Protein AF-A0A5J6SY68-F1 (afdb_monomer_lite)

Secondary structure (DSSP, 8-state):
-----------B-SSTTEEEEE--SPPPTT-EEEETTEEEEEE-TTPPP-TTEEE--SSHHHHHHHHHHHHHHHSSEEEEE---TTS-S-EEEEEE---S-------EE----TT-TTEEEEEE-SPPPTTEEEEETTEEEEEE-SS--SS---SEEPPSSHHHHHHHHHHHHHS--TTS-HHHHHHHHHEEEEE-SS-TTEEEEEESS--SPPPPGGGEEEEE--SSS-SS--PPPEEEEE---B-TT-EEEETTEEEE--S--B-HHHHHHHHHHHHHH--TTS-HHHHHHHHHEEEEEETTEEEEEESS--S-PPP--EEEE------EEEEEE-SSSTT-EEEEEE---STTTTTSEEETT-EEEEEETTEEEEEEB-SS---TT--TTEEEBP-SSHHHHHHHHHHHHHHHHHHHHHHHHHHHHHHHHHHHHHHHHHHHHHHHHHHHHHHS--HHHHHHHHHHHHHHHHHHHHHHHHHHHHHHHHHHHT-

Sequence (495 aa):
MANVVGIDVTNQSAVAGVYNFDITENFSAGDSIEIGGTKYTAIAAGGTAGTNEFVAGATISDSIDALKVLIDAEGTYTATKANSPFISNNRIVLTENTASGATTGPSLSGTNVGDIKGVNEFRITANLADGDVLKVGANLLLAGGKNASAGLTGDFEVGTTASDTATNIAAAITGADTTSSQHLQDLQAKYTVTVDKVDTAKLIFTEKNASGTNLKTADIGIGKNTDNRAAGAPSPQSYEITAQALDVGSKVKIGNAEITLAGQNGTAKQVAEELKNQITNADSNSSAELQALKAKYNVSVTGDKLTLEQKTAESGEKPLTADFSTSASTGFTANLQIGANTSQKMSLGINDMRSSALDIVGGVNGTITVNENGTDYTAKFTSTSNVTDGTAGEAALDISTHENATAAIKVINNAIEKVSAERSKLGASQNRLEHTINNLSTSSENLTAAESRIRDVDMAKEMMTQTKNSILAQAAQAMLAQANQQPQGVLQLLR

pLDDT: mean 73.75, std 16.14, range [28.48, 96.88]

Structure (mmCIF, N/CA/C/O backbone):
data_AF-A0A5J6SY68-F1
#
_entry.id   AF-A0A5J6SY68-F1
#
loop_
_atom_site.group_PDB
_atom_site.id
_atom_site.type_symbol
_atom_site.label_atom_id
_atom_site.label_alt_id
_atom_site.label_comp_id
_atom_site.label_asym_id
_atom_site.label_entity_id
_atom_site.label_seq_id
_atom_site.pdbx_PDB_ins_code
_atom_site.Cartn_x
_atom_site.Cartn_y
_atom_site.Cartn_z
_atom_site.occupancy
_atom_site.B_iso_or_equiv
_atom_site.auth_seq_id
_atom_site.auth_comp_id
_atom_site.auth_asym_id
_atom_site.auth_atom_id
_atom_site.pdbx_PDB_model_num
ATOM 1 N N . MET A 1 1 ? 44.722 -81.645 -45.731 1.00 32.03 1 MET A N 1
ATOM 2 C CA . MET A 1 1 ? 44.811 -81.243 -44.313 1.00 32.03 1 MET A CA 1
ATOM 3 C C . MET A 1 1 ? 45.144 -79.765 -44.332 1.00 32.03 1 MET A C 1
ATOM 5 O O . MET A 1 1 ? 46.214 -79.435 -44.817 1.00 32.03 1 MET A O 1
ATOM 9 N N . ALA A 1 2 ? 44.188 -78.899 -43.986 1.00 34.50 2 ALA A N 1
ATOM 10 C CA . ALA A 1 2 ? 44.425 -77.456 -43.931 1.00 34.50 2 ALA A CA 1
ATOM 11 C C . ALA A 1 2 ? 45.368 -77.180 -42.756 1.00 34.50 2 ALA A C 1
ATOM 13 O O . ALA A 1 2 ? 45.116 -77.668 -41.651 1.00 34.50 2 ALA A O 1
ATOM 14 N N . ASN A 1 3 ? 46.478 -76.498 -43.022 1.00 37.75 3 ASN A N 1
ATOM 15 C CA . ASN A 1 3 ? 47.481 -76.200 -42.015 1.00 37.75 3 ASN A CA 1
ATOM 16 C C . ASN A 1 3 ? 47.007 -74.949 -41.268 1.00 37.75 3 ASN A C 1
ATOM 18 O O . ASN A 1 3 ? 46.787 -73.906 -41.875 1.00 37.75 3 ASN A O 1
ATOM 22 N N . VAL A 1 4 ? 46.770 -75.059 -39.963 1.00 42.31 4 VAL A N 1
ATOM 23 C CA . VAL A 1 4 ? 46.480 -73.881 -39.141 1.00 42.31 4 VAL A CA 1
ATOM 24 C C . VAL A 1 4 ? 47.823 -73.208 -38.886 1.00 42.31 4 VAL A C 1
ATOM 26 O O . VAL A 1 4 ? 48.634 -73.734 -38.126 1.00 42.31 4 VAL A O 1
ATOM 29 N N . VAL A 1 5 ? 48.082 -72.091 -39.568 1.00 46.44 5 VAL A N 1
ATOM 30 C CA . VAL A 1 5 ? 49.250 -71.243 -39.296 1.00 46.44 5 VAL A CA 1
ATOM 31 C C . VAL A 1 5 ? 49.190 -70.827 -37.825 1.00 46.44 5 VAL A C 1
ATOM 33 O O . VAL A 1 5 ? 48.150 -70.375 -37.346 1.00 46.44 5 VAL A O 1
ATOM 36 N N . GLY A 1 6 ? 50.278 -71.071 -37.091 1.00 41.47 6 GLY A N 1
ATOM 37 C CA . GLY A 1 6 ? 50.345 -70.907 -35.642 1.00 41.47 6 GLY A CA 1
ATOM 38 C C . GLY A 1 6 ? 50.067 -69.468 -35.219 1.00 41.47 6 GLY A C 1
ATOM 39 O O . GLY A 1 6 ? 50.913 -68.594 -35.379 1.00 41.47 6 GLY A O 1
ATOM 40 N N . ILE A 1 7 ? 48.883 -69.238 -34.655 1.00 45.34 7 ILE A N 1
ATOM 41 C CA . ILE A 1 7 ? 48.525 -67.982 -34.000 1.00 45.34 7 ILE A CA 1
ATOM 42 C C . ILE A 1 7 ? 49.112 -68.047 -32.589 1.00 45.34 7 ILE A C 1
ATOM 44 O O . ILE A 1 7 ? 48.624 -68.803 -31.747 1.00 45.34 7 ILE A O 1
ATOM 48 N N . ASP A 1 8 ? 50.167 -67.280 -32.323 1.00 39.06 8 ASP A N 1
ATOM 49 C CA . ASP A 1 8 ? 50.655 -67.105 -30.956 1.00 39.06 8 ASP A CA 1
ATOM 50 C C . ASP A 1 8 ? 49.702 -66.144 -30.229 1.00 39.06 8 ASP A C 1
ATOM 52 O O . ASP A 1 8 ? 49.773 -64.922 -30.364 1.00 39.06 8 ASP A O 1
ATOM 56 N N . VAL A 1 9 ? 48.726 -66.704 -29.507 1.00 40.00 9 VAL A N 1
ATOM 57 C CA . VAL A 1 9 ? 47.752 -65.946 -28.705 1.00 40.00 9 VAL A CA 1
ATOM 58 C C . VAL A 1 9 ? 48.398 -65.552 -27.375 1.00 40.00 9 VAL A C 1
ATOM 60 O O . VAL A 1 9 ? 47.949 -65.933 -26.295 1.00 40.00 9 VAL A O 1
ATOM 63 N N . THR A 1 10 ? 49.484 -64.790 -27.429 1.00 39.09 10 THR A N 1
ATOM 64 C CA . THR A 1 10 ? 50.147 -64.244 -26.241 1.00 39.09 10 THR A CA 1
ATOM 65 C C . THR A 1 10 ? 50.017 -62.728 -26.210 1.00 39.09 10 THR A C 1
ATOM 67 O O . THR A 1 10 ? 51.000 -62.004 -26.275 1.00 39.09 10 THR A O 1
ATOM 70 N N . ASN A 1 11 ? 48.776 -62.235 -26.111 1.00 38.59 11 ASN A N 1
ATOM 71 C CA . ASN A 1 11 ? 48.406 -61.026 -25.355 1.00 38.59 11 ASN A CA 1
ATOM 72 C C . ASN A 1 11 ? 46.917 -60.702 -25.560 1.00 38.59 11 ASN A C 1
ATOM 74 O O . ASN A 1 11 ? 46.552 -59.916 -26.436 1.00 38.59 11 ASN A O 1
ATOM 78 N N . GLN A 1 12 ? 46.046 -61.244 -24.701 1.00 41.66 12 GLN A N 1
ATOM 79 C CA . GLN A 1 12 ? 44.790 -60.544 -24.425 1.00 41.66 12 GLN A CA 1
ATOM 80 C C . GLN A 1 12 ? 45.158 -59.191 -23.807 1.00 41.66 12 GLN A C 1
ATOM 82 O O . GLN A 1 12 ? 45.769 -59.134 -22.740 1.00 41.66 12 GLN A O 1
ATOM 87 N N . SER A 1 13 ? 44.842 -58.103 -24.510 1.00 40.78 13 SER A N 1
ATOM 88 C CA . SER A 1 13 ? 44.977 -56.755 -23.965 1.00 40.78 13 SER A CA 1
ATOM 89 C C . SER A 1 13 ? 44.079 -56.633 -22.730 1.00 40.78 13 SER A C 1
ATOM 91 O O . SER A 1 13 ? 42.958 -57.134 -22.733 1.00 40.78 13 SER A O 1
ATOM 93 N N . ALA A 1 14 ? 44.535 -55.953 -21.675 1.00 35.66 14 ALA A N 1
ATOM 94 C CA . ALA A 1 14 ? 43.804 -55.793 -20.409 1.00 35.66 14 ALA A CA 1
ATOM 95 C C . ALA A 1 14 ? 42.525 -54.919 -20.508 1.00 35.66 14 ALA A C 1
ATOM 97 O O . ALA A 1 14 ? 41.988 -54.485 -19.489 1.00 35.66 14 ALA A O 1
ATOM 98 N N . VAL A 1 15 ? 42.041 -54.640 -21.722 1.00 39.56 15 VAL A N 1
ATOM 99 C CA . VAL A 1 15 ? 40.866 -53.814 -22.018 1.00 39.56 15 VAL A CA 1
ATOM 100 C C . VAL A 1 15 ? 39.809 -54.710 -22.660 1.00 39.56 15 VAL A C 1
ATOM 102 O O . VAL A 1 15 ? 40.041 -55.273 -23.728 1.00 39.56 15 VAL A O 1
ATOM 105 N N . ALA A 1 16 ? 38.656 -54.859 -22.001 1.00 41.72 16 ALA A N 1
ATOM 106 C CA . ALA A 1 16 ? 37.535 -55.640 -22.520 1.00 41.72 16 ALA A CA 1
ATOM 107 C C . ALA A 1 16 ? 37.146 -55.158 -23.934 1.00 41.72 16 ALA A C 1
ATOM 109 O O . ALA A 1 16 ? 36.922 -53.965 -24.130 1.00 41.72 16 ALA A O 1
ATOM 110 N N . GLY A 1 17 ? 37.087 -56.079 -24.903 1.00 55.41 17 GLY A N 1
ATOM 111 C CA . GLY A 1 17 ? 36.658 -55.802 -26.281 1.00 55.41 17 GLY A CA 1
ATOM 112 C C . GLY A 1 17 ? 37.759 -55.431 -27.290 1.00 55.41 17 GLY A C 1
ATOM 113 O O . GLY A 1 17 ? 37.415 -55.072 -28.414 1.00 55.41 17 GLY A O 1
ATOM 114 N N . VAL A 1 18 ? 39.055 -55.514 -26.940 1.00 57.84 18 VAL A N 1
ATOM 115 C CA . VAL A 1 18 ? 40.176 -55.328 -27.893 1.00 57.84 18 VAL A CA 1
ATOM 116 C C . VAL A 1 18 ? 41.081 -56.564 -27.942 1.00 57.84 18 VAL A C 1
ATOM 118 O O . VAL A 1 18 ? 41.648 -56.975 -26.928 1.00 57.84 18 VAL A O 1
ATOM 121 N N . TYR A 1 19 ? 41.272 -57.121 -29.138 1.00 58.53 19 TYR A N 1
ATOM 122 C CA . TYR A 1 19 ? 42.027 -58.349 -29.391 1.00 58.53 19 TYR A CA 1
ATOM 123 C C . TYR A 1 19 ? 43.195 -58.085 -30.345 1.00 58.53 19 TYR A C 1
ATOM 125 O O . TYR A 1 19 ? 43.009 -57.509 -31.413 1.00 58.53 19 TYR A O 1
ATOM 133 N N . ASN A 1 20 ? 44.401 -58.523 -29.982 1.00 62.91 20 ASN A N 1
ATOM 134 C CA . ASN A 1 20 ? 45.600 -58.349 -30.803 1.00 62.91 20 ASN A CA 1
ATOM 135 C C . ASN A 1 20 ? 46.030 -59.691 -31.398 1.00 62.91 20 ASN A C 1
ATOM 137 O O . ASN A 1 20 ? 46.113 -60.681 -30.673 1.00 62.91 20 ASN A O 1
ATOM 141 N N . PHE A 1 21 ? 46.353 -59.702 -32.690 1.00 66.25 21 PHE A N 1
ATOM 142 C CA . PHE A 1 21 ? 46.809 -60.887 -33.413 1.00 66.25 21 PHE A CA 1
ATOM 143 C C . PHE A 1 21 ? 48.098 -60.578 -34.168 1.00 66.25 21 PHE A C 1
ATOM 145 O O . PHE A 1 21 ? 48.143 -59.643 -34.971 1.00 66.25 21 PHE A O 1
ATOM 152 N N . ASP A 1 22 ? 49.127 -61.386 -33.930 1.00 65.69 22 ASP A N 1
ATOM 153 C CA . ASP A 1 22 ? 50.380 -61.354 -34.680 1.00 65.69 22 ASP A CA 1
ATOM 154 C C . ASP A 1 22 ? 50.369 -62.433 -35.759 1.00 65.69 22 ASP A C 1
ATOM 156 O O . ASP A 1 22 ? 50.181 -63.614 -35.466 1.00 65.69 22 ASP A O 1
ATOM 160 N N . ILE A 1 23 ? 50.574 -62.026 -37.012 1.00 68.81 23 ILE A N 1
ATOM 161 C CA . ILE A 1 23 ? 50.658 -62.943 -38.150 1.00 68.81 23 ILE A CA 1
ATOM 162 C C . ILE A 1 23 ? 52.132 -63.099 -38.514 1.00 68.81 23 ILE A C 1
ATOM 164 O O . ILE A 1 23 ? 52.773 -62.200 -39.065 1.00 68.81 23 ILE A O 1
ATOM 168 N N . THR A 1 24 ? 52.676 -64.257 -38.158 1.00 62.44 24 THR A N 1
ATOM 169 C CA . THR A 1 24 ? 54.109 -64.561 -38.239 1.00 62.44 24 THR A CA 1
ATOM 170 C C . THR A 1 24 ? 54.518 -65.193 -39.570 1.00 62.44 24 THR A C 1
ATOM 172 O O . THR A 1 24 ? 55.688 -65.112 -39.942 1.00 62.44 24 THR A O 1
ATOM 175 N N . GLU A 1 25 ? 53.571 -65.750 -40.329 1.00 68.75 25 GLU A N 1
ATOM 176 C CA . GLU A 1 25 ? 53.807 -66.409 -41.620 1.00 68.75 25 GLU A CA 1
ATOM 177 C C . GLU A 1 25 ? 52.788 -65.952 -42.677 1.00 68.75 25 GLU A C 1
ATOM 179 O O . GLU A 1 25 ? 51.715 -65.448 -42.345 1.00 68.75 25 GLU A O 1
ATOM 184 N N . ASN A 1 26 ? 53.129 -66.086 -43.965 1.00 71.06 26 ASN A N 1
ATOM 185 C CA . ASN A 1 26 ? 52.219 -65.695 -45.047 1.00 71.06 26 ASN A CA 1
ATOM 186 C C . ASN A 1 26 ? 51.164 -66.776 -45.304 1.00 71.06 26 ASN A C 1
ATOM 188 O O . ASN A 1 26 ? 51.470 -67.966 -45.259 1.00 71.06 26 ASN A O 1
ATOM 192 N N . PHE A 1 27 ? 49.942 -66.351 -45.625 1.00 73.25 27 PHE A N 1
ATOM 193 C CA . PHE A 1 27 ? 48.845 -67.261 -45.935 1.00 73.25 27 PHE A CA 1
ATOM 194 C C . PHE A 1 27 ? 49.072 -67.928 -47.293 1.00 73.25 27 PHE A C 1
ATOM 196 O O . PHE A 1 27 ? 49.321 -67.258 -48.298 1.00 73.25 27 PHE A O 1
ATOM 203 N N . SER A 1 28 ? 48.964 -69.251 -47.332 1.00 74.44 28 SER A N 1
ATOM 204 C CA . SER A 1 28 ? 48.890 -70.030 -48.566 1.00 74.44 28 SER A CA 1
ATOM 205 C C . SER A 1 28 ? 47.432 -70.275 -48.956 1.00 74.44 28 SER A C 1
ATOM 207 O O . SER A 1 28 ? 46.521 -70.211 -48.130 1.00 74.44 28 SER A O 1
ATOM 209 N N . ALA A 1 29 ? 47.187 -70.565 -50.237 1.00 74.19 29 ALA A N 1
ATOM 210 C CA . ALA A 1 29 ? 45.840 -70.875 -50.707 1.00 74.19 29 ALA A CA 1
ATOM 211 C C . ALA A 1 29 ? 45.274 -72.104 -49.965 1.00 74.19 29 ALA A C 1
ATOM 213 O O . ALA A 1 29 ? 45.853 -73.190 -50.026 1.00 74.19 29 ALA A O 1
ATOM 214 N N . GLY A 1 30 ? 44.135 -71.926 -49.292 1.00 69.12 30 GLY A N 1
ATOM 215 C CA . GLY A 1 30 ? 43.479 -72.935 -48.457 1.00 69.12 30 GLY A CA 1
ATOM 216 C C . GLY A 1 30 ? 43.706 -72.782 -46.949 1.00 69.12 30 GLY A C 1
ATOM 217 O O . GLY A 1 30 ? 43.054 -73.496 -46.181 1.00 69.12 30 GLY A O 1
ATOM 218 N N . ASP A 1 31 ? 44.572 -71.862 -46.515 1.00 77.62 31 ASP A N 1
ATOM 219 C CA . ASP A 1 31 ? 44.734 -71.530 -45.097 1.00 77.62 31 ASP A CA 1
ATOM 220 C C . ASP A 1 31 ? 43.533 -70.722 -44.597 1.00 77.62 31 ASP A C 1
ATOM 222 O O . ASP A 1 31 ? 42.880 -70.012 -45.362 1.00 77.62 31 ASP A O 1
ATOM 226 N N . SER A 1 32 ? 43.208 -70.826 -43.310 1.00 70.94 32 SER A N 1
ATOM 227 C CA . SER A 1 32 ? 42.029 -70.154 -42.759 1.00 70.94 32 SER A CA 1
ATOM 228 C C . SER A 1 32 ? 42.248 -69.620 -41.355 1.00 70.94 32 SER A C 1
ATOM 230 O O . SER A 1 32 ? 42.905 -70.278 -40.550 1.00 70.94 32 SER A O 1
ATOM 232 N N . ILE A 1 33 ? 41.614 -68.489 -41.055 1.00 73.44 33 ILE A N 1
ATOM 233 C CA . ILE A 1 33 ? 41.598 -67.844 -39.741 1.00 73.44 33 ILE A CA 1
ATOM 234 C C . ILE A 1 33 ? 40.154 -67.704 -39.254 1.00 73.44 33 ILE A C 1
ATOM 236 O O . ILE A 1 33 ? 39.261 -67.386 -40.035 1.00 73.44 33 ILE A O 1
ATOM 240 N N . GLU A 1 34 ? 39.907 -67.968 -37.974 1.00 65.69 34 GLU A N 1
ATOM 241 C CA . GLU A 1 34 ? 38.581 -67.829 -37.369 1.00 65.69 34 GLU A CA 1
ATOM 242 C C . GLU A 1 34 ? 38.580 -66.667 -36.380 1.00 65.69 34 GLU A C 1
ATOM 244 O O . GLU A 1 34 ? 39.416 -66.605 -35.478 1.00 65.69 34 GLU A O 1
ATOM 249 N N . ILE A 1 35 ? 37.657 -65.727 -36.574 1.00 65.69 35 ILE A N 1
ATOM 250 C CA . ILE A 1 35 ? 37.541 -64.503 -35.780 1.00 65.69 35 ILE A CA 1
ATOM 251 C C . ILE A 1 35 ? 36.063 -64.317 -35.444 1.00 65.69 35 ILE A C 1
ATOM 253 O O . ILE A 1 35 ? 35.223 -64.279 -36.341 1.00 65.69 35 ILE A O 1
ATOM 257 N N . GLY A 1 36 ? 35.736 -64.232 -34.151 1.00 56.44 36 GLY A N 1
ATOM 258 C CA . GLY A 1 36 ? 34.353 -64.039 -33.697 1.00 56.44 36 GLY A CA 1
ATOM 259 C C . GLY A 1 36 ? 33.384 -65.164 -34.093 1.00 56.44 36 GLY A C 1
ATOM 260 O O . GLY A 1 36 ? 32.186 -64.925 -34.179 1.00 56.44 36 GLY A O 1
ATOM 261 N N . GLY A 1 37 ? 33.889 -66.375 -34.368 1.00 59.91 37 GLY A N 1
ATOM 262 C CA . GLY A 1 37 ? 33.095 -67.522 -34.838 1.00 59.91 37 GLY A CA 1
ATOM 263 C C . GLY A 1 37 ? 32.877 -67.580 -36.357 1.00 59.91 37 GLY A C 1
ATOM 264 O O . GLY A 1 37 ? 32.278 -68.536 -36.850 1.00 59.91 37 GLY A O 1
ATOM 265 N N . THR A 1 38 ? 33.382 -66.597 -37.112 1.00 63.97 38 THR A N 1
ATOM 266 C CA . THR A 1 38 ? 33.362 -66.598 -38.581 1.00 63.97 38 THR A CA 1
ATOM 267 C C . THR A 1 38 ? 34.724 -67.024 -39.121 1.00 63.97 38 THR A C 1
ATOM 269 O O . THR A 1 38 ? 35.764 -66.494 -38.725 1.00 63.97 38 THR A O 1
ATOM 272 N N . LYS A 1 39 ? 34.724 -67.997 -40.039 1.00 74.88 39 LYS A N 1
ATOM 273 C CA . LYS A 1 39 ? 35.931 -68.550 -40.660 1.00 74.88 39 LYS A CA 1
ATOM 274 C C . LYS A 1 39 ? 36.228 -67.856 -41.989 1.00 74.88 39 LYS A C 1
ATOM 276 O O . LYS A 1 39 ? 35.438 -67.966 -42.923 1.00 74.88 39 LYS A O 1
ATOM 281 N N . TYR A 1 40 ? 37.397 -67.237 -42.088 1.00 78.75 40 TYR A N 1
ATOM 282 C CA . TYR A 1 40 ? 37.911 -66.590 -43.291 1.00 78.75 40 TYR A CA 1
ATOM 283 C C . TYR A 1 40 ? 38.966 -67.467 -43.958 1.00 78.75 40 TYR A C 1
ATOM 285 O O . TYR A 1 40 ? 39.887 -67.933 -43.287 1.00 78.75 40 TYR A O 1
ATOM 293 N N . THR A 1 41 ? 38.848 -67.701 -45.266 1.00 78.50 41 THR A N 1
ATOM 294 C CA . THR A 1 41 ? 39.757 -68.598 -46.007 1.00 78.50 41 THR A CA 1
ATOM 295 C C . THR A 1 41 ? 40.566 -67.831 -47.050 1.00 78.50 41 THR A C 1
ATOM 297 O O . THR A 1 41 ? 40.028 -67.013 -47.795 1.00 78.50 41 THR A O 1
ATOM 300 N N . ALA A 1 42 ? 41.866 -68.101 -47.110 1.00 80.38 42 ALA A N 1
ATOM 301 C CA . ALA A 1 42 ? 42.787 -67.502 -48.060 1.00 80.38 42 ALA A CA 1
ATOM 302 C C . ALA A 1 42 ? 42.699 -68.197 -49.429 1.00 80.38 42 ALA A C 1
ATOM 304 O O . ALA A 1 42 ? 42.803 -69.424 -49.523 1.00 80.38 42 ALA A O 1
ATOM 305 N N . ILE A 1 43 ? 42.566 -67.421 -50.506 1.00 80.00 43 ILE A N 1
ATOM 306 C CA . ILE A 1 43 ? 42.587 -67.909 -51.896 1.00 80.00 43 ILE A CA 1
ATOM 307 C C . ILE A 1 43 ? 43.847 -67.443 -52.637 1.00 80.00 43 ILE A C 1
ATOM 309 O O . ILE A 1 43 ? 44.501 -66.481 -52.237 1.00 80.00 43 ILE A O 1
ATOM 313 N N . ALA A 1 44 ? 44.204 -68.133 -53.724 1.00 76.12 44 ALA A N 1
ATOM 314 C CA . ALA A 1 44 ? 45.412 -67.838 -54.495 1.00 76.12 44 ALA A CA 1
ATOM 315 C C . ALA A 1 44 ? 45.408 -66.418 -55.097 1.00 76.12 44 ALA A C 1
ATOM 317 O O . ALA A 1 44 ? 44.367 -65.909 -55.524 1.00 76.12 44 ALA A O 1
ATOM 318 N N . ALA A 1 45 ? 46.596 -65.807 -55.180 1.00 66.38 45 ALA A N 1
ATOM 319 C CA . ALA A 1 45 ? 46.796 -64.477 -55.749 1.00 66.38 45 ALA A CA 1
ATOM 320 C C . ALA A 1 45 ? 46.229 -64.382 -57.182 1.00 66.38 45 ALA A C 1
ATOM 322 O O . ALA A 1 45 ? 46.671 -65.100 -58.080 1.00 66.38 45 ALA A O 1
ATOM 323 N N . GLY A 1 46 ? 45.246 -63.495 -57.387 1.00 62.66 46 GLY A N 1
ATOM 324 C CA . GLY A 1 46 ? 44.577 -63.263 -58.677 1.00 62.66 46 GLY A CA 1
ATOM 325 C C . GLY A 1 46 ? 43.181 -63.888 -58.833 1.00 62.66 46 GLY A C 1
ATOM 326 O O . GLY A 1 46 ? 42.552 -63.685 -59.870 1.00 62.66 46 GLY A O 1
ATOM 327 N N . GLY A 1 47 ? 42.677 -64.618 -57.830 1.00 66.50 47 GLY A N 1
ATOM 328 C CA . GLY A 1 47 ? 41.284 -65.083 -57.790 1.00 66.50 47 GLY A CA 1
ATOM 329 C C . GLY A 1 47 ? 40.295 -63.989 -57.363 1.00 66.50 47 GLY A C 1
ATOM 330 O O . GLY A 1 47 ? 40.657 -63.057 -56.647 1.00 66.50 47 GLY A O 1
ATOM 331 N N . THR A 1 48 ? 39.033 -64.092 -57.787 1.00 65.38 48 THR A N 1
ATOM 332 C CA . THR A 1 48 ? 37.949 -63.233 -57.279 1.00 65.38 48 THR A CA 1
ATOM 333 C C . THR A 1 48 ? 37.444 -63.805 -55.957 1.00 65.38 48 THR A C 1
ATOM 335 O O . THR A 1 48 ? 36.936 -64.921 -55.940 1.00 65.38 48 THR A O 1
ATOM 338 N N . ALA A 1 49 ? 37.603 -63.059 -54.864 1.00 68.06 49 ALA A N 1
ATOM 339 C CA . ALA A 1 49 ? 37.192 -63.489 -53.531 1.00 68.06 49 ALA A CA 1
ATOM 340 C C . ALA A 1 49 ? 35.661 -63.520 -53.373 1.00 68.06 49 ALA A C 1
ATOM 342 O O . ALA A 1 49 ? 34.983 -62.553 -53.730 1.00 68.06 49 ALA A O 1
ATOM 343 N N . GLY A 1 50 ? 35.128 -64.633 -52.858 1.00 66.31 50 GLY A N 1
ATOM 344 C CA . GLY A 1 50 ? 33.729 -64.772 -52.452 1.00 66.31 50 GLY A CA 1
ATOM 345 C C . GLY A 1 50 ? 33.458 -64.301 -51.017 1.00 66.31 50 GLY A C 1
ATOM 346 O O . GLY A 1 50 ? 34.293 -63.675 -50.366 1.00 66.31 50 GLY A O 1
ATOM 347 N N . THR A 1 51 ? 32.266 -64.608 -50.501 1.00 66.88 51 THR A N 1
ATOM 348 C CA . THR A 1 51 ? 31.889 -64.304 -49.110 1.00 66.88 51 THR A CA 1
ATOM 349 C C . THR A 1 51 ? 32.802 -65.062 -48.140 1.00 66.88 51 THR A C 1
ATOM 351 O O . THR A 1 51 ? 32.911 -66.282 -48.231 1.00 66.88 51 THR A O 1
ATOM 354 N N . ASN A 1 52 ? 33.437 -64.345 -47.207 1.00 71.94 52 ASN A N 1
ATOM 355 C CA . ASN A 1 52 ? 34.414 -64.869 -46.238 1.00 71.94 52 ASN A CA 1
ATOM 356 C C . ASN A 1 52 ? 35.706 -65.446 -46.847 1.00 71.94 52 ASN A C 1
ATOM 358 O O . ASN A 1 52 ? 36.423 -66.214 -46.200 1.00 71.94 52 ASN A O 1
ATOM 362 N N . GLU A 1 53 ? 36.048 -65.043 -48.069 1.00 79.25 53 GLU A N 1
ATOM 363 C CA . GLU A 1 53 ? 37.332 -65.353 -48.694 1.00 79.25 53 GLU A CA 1
ATOM 364 C C . GLU A 1 53 ? 38.161 -64.079 -48.857 1.00 79.25 53 GLU A C 1
ATOM 366 O O . GLU A 1 53 ? 37.630 -63.012 -49.155 1.00 79.25 53 GLU A O 1
ATOM 371 N N . PHE A 1 54 ? 39.476 -64.177 -48.676 1.00 79.56 54 PHE A N 1
ATOM 372 C CA . PHE A 1 54 ? 40.397 -63.073 -48.945 1.00 79.56 54 PHE A CA 1
ATOM 373 C C . PHE A 1 54 ? 41.556 -63.554 -49.813 1.00 79.56 54 PHE A C 1
ATOM 375 O O . PHE A 1 54 ? 41.980 -64.708 -49.746 1.00 79.56 54 PHE A O 1
ATOM 382 N N . VAL A 1 55 ? 42.067 -62.674 -50.671 1.00 77.56 55 VAL A N 1
ATOM 383 C CA . VAL A 1 55 ? 43.185 -63.007 -51.559 1.00 77.56 55 VAL A CA 1
ATOM 384 C C . VAL A 1 55 ? 44.482 -62.971 -50.753 1.00 77.56 55 VAL A C 1
ATOM 386 O O . VAL A 1 55 ? 44.824 -61.929 -50.196 1.00 77.56 55 VAL A O 1
ATOM 389 N N . ALA A 1 56 ? 45.217 -64.086 -50.709 1.00 76.12 56 ALA A N 1
ATOM 390 C CA . ALA A 1 56 ? 46.563 -64.109 -50.145 1.00 76.12 56 ALA A CA 1
ATOM 391 C C . ALA A 1 56 ? 47.491 -63.254 -51.020 1.00 76.12 56 ALA A C 1
ATOM 393 O O . ALA A 1 56 ? 47.705 -63.544 -52.202 1.00 76.12 56 ALA A O 1
ATOM 394 N N . GLY A 1 57 ? 48.003 -62.170 -50.448 1.00 66.88 57 GLY A N 1
ATOM 395 C CA . GLY A 1 57 ? 48.906 -61.247 -51.114 1.00 66.88 57 GLY A CA 1
ATOM 396 C C . GLY A 1 57 ? 50.353 -61.749 -51.155 1.00 66.88 57 GLY A C 1
ATOM 397 O O . GLY A 1 57 ? 50.745 -62.692 -50.463 1.00 66.88 57 GLY A O 1
ATOM 398 N N . ALA A 1 58 ? 51.176 -61.105 -51.989 1.00 69.44 58 ALA A N 1
ATOM 399 C CA . ALA A 1 58 ? 52.586 -61.470 -52.158 1.00 69.44 58 ALA A CA 1
ATOM 400 C C . ALA A 1 58 ? 53.407 -61.257 -50.873 1.00 69.44 58 ALA A C 1
ATOM 402 O O . ALA A 1 58 ? 54.401 -61.949 -50.647 1.00 69.44 58 ALA A O 1
ATOM 403 N N . THR A 1 59 ? 52.974 -60.325 -50.022 1.00 72.88 59 THR A N 1
ATOM 404 C CA . THR A 1 59 ? 53.522 -60.102 -48.685 1.00 72.88 59 THR A CA 1
ATOM 405 C C . THR A 1 59 ? 52.450 -60.301 -47.614 1.00 72.88 59 THR A C 1
ATOM 407 O O . THR A 1 59 ? 51.256 -60.161 -47.874 1.00 72.88 59 THR A O 1
ATOM 410 N N . ILE A 1 60 ? 52.877 -60.569 -46.376 1.00 72.25 60 ILE A N 1
ATOM 411 C CA . ILE A 1 60 ? 51.967 -60.698 -45.225 1.00 72.25 60 ILE A CA 1
ATOM 412 C C . ILE A 1 60 ? 51.132 -59.420 -45.039 1.00 72.25 60 ILE A C 1
ATOM 414 O O . ILE A 1 60 ? 49.959 -59.493 -44.694 1.00 72.25 60 ILE A O 1
ATOM 418 N N . SER A 1 61 ? 51.713 -58.249 -45.324 1.00 71.19 61 SER A N 1
ATOM 419 C CA . SER A 1 61 ? 51.013 -56.963 -45.245 1.00 71.19 61 SER A CA 1
ATOM 420 C C . SER A 1 61 ? 49.826 -56.888 -46.203 1.00 71.19 61 SER A C 1
ATOM 422 O O . SER A 1 61 ? 48.756 -56.448 -45.801 1.00 71.19 61 SER A O 1
ATOM 424 N N . ASP A 1 62 ? 50.001 -57.343 -47.443 1.00 72.94 62 ASP A N 1
ATOM 425 C CA . ASP A 1 62 ? 48.943 -57.305 -48.457 1.00 72.94 62 ASP A CA 1
ATOM 426 C C . ASP A 1 62 ? 47.789 -58.250 -48.080 1.00 72.94 62 ASP A C 1
ATOM 428 O O . ASP A 1 62 ? 46.616 -57.907 -48.222 1.00 72.94 62 ASP A O 1
ATOM 432 N N . SER A 1 63 ? 48.126 -59.423 -47.528 1.00 73.44 63 SER A N 1
ATOM 433 C CA . SER A 1 63 ? 47.151 -60.378 -46.987 1.00 73.44 63 SER A CA 1
ATOM 434 C C . SER A 1 63 ? 46.385 -59.805 -45.786 1.00 73.44 63 SER A C 1
ATOM 436 O O . SER A 1 63 ? 45.180 -60.018 -45.663 1.00 73.44 63 SER A O 1
ATOM 438 N N . ILE A 1 64 ? 47.065 -59.053 -44.913 1.00 73.94 64 ILE A N 1
ATOM 439 C CA . ILE A 1 64 ? 46.464 -58.374 -43.754 1.00 73.94 64 ILE A CA 1
ATOM 440 C C . ILE A 1 64 ? 45.495 -57.277 -44.192 1.00 73.94 64 ILE A C 1
ATOM 442 O O . ILE A 1 64 ? 44.402 -57.177 -43.636 1.00 73.94 64 ILE A O 1
ATOM 446 N N . ASP A 1 65 ? 45.870 -56.468 -45.180 1.00 73.00 65 ASP A N 1
ATOM 447 C CA . ASP A 1 65 ? 45.023 -55.379 -45.667 1.00 73.00 65 ASP A CA 1
ATOM 448 C C . ASP A 1 65 ? 43.757 -55.934 -46.348 1.00 73.00 65 ASP A C 1
ATOM 450 O O . ASP A 1 65 ? 42.658 -55.427 -46.114 1.00 73.00 65 ASP A O 1
ATOM 454 N N . ALA A 1 66 ? 43.877 -57.036 -47.100 1.00 72.31 66 ALA A N 1
ATOM 455 C CA . ALA A 1 66 ? 42.730 -57.746 -47.671 1.00 72.31 66 ALA A CA 1
ATOM 456 C C . ALA A 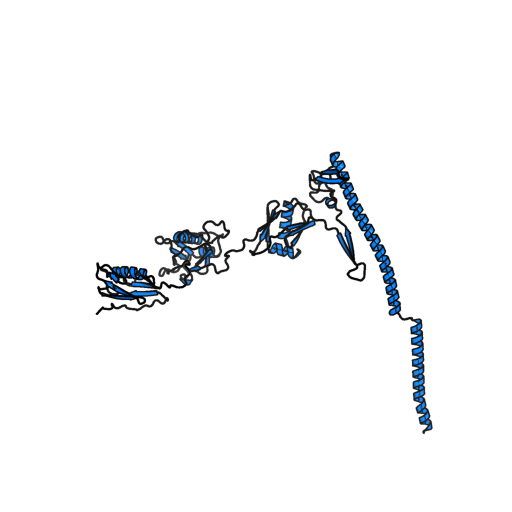1 66 ? 41.804 -58.338 -46.591 1.00 72.31 66 ALA A C 1
ATOM 458 O O . ALA A 1 66 ? 40.582 -58.196 -46.675 1.00 72.31 66 ALA A O 1
ATOM 459 N N . LEU A 1 67 ? 42.375 -58.956 -45.552 1.00 73.94 67 LEU A N 1
ATOM 460 C CA . LEU A 1 67 ? 41.618 -59.506 -44.425 1.00 73.94 67 LEU A CA 1
ATOM 461 C C . LEU A 1 67 ? 40.924 -58.402 -43.606 1.00 73.94 67 LEU A C 1
ATOM 463 O O . LEU A 1 67 ? 39.776 -58.567 -43.202 1.00 73.94 67 LEU A O 1
ATOM 467 N N . LYS A 1 68 ? 41.579 -57.251 -43.407 1.00 74.81 68 LYS A N 1
ATOM 468 C CA . LYS A 1 68 ? 41.008 -56.084 -42.717 1.00 74.81 68 LYS A CA 1
ATOM 469 C C . LYS A 1 68 ? 39.743 -55.579 -43.405 1.00 74.81 68 LYS A C 1
ATOM 471 O O . LYS A 1 68 ? 38.740 -55.371 -42.733 1.00 74.81 68 LYS A O 1
ATOM 476 N N . VAL A 1 69 ? 39.787 -55.396 -44.726 1.00 70.75 69 VAL A N 1
ATOM 477 C CA . VAL A 1 69 ? 38.629 -54.908 -45.495 1.00 70.75 69 VAL A CA 1
ATOM 478 C C . VAL A 1 69 ? 37.427 -55.838 -45.327 1.00 70.75 69 VAL A C 1
ATOM 480 O O . VAL A 1 69 ? 36.298 -55.368 -45.218 1.00 70.75 69 VAL A O 1
ATOM 483 N N . LEU A 1 70 ? 37.672 -57.146 -45.268 1.00 71.56 70 LEU A N 1
ATOM 484 C CA . LEU A 1 70 ? 36.629 -58.149 -45.104 1.00 71.56 70 LEU A CA 1
ATOM 485 C C . LEU A 1 70 ? 36.038 -58.156 -43.685 1.00 71.56 70 LEU A C 1
ATOM 487 O O . LEU A 1 70 ? 34.821 -58.184 -43.536 1.00 71.56 70 LEU A O 1
ATOM 491 N N . ILE A 1 71 ? 36.881 -58.061 -42.652 1.00 68.81 71 ILE A N 1
ATOM 492 C CA . ILE A 1 71 ? 36.430 -57.989 -41.251 1.00 68.81 71 ILE A CA 1
ATOM 493 C C . ILE A 1 71 ? 35.616 -56.713 -41.004 1.00 68.81 71 ILE A C 1
ATOM 495 O O . ILE A 1 71 ? 34.551 -56.774 -40.391 1.00 68.81 71 ILE A O 1
ATOM 499 N N . ASP A 1 72 ? 36.081 -55.573 -41.524 1.00 64.62 72 ASP A N 1
ATOM 500 C CA . ASP A 1 72 ? 35.368 -54.297 -41.400 1.00 64.62 72 ASP A CA 1
ATOM 501 C C . ASP A 1 72 ? 34.009 -54.332 -42.132 1.00 64.62 72 ASP A C 1
ATOM 503 O O . ASP A 1 72 ? 33.057 -53.682 -41.698 1.00 64.62 72 ASP A O 1
ATOM 507 N N . ALA A 1 73 ? 33.892 -55.104 -43.221 1.00 63.28 73 ALA A N 1
ATOM 508 C CA . ALA A 1 73 ? 32.647 -55.256 -43.978 1.00 63.28 73 ALA A CA 1
ATOM 509 C C . ALA A 1 73 ? 31.584 -56.103 -43.249 1.00 63.28 73 ALA A C 1
ATOM 511 O O . ALA A 1 73 ? 30.393 -55.839 -43.407 1.00 63.28 73 ALA A O 1
ATOM 512 N N . GLU A 1 74 ? 31.992 -57.073 -42.425 1.00 63.53 74 GLU A N 1
ATOM 513 C CA . GLU A 1 74 ? 31.089 -57.882 -41.586 1.00 63.53 74 GLU A CA 1
ATOM 514 C C . GLU A 1 74 ? 30.496 -57.077 -40.409 1.00 63.53 74 GLU A C 1
ATOM 516 O O . GLU A 1 74 ? 29.525 -57.493 -39.776 1.00 63.53 74 GLU A O 1
ATOM 521 N N . GLY A 1 75 ? 31.068 -55.907 -40.091 1.00 56.12 75 GLY A N 1
ATOM 522 C CA . GLY A 1 75 ? 30.486 -54.893 -39.200 1.00 56.12 75 GLY A CA 1
ATOM 523 C C . GLY A 1 75 ? 30.480 -55.217 -37.699 1.00 56.12 75 GLY A C 1
ATOM 524 O O . GLY A 1 75 ? 30.165 -54.338 -36.895 1.00 56.12 75 GLY A O 1
ATOM 525 N N . THR A 1 76 ? 30.849 -56.441 -37.307 1.00 54.78 76 THR A N 1
ATOM 526 C CA . THR A 1 76 ? 30.882 -56.900 -35.901 1.00 54.78 76 THR A CA 1
ATOM 527 C C . THR A 1 76 ? 32.178 -56.492 -35.182 1.00 54.78 76 THR A C 1
ATOM 529 O O . THR A 1 76 ? 32.177 -56.245 -33.976 1.00 54.78 76 THR A O 1
ATOM 532 N N . TYR A 1 77 ? 33.283 -56.361 -35.920 1.00 64.12 77 TYR A N 1
ATOM 533 C CA . TYR A 1 77 ? 34.593 -55.951 -35.411 1.00 64.12 77 TYR A CA 1
ATOM 534 C C . TYR A 1 77 ? 35.202 -54.902 -36.346 1.00 64.12 77 TYR A C 1
ATOM 536 O O . TYR A 1 77 ? 35.060 -55.013 -37.559 1.00 64.12 77 TYR A O 1
ATOM 544 N N . THR A 1 78 ? 35.923 -53.926 -35.795 1.00 64.88 78 THR A N 1
ATOM 545 C CA . THR A 1 78 ? 36.749 -52.995 -36.577 1.00 64.88 78 THR A CA 1
ATOM 546 C C . THR A 1 78 ? 38.210 -53.405 -36.445 1.00 64.88 78 THR A C 1
ATOM 548 O O . THR A 1 78 ? 38.757 -53.418 -35.338 1.00 64.88 78 THR A O 1
ATOM 551 N N . ALA A 1 79 ? 38.860 -53.726 -37.559 1.00 61.59 79 ALA A N 1
ATOM 552 C CA . ALA A 1 79 ? 40.264 -54.107 -37.611 1.00 61.59 79 ALA A CA 1
ATOM 553 C C . ALA A 1 79 ? 41.149 -52.878 -37.864 1.00 61.59 79 ALA A C 1
ATOM 555 O O . ALA A 1 79 ? 40.850 -52.048 -38.710 1.00 61.59 79 ALA A O 1
ATOM 556 N N . THR A 1 80 ? 42.278 -52.726 -37.178 1.00 63.22 80 THR A N 1
ATOM 557 C CA . THR A 1 80 ? 43.277 -51.680 -37.458 1.00 63.22 80 THR A CA 1
ATOM 558 C C . THR A 1 80 ? 44.671 -52.287 -37.465 1.00 63.22 80 THR A C 1
ATOM 560 O O . THR A 1 80 ? 45.023 -53.083 -36.596 1.00 63.22 80 THR A O 1
ATOM 563 N N . LYS A 1 81 ? 45.487 -51.902 -38.448 1.00 59.62 81 LYS A N 1
ATOM 564 C CA . LYS A 1 81 ? 46.898 -52.285 -38.496 1.00 59.62 81 LYS A CA 1
ATOM 565 C C . LYS A 1 81 ? 47.679 -51.464 -37.474 1.00 59.62 81 LYS A C 1
ATOM 567 O O . LYS A 1 81 ? 47.665 -50.234 -37.532 1.00 59.62 81 LYS A O 1
ATOM 572 N N . ALA A 1 82 ? 48.355 -52.128 -36.543 1.00 53.12 82 ALA A N 1
ATOM 573 C CA . ALA A 1 82 ? 49.200 -51.440 -35.574 1.00 53.12 82 ALA A CA 1
ATOM 574 C C . ALA A 1 82 ? 50.585 -51.169 -36.174 1.00 53.12 82 ALA A C 1
ATOM 576 O O . ALA A 1 82 ? 51.324 -52.100 -36.481 1.00 53.12 82 ALA A O 1
ATOM 577 N N . ASN A 1 83 ? 50.968 -49.895 -36.273 1.00 51.03 83 ASN A N 1
ATOM 578 C CA . ASN A 1 83 ? 52.346 -49.497 -36.558 1.00 51.03 83 ASN A CA 1
ATOM 579 C C . ASN A 1 83 ? 53.046 -49.165 -35.233 1.00 51.03 83 ASN A C 1
ATOM 581 O O . ASN A 1 83 ? 53.122 -48.002 -34.839 1.00 51.03 83 ASN A O 1
ATOM 585 N N . SER A 1 84 ? 53.529 -50.186 -34.520 1.00 42.84 84 SER A N 1
ATOM 586 C CA . SER A 1 84 ? 54.405 -49.985 -33.357 1.00 42.84 84 SER A CA 1
ATOM 587 C C . SER A 1 84 ? 55.875 -50.160 -33.749 1.00 42.84 84 SER A C 1
ATOM 589 O O . SER A 1 84 ? 56.199 -51.075 -34.498 1.00 42.84 84 SER A O 1
ATOM 591 N N . PRO A 1 85 ? 56.795 -49.355 -33.194 1.00 40.50 85 PRO A N 1
ATOM 592 C CA . PRO A 1 85 ? 58.202 -49.353 -33.600 1.00 40.50 85 PRO A CA 1
ATOM 593 C C . PRO A 1 85 ? 59.022 -50.571 -33.132 1.00 40.50 85 PRO A C 1
ATOM 595 O O . PRO A 1 85 ? 60.219 -50.612 -33.393 1.00 40.50 85 PRO A O 1
ATOM 598 N N . PHE A 1 86 ? 58.422 -51.554 -32.446 1.00 42.75 86 PHE A N 1
ATOM 599 C CA . PHE A 1 86 ? 59.166 -52.649 -31.804 1.00 42.75 86 PHE A CA 1
ATOM 600 C C . PHE A 1 86 ? 58.752 -54.077 -32.179 1.00 42.75 86 PHE A C 1
ATOM 602 O O . PHE A 1 86 ? 59.426 -55.009 -31.750 1.00 42.75 86 PHE A O 1
ATOM 609 N N . ILE A 1 87 ? 57.721 -54.290 -33.001 1.00 47.72 87 ILE A N 1
ATOM 610 C CA . ILE A 1 87 ? 57.400 -55.616 -33.560 1.00 47.72 87 ILE A CA 1
ATOM 611 C C . ILE A 1 87 ? 56.977 -55.399 -35.015 1.00 47.72 87 ILE A C 1
ATOM 613 O O . ILE A 1 87 ? 56.237 -54.462 -35.301 1.00 47.72 87 ILE A O 1
ATOM 617 N N . SER A 1 88 ? 57.529 -56.206 -35.928 1.00 51.41 88 SER A N 1
ATOM 618 C CA . SER A 1 88 ? 57.368 -56.103 -37.387 1.00 51.41 88 SER A CA 1
ATOM 619 C C . SER A 1 88 ? 55.920 -55.842 -37.807 1.00 51.41 88 SER A C 1
ATOM 621 O O . SER A 1 88 ? 55.024 -56.383 -37.172 1.00 51.41 88 SER A O 1
ATOM 623 N N . ASN A 1 89 ? 55.729 -55.078 -38.891 1.00 56.62 89 ASN A N 1
ATOM 624 C CA . ASN A 1 89 ? 54.491 -54.541 -39.503 1.00 56.62 89 ASN A CA 1
ATOM 625 C C . ASN A 1 89 ? 53.288 -55.503 -39.756 1.00 56.62 89 ASN A C 1
ATOM 627 O O . ASN A 1 89 ? 52.444 -55.214 -40.605 1.00 56.62 89 ASN A O 1
ATOM 631 N N . ASN A 1 90 ? 53.173 -56.628 -39.053 1.00 64.00 90 ASN A N 1
ATOM 632 C CA . ASN A 1 90 ? 52.301 -57.761 -39.343 1.00 64.00 90 ASN A CA 1
ATOM 633 C C . ASN A 1 90 ? 51.348 -58.080 -38.169 1.00 64.00 90 ASN A C 1
ATOM 635 O O . ASN A 1 90 ? 51.063 -59.244 -37.887 1.00 64.00 90 ASN A O 1
ATOM 639 N N . ARG A 1 91 ? 50.870 -57.041 -37.469 1.00 67.62 91 ARG A N 1
ATOM 640 C CA . ARG A 1 91 ? 49.927 -57.142 -36.344 1.00 67.62 91 ARG A CA 1
ATOM 641 C C . ARG A 1 91 ? 48.573 -56.527 -36.696 1.00 67.62 91 ARG A C 1
ATOM 643 O O . ARG A 1 91 ? 48.512 -55.378 -37.143 1.00 67.62 91 ARG A O 1
ATOM 650 N N . ILE A 1 92 ? 47.494 -57.259 -36.422 1.00 69.88 92 ILE A N 1
ATOM 651 C CA . ILE A 1 92 ? 46.109 -56.781 -36.522 1.00 69.88 92 ILE A CA 1
ATOM 652 C C . ILE A 1 92 ? 45.546 -56.565 -35.116 1.00 69.88 92 ILE A C 1
ATOM 654 O O . ILE A 1 92 ? 45.649 -57.436 -34.255 1.00 69.88 92 ILE A O 1
ATOM 658 N N . VAL A 1 93 ? 44.919 -55.411 -34.898 1.00 68.19 93 VAL A N 1
ATOM 659 C CA . VAL A 1 93 ? 44.147 -55.094 -33.691 1.00 68.19 93 VAL A CA 1
ATOM 660 C C . VAL A 1 93 ? 42.669 -55.100 -34.055 1.00 68.19 93 VAL A C 1
ATOM 662 O O . VAL A 1 93 ? 42.265 -54.357 -34.945 1.00 68.19 93 VAL A O 1
ATOM 665 N N . LEU A 1 94 ? 41.866 -55.923 -33.389 1.00 62.44 94 LEU A N 1
ATOM 666 C CA . LEU A 1 94 ? 40.415 -55.974 -33.548 1.00 62.44 94 LEU A CA 1
ATOM 667 C C . LEU A 1 94 ? 39.734 -55.327 -32.349 1.00 62.44 94 LEU A C 1
ATOM 669 O O . LEU A 1 94 ? 40.048 -55.663 -31.209 1.00 62.44 94 LEU A O 1
ATOM 673 N N . THR A 1 95 ? 38.758 -54.468 -32.613 1.00 63.47 95 THR A N 1
ATOM 674 C CA . THR A 1 95 ? 37.908 -53.859 -31.586 1.00 63.47 95 THR A CA 1
ATOM 675 C C . THR A 1 95 ? 36.458 -54.261 -31.827 1.00 63.47 95 THR A C 1
ATOM 677 O O . THR A 1 95 ? 35.964 -54.110 -32.944 1.00 63.47 95 THR A O 1
ATOM 680 N N . GLU A 1 96 ? 35.768 -54.766 -30.803 1.00 52.28 96 GLU A N 1
ATOM 681 C CA . GLU A 1 96 ? 34.345 -55.124 -30.892 1.00 52.28 96 GLU A CA 1
ATOM 682 C C . GLU A 1 96 ? 33.469 -53.900 -31.158 1.00 52.28 96 GLU A C 1
ATOM 684 O O . GLU A 1 96 ? 33.488 -52.918 -30.410 1.00 52.28 96 GLU A O 1
ATOM 689 N N . ASN A 1 97 ? 32.647 -53.987 -32.202 1.00 54.41 97 ASN A N 1
ATOM 690 C CA . ASN A 1 97 ? 31.597 -53.018 -32.466 1.00 54.41 97 ASN A CA 1
ATOM 691 C C . ASN A 1 97 ? 30.362 -53.443 -31.661 1.00 54.41 97 ASN A C 1
ATOM 693 O O . ASN A 1 97 ? 29.513 -54.202 -32.124 1.00 54.41 97 ASN A O 1
ATOM 697 N N . THR A 1 98 ? 30.305 -53.044 -30.393 1.00 46.66 98 THR A N 1
ATOM 698 C CA . THR A 1 98 ? 29.224 -53.446 -29.484 1.00 46.66 98 THR A CA 1
ATOM 699 C C . THR A 1 98 ? 27.873 -52.890 -29.950 1.00 46.66 98 THR A C 1
ATOM 701 O O . THR A 1 98 ? 27.508 -51.743 -29.694 1.00 46.66 98 THR A O 1
ATOM 704 N N . ALA A 1 99 ? 27.077 -53.732 -30.613 1.00 39.59 99 ALA A N 1
ATOM 705 C CA . ALA A 1 99 ? 25.672 -53.466 -30.885 1.00 39.59 99 ALA A CA 1
ATOM 706 C C . ALA A 1 99 ? 24.844 -53.675 -29.606 1.00 39.59 99 ALA A C 1
ATOM 708 O O . ALA A 1 99 ? 24.343 -54.765 -29.355 1.00 39.59 99 ALA A O 1
ATOM 709 N N . SER A 1 100 ? 24.724 -52.629 -28.785 1.00 32.19 100 SER A N 1
ATOM 710 C CA . SER A 1 100 ? 23.529 -52.296 -27.988 1.00 32.19 100 SER A CA 1
ATOM 711 C C . SER A 1 100 ? 23.865 -51.179 -26.996 1.00 32.19 100 SER A C 1
ATOM 713 O O . SER A 1 100 ? 24.509 -51.413 -25.977 1.00 32.19 100 SER A O 1
ATOM 715 N N . GLY A 1 101 ? 23.353 -49.972 -27.254 1.00 32.59 101 GLY A N 1
ATOM 716 C CA . GLY A 1 101 ? 23.145 -48.965 -26.207 1.00 32.59 101 GLY A CA 1
ATOM 717 C C . GLY A 1 101 ? 24.185 -47.853 -26.053 1.00 32.59 101 GLY A C 1
ATOM 718 O O . GLY A 1 101 ? 24.096 -47.113 -25.078 1.00 32.59 101 GLY A O 1
ATOM 719 N N . ALA A 1 102 ? 25.120 -47.667 -26.987 1.00 30.94 102 ALA A N 1
ATOM 720 C CA . ALA A 1 102 ? 25.927 -46.448 -27.019 1.00 30.94 102 ALA A CA 1
ATOM 721 C C . ALA A 1 102 ? 25.177 -45.359 -27.795 1.00 30.94 102 ALA A C 1
ATOM 723 O O . ALA A 1 102 ? 24.970 -45.445 -29.005 1.00 30.94 102 ALA A O 1
ATOM 724 N N . THR A 1 103 ? 24.748 -44.331 -27.069 1.00 28.48 103 THR A N 1
ATOM 725 C CA . THR A 1 103 ? 24.384 -43.044 -27.647 1.00 28.48 103 THR A CA 1
ATOM 726 C C . THR A 1 103 ? 25.499 -42.599 -28.591 1.00 28.48 103 THR A C 1
ATOM 728 O O . THR A 1 103 ? 26.681 -42.676 -28.261 1.00 28.48 103 THR A O 1
ATOM 731 N N . THR A 1 104 ? 25.126 -42.128 -29.777 1.00 30.08 104 THR A N 1
ATOM 732 C CA . THR A 1 104 ? 25.991 -41.419 -30.727 1.00 30.08 104 THR A CA 1
ATOM 733 C C . THR A 1 104 ? 26.417 -40.071 -30.131 1.00 30.08 104 THR A C 1
ATOM 735 O O . THR A 1 104 ? 26.005 -39.008 -30.593 1.00 30.08 104 THR A O 1
ATOM 738 N N . GLY A 1 105 ? 27.157 -40.122 -29.027 1.00 34.50 105 GLY A N 1
ATOM 739 C CA . GLY A 1 105 ? 27.767 -38.988 -28.354 1.00 34.50 105 GLY A CA 1
ATOM 740 C C . GLY A 1 105 ? 29.234 -38.855 -28.761 1.00 34.50 105 GLY A C 1
ATOM 741 O O . GLY A 1 105 ? 29.868 -39.854 -29.113 1.00 34.50 105 GLY A O 1
ATOM 742 N N . PRO A 1 106 ? 29.787 -37.634 -28.745 1.00 42.50 106 PRO A N 1
ATOM 743 C CA . PRO A 1 106 ? 31.163 -37.404 -29.152 1.00 42.50 106 PRO A CA 1
ATOM 744 C C . PRO A 1 106 ? 32.152 -38.158 -28.248 1.00 42.50 106 PRO A C 1
ATOM 746 O O . PRO A 1 106 ? 32.092 -38.043 -27.028 1.00 42.50 106 PRO A O 1
ATOM 749 N N . SER A 1 107 ? 33.061 -38.936 -28.849 1.00 42.91 107 SER A N 1
ATOM 750 C CA . SER A 1 107 ? 34.076 -39.733 -28.141 1.00 42.91 107 SER A CA 1
ATOM 751 C C . SER A 1 107 ? 35.484 -39.169 -28.338 1.00 42.91 107 SER A C 1
ATOM 753 O O . SER A 1 107 ? 35.809 -38.602 -29.387 1.00 42.91 107 SER A O 1
ATOM 755 N N . LEU A 1 108 ? 36.314 -39.319 -27.304 1.00 45.75 108 LEU A N 1
ATOM 756 C CA . LEU A 1 108 ? 37.689 -38.840 -27.223 1.00 45.75 108 LEU A CA 1
ATOM 757 C C . LEU A 1 108 ? 38.649 -40.009 -27.066 1.00 45.75 108 LEU A C 1
ATOM 759 O O . LEU A 1 108 ? 38.538 -40.764 -26.105 1.00 45.75 108 LEU A O 1
ATOM 763 N N . SER A 1 109 ? 39.640 -40.110 -27.952 1.00 45.16 109 SER A N 1
ATOM 764 C CA . SER A 1 109 ? 40.776 -41.016 -27.771 1.00 45.16 109 SER A CA 1
ATOM 765 C C . SER A 1 109 ? 42.042 -40.195 -27.523 1.00 45.16 109 SER A C 1
ATOM 767 O O . SER A 1 109 ? 42.547 -39.524 -28.427 1.00 45.16 109 SER A O 1
ATOM 769 N N . GLY A 1 110 ? 42.544 -40.222 -26.291 1.00 46.06 110 GLY A N 1
ATOM 770 C CA . GLY A 1 110 ? 43.865 -39.700 -25.942 1.00 46.06 110 GLY A CA 1
ATOM 771 C C . GLY A 1 110 ? 44.856 -40.848 -25.778 1.00 46.06 110 GLY A C 1
ATOM 772 O O . GLY A 1 110 ? 44.645 -41.734 -24.949 1.00 46.06 110 GLY A O 1
ATOM 773 N N . THR A 1 111 ? 45.941 -40.827 -26.547 1.00 44.03 111 THR A N 1
ATOM 774 C CA . THR A 1 111 ? 47.130 -41.656 -26.312 1.00 44.03 111 THR A CA 1
ATOM 775 C C . THR A 1 111 ? 48.245 -40.757 -25.807 1.00 44.03 111 THR A C 1
ATOM 777 O O . THR A 1 111 ? 48.505 -39.713 -26.400 1.00 44.03 111 THR A O 1
ATOM 780 N N . ASN A 1 112 ? 48.928 -41.165 -24.736 1.00 41.88 112 ASN A N 1
ATOM 781 C CA . ASN A 1 112 ? 50.156 -40.494 -24.325 1.00 41.88 112 ASN A CA 1
ATOM 782 C C . ASN A 1 112 ? 51.170 -40.552 -25.470 1.00 41.88 112 ASN A C 1
ATOM 784 O O . ASN A 1 112 ? 51.472 -41.637 -25.973 1.00 41.88 112 ASN A O 1
ATOM 788 N N . VAL A 1 113 ? 51.722 -39.399 -25.845 1.00 39.16 113 VAL A N 1
ATOM 789 C CA . VAL A 1 113 ? 52.957 -39.358 -26.636 1.00 39.16 113 VAL A CA 1
ATOM 790 C C . VAL A 1 113 ? 54.029 -39.946 -25.744 1.00 39.16 113 VAL A C 1
ATOM 792 O O . VAL A 1 113 ? 54.184 -39.500 -24.606 1.00 39.16 113 VAL A O 1
ATOM 795 N N . GLY A 1 114 ? 54.715 -40.977 -26.222 1.00 47.97 114 GLY A N 1
ATOM 796 C CA . GLY A 1 114 ? 55.749 -41.665 -25.459 1.00 47.97 114 GLY A CA 1
ATOM 797 C C . GLY A 1 114 ? 56.693 -40.699 -24.729 1.00 47.97 114 GLY A C 1
ATOM 798 O O . GLY A 1 114 ? 57.190 -39.733 -25.300 1.00 47.97 114 GLY A O 1
ATOM 799 N N . ASP A 1 115 ? 56.903 -40.990 -23.448 1.00 46.03 115 ASP A N 1
ATOM 800 C CA . ASP A 1 115 ? 58.034 -40.617 -22.589 1.00 46.03 115 ASP A CA 1
ATOM 801 C C . ASP A 1 115 ? 58.399 -39.137 -22.351 1.00 46.03 115 ASP A C 1
ATOM 803 O O . ASP A 1 115 ? 59.314 -38.872 -21.565 1.00 46.03 115 ASP A O 1
ATOM 807 N N . ILE A 1 116 ? 57.683 -38.148 -22.898 1.00 52.97 116 ILE A N 1
ATOM 808 C CA . ILE A 1 116 ? 57.936 -36.732 -22.565 1.00 52.97 116 ILE A CA 1
ATOM 809 C C . ILE A 1 116 ? 57.039 -36.298 -21.400 1.00 52.97 116 ILE A C 1
ATOM 811 O O . ILE A 1 116 ? 55.817 -36.210 -21.527 1.00 52.97 116 ILE A O 1
ATOM 815 N N . LYS A 1 117 ? 57.654 -36.009 -20.246 1.00 60.03 117 LYS A N 1
ATOM 816 C CA . LYS A 1 117 ? 56.950 -35.460 -19.076 1.00 60.03 117 LYS A CA 1
ATOM 817 C C . LYS A 1 117 ? 56.369 -34.081 -19.402 1.00 60.03 117 LYS A C 1
ATOM 819 O O . LYS A 1 117 ? 57.096 -33.199 -19.851 1.00 60.03 117 LYS A O 1
ATOM 824 N N . GLY A 1 118 ? 55.080 -33.900 -19.142 1.00 63.50 118 GLY A N 1
ATOM 825 C CA . GLY A 1 118 ? 54.365 -32.640 -19.333 1.00 63.50 118 GLY A CA 1
ATOM 826 C C . GLY A 1 118 ? 53.806 -32.418 -20.743 1.00 63.50 118 GLY A C 1
ATOM 827 O O . GLY A 1 118 ? 53.216 -31.362 -20.966 1.00 63.50 118 GLY A O 1
ATOM 828 N N . VAL A 1 119 ? 53.942 -33.378 -21.672 1.00 71.12 119 VAL A N 1
ATOM 829 C CA . VAL A 1 119 ? 53.359 -33.297 -23.026 1.00 71.12 119 VAL A CA 1
ATOM 830 C C . VAL A 1 119 ? 52.278 -34.360 -23.204 1.00 71.12 119 VAL A C 1
ATOM 832 O O . VAL A 1 119 ? 52.529 -35.546 -23.005 1.00 71.12 119 VAL A O 1
ATOM 835 N N . ASN A 1 120 ? 51.070 -33.937 -23.583 1.00 71.31 120 ASN A N 1
ATOM 836 C CA . ASN A 1 120 ? 49.918 -34.822 -23.767 1.00 71.31 120 ASN A CA 1
ATOM 837 C C . ASN A 1 120 ? 49.253 -34.554 -25.117 1.00 71.31 120 ASN A C 1
ATOM 839 O O . ASN A 1 120 ? 49.022 -33.399 -25.473 1.00 71.31 120 ASN A O 1
ATOM 843 N N . GLU A 1 121 ? 48.919 -35.619 -25.843 1.00 74.12 121 GLU A N 1
ATOM 844 C CA . GLU A 1 121 ? 48.217 -35.539 -27.122 1.00 74.12 121 GLU A CA 1
ATOM 845 C C . GLU A 1 121 ? 46.782 -36.015 -26.992 1.00 74.12 121 GLU A C 1
ATOM 847 O O . GLU A 1 121 ? 46.477 -37.017 -26.339 1.00 74.12 121 GLU A O 1
ATOM 852 N N . PHE A 1 122 ? 45.895 -35.284 -27.649 1.00 72.62 122 PHE A N 1
ATOM 853 C CA . PHE A 1 122 ? 44.473 -35.498 -27.539 1.00 72.62 122 PHE A CA 1
ATOM 854 C C . PHE A 1 122 ? 43.787 -35.264 -28.896 1.00 72.62 122 PHE A C 1
ATOM 856 O O . PHE A 1 122 ? 43.953 -34.205 -29.492 1.00 72.62 122 PHE A O 1
ATOM 863 N N . ARG A 1 123 ? 43.021 -36.243 -29.405 1.00 72.12 123 ARG A N 1
ATOM 864 C CA . ARG A 1 123 ? 42.327 -36.149 -30.703 1.00 72.12 123 ARG A CA 1
ATOM 865 C C . ARG A 1 123 ? 40.811 -36.013 -30.539 1.00 72.12 123 ARG A C 1
ATOM 867 O O . ARG A 1 123 ? 40.162 -36.867 -29.929 1.00 72.12 123 ARG A O 1
ATOM 874 N N . ILE A 1 124 ? 40.235 -34.986 -31.165 1.00 69.31 124 ILE A N 1
ATOM 875 C CA . ILE A 1 124 ? 38.781 -34.796 -31.247 1.00 69.31 124 ILE A CA 1
ATOM 876 C C . ILE A 1 124 ? 38.238 -35.683 -32.371 1.00 69.31 124 ILE A C 1
ATOM 878 O O . ILE A 1 124 ? 38.550 -35.476 -33.542 1.00 69.31 124 ILE A O 1
ATOM 882 N N . THR A 1 125 ? 37.434 -36.688 -32.018 1.00 59.41 125 THR A N 1
ATOM 883 C CA . THR A 1 125 ? 36.930 -37.687 -32.984 1.00 59.41 125 THR A CA 1
ATOM 884 C C . THR A 1 125 ? 35.484 -37.413 -33.416 1.00 59.41 125 THR A C 1
ATOM 886 O O . THR A 1 125 ? 35.003 -38.002 -34.379 1.00 59.41 125 THR A O 1
ATOM 889 N N . ALA A 1 126 ? 34.797 -36.469 -32.767 1.00 58.38 126 ALA A N 1
ATOM 890 C CA . ALA A 1 126 ? 33.438 -36.060 -33.107 1.00 58.38 126 ALA A CA 1
ATOM 891 C C . ALA A 1 126 ? 33.196 -34.580 -32.770 1.00 58.38 126 ALA A C 1
ATOM 893 O O . ALA A 1 126 ? 33.843 -34.029 -31.880 1.00 58.38 126 ALA A O 1
ATOM 894 N N . ASN A 1 127 ? 32.268 -33.944 -33.489 1.00 62.00 127 ASN A N 1
ATOM 895 C CA . ASN A 1 127 ? 31.921 -32.538 -33.283 1.00 62.00 127 ASN A CA 1
ATOM 896 C C . ASN A 1 127 ? 31.270 -32.346 -31.904 1.00 62.00 127 ASN A C 1
ATOM 898 O O . ASN A 1 127 ? 30.314 -33.048 -31.571 1.00 62.00 127 ASN A O 1
ATOM 902 N N . LEU A 1 128 ? 31.779 -31.386 -31.128 1.00 68.25 128 LEU A N 1
ATOM 903 C CA . LEU A 1 128 ? 31.112 -30.916 -29.914 1.00 68.25 128 LEU A CA 1
ATOM 904 C C . LEU A 1 128 ? 29.825 -30.177 -30.287 1.00 68.25 128 LEU A C 1
ATOM 906 O O . LEU A 1 128 ? 29.772 -29.525 -31.328 1.00 68.25 128 LEU A O 1
ATOM 910 N N . ALA A 1 129 ? 28.798 -30.276 -29.449 1.00 68.12 129 ALA A N 1
ATOM 911 C CA . ALA A 1 129 ? 27.620 -29.423 -29.530 1.00 68.12 129 ALA A CA 1
ATOM 912 C C . ALA A 1 129 ? 27.726 -28.260 -28.532 1.00 68.12 129 ALA A C 1
ATOM 914 O O . ALA A 1 129 ? 28.508 -28.300 -27.581 1.00 68.12 129 ALA A O 1
ATOM 915 N N . ASP A 1 130 ? 26.915 -27.224 -28.744 1.00 67.38 130 ASP A N 1
ATOM 916 C CA . ASP A 1 130 ? 26.746 -26.141 -27.773 1.00 67.38 130 ASP A CA 1
ATOM 917 C C . ASP A 1 130 ? 26.294 -26.708 -26.414 1.00 67.38 130 ASP A C 1
ATOM 919 O O . ASP A 1 130 ? 25.399 -27.559 -26.353 1.00 67.38 130 ASP A O 1
ATOM 923 N N . GLY A 1 131 ? 26.948 -26.279 -25.333 1.00 62.03 131 GLY A N 1
ATOM 924 C CA . GLY A 1 131 ? 26.701 -26.772 -23.975 1.00 62.03 131 GLY A CA 1
ATOM 925 C C . GLY A 1 131 ? 27.380 -28.099 -23.599 1.00 62.03 131 GLY A C 1
ATOM 926 O O . GLY A 1 131 ? 27.247 -28.534 -22.450 1.00 62.03 131 GLY A O 1
ATOM 927 N N . ASP A 1 132 ? 28.122 -28.746 -24.507 1.00 73.81 132 ASP A N 1
ATOM 928 C CA . ASP A 1 132 ? 29.012 -29.854 -24.137 1.00 73.81 132 ASP A CA 1
ATOM 929 C C . ASP A 1 132 ? 30.223 -29.338 -23.341 1.00 73.81 132 ASP A C 1
ATOM 931 O O . ASP A 1 132 ? 30.623 -28.177 -23.453 1.00 73.81 132 ASP A O 1
ATOM 935 N N . VAL A 1 133 ? 30.827 -30.206 -22.526 1.00 71.88 133 VAL A N 1
ATOM 936 C CA . VAL A 1 133 ? 31.980 -29.840 -21.696 1.00 71.88 133 VAL A CA 1
ATOM 937 C C . VAL A 1 133 ? 33.220 -30.648 -22.053 1.00 71.88 133 VAL A C 1
ATOM 939 O O . VAL A 1 133 ? 33.175 -31.873 -22.169 1.00 71.88 133 VAL A O 1
ATOM 942 N N . LEU A 1 134 ? 34.350 -29.958 -22.181 1.00 79.44 134 LEU A N 1
ATOM 943 C CA . LEU A 1 134 ? 35.673 -30.547 -22.342 1.00 79.44 134 LEU A CA 1
ATOM 944 C C . LEU A 1 134 ? 36.375 -30.605 -20.984 1.00 79.44 134 LEU A C 1
ATOM 946 O O . LEU A 1 134 ? 36.649 -29.576 -20.368 1.00 79.44 134 LEU A O 1
ATOM 950 N N . LYS A 1 135 ? 36.709 -31.808 -20.528 1.00 75.25 135 LYS A N 1
ATOM 951 C CA . LYS A 1 135 ? 37.487 -32.044 -19.314 1.00 75.25 135 LYS A CA 1
ATOM 952 C C . LYS A 1 135 ? 38.966 -32.183 -19.655 1.00 75.25 135 LYS A C 1
ATOM 954 O O . LYS A 1 135 ? 39.337 -33.017 -20.481 1.00 75.25 135 LYS A O 1
ATOM 959 N N . VAL A 1 136 ? 39.799 -31.400 -18.974 1.00 75.94 136 VAL A N 1
ATOM 960 C CA . VAL A 1 136 ? 41.263 -31.480 -19.046 1.00 75.94 136 VAL A CA 1
ATOM 961 C C . VAL A 1 136 ? 41.821 -31.440 -17.624 1.00 75.94 136 VAL A C 1
ATOM 963 O O . VAL A 1 136 ? 41.851 -30.394 -16.971 1.00 75.94 136 VAL A O 1
ATOM 966 N N . GLY A 1 137 ? 42.258 -32.589 -17.112 1.00 73.19 137 GLY A N 1
ATOM 967 C CA . GLY A 1 137 ? 42.665 -32.706 -15.714 1.00 73.19 137 GLY A CA 1
ATOM 968 C C . GLY A 1 137 ? 41.476 -32.518 -14.768 1.00 73.19 137 GLY A C 1
ATOM 969 O O . GLY A 1 137 ? 40.443 -33.175 -14.897 1.00 73.19 137 GLY A O 1
ATOM 970 N N . ALA A 1 138 ? 41.629 -31.602 -13.810 1.00 69.19 138 ALA A N 1
ATOM 971 C CA . ALA A 1 138 ? 40.578 -31.218 -12.864 1.00 69.19 138 ALA A CA 1
ATOM 972 C C . ALA A 1 138 ? 39.649 -30.105 -13.390 1.00 69.19 138 ALA A C 1
ATOM 974 O O . ALA A 1 138 ? 38.687 -29.750 -12.716 1.00 69.19 138 ALA A O 1
ATOM 975 N N . ASN A 1 139 ? 39.930 -29.549 -14.569 1.00 73.06 139 ASN A N 1
ATOM 976 C CA . ASN A 1 139 ? 39.242 -28.377 -15.098 1.00 73.06 139 ASN A CA 1
ATOM 977 C C . ASN A 1 139 ? 38.269 -28.750 -16.216 1.00 73.06 139 ASN A C 1
ATOM 979 O O . ASN A 1 139 ? 38.514 -29.683 -16.987 1.00 73.06 139 ASN A O 1
ATOM 983 N N . LEU A 1 140 ? 37.179 -27.989 -16.309 1.00 74.56 140 LEU A N 1
ATOM 984 C CA . LEU A 1 140 ? 36.073 -28.248 -17.221 1.00 74.56 140 LEU A CA 1
ATOM 985 C C . LEU A 1 140 ? 35.763 -26.992 -18.046 1.00 74.56 140 LEU A C 1
ATOM 987 O O . LEU A 1 140 ? 35.316 -25.987 -17.498 1.00 74.56 140 LEU A O 1
ATOM 991 N N . LEU A 1 141 ? 35.970 -27.051 -19.358 1.00 76.06 141 LEU A N 1
ATOM 992 C CA . LEU A 1 141 ? 35.699 -25.959 -20.297 1.00 76.06 141 LEU A CA 1
ATOM 993 C C . LEU A 1 141 ? 34.342 -26.171 -20.973 1.00 76.06 141 LEU A C 1
ATOM 995 O O . LEU A 1 141 ? 34.037 -27.286 -21.391 1.00 76.06 141 LEU A O 1
ATOM 999 N N . LEU A 1 142 ? 33.537 -25.118 -21.086 1.00 75.62 142 LEU A N 1
ATOM 1000 C CA . LEU A 1 142 ? 32.212 -25.157 -21.707 1.00 75.62 142 LEU A CA 1
ATOM 1001 C C . LEU A 1 142 ? 32.268 -24.736 -23.180 1.00 75.62 142 LEU A C 1
ATOM 1003 O O . LEU A 1 142 ? 32.825 -23.690 -23.512 1.00 75.62 142 LEU A O 1
ATOM 1007 N N . ALA A 1 143 ? 31.656 -25.534 -24.046 1.00 73.06 143 ALA A N 1
ATOM 1008 C CA . ALA A 1 143 ? 31.542 -25.259 -25.470 1.00 73.06 143 ALA A CA 1
ATOM 1009 C C . ALA A 1 143 ? 30.404 -24.253 -25.746 1.00 73.06 143 ALA A C 1
ATOM 1011 O O . ALA A 1 143 ? 29.292 -24.458 -25.259 1.00 73.06 143 ALA A O 1
ATOM 1012 N N . GLY A 1 144 ? 30.672 -23.187 -26.513 1.00 68.19 144 GLY A N 1
ATOM 1013 C CA . GLY A 1 144 ? 29.697 -22.144 -26.874 1.00 68.19 144 GLY A CA 1
ATOM 1014 C C . GLY A 1 144 ? 29.400 -22.051 -28.376 1.00 68.19 144 GLY A C 1
ATOM 1015 O O . GLY A 1 144 ? 30.263 -22.317 -29.212 1.00 68.19 144 GLY A O 1
ATOM 1016 N N . GLY A 1 145 ? 28.180 -21.654 -28.745 1.00 62.66 145 GLY A N 1
ATOM 1017 C CA . GLY A 1 145 ? 27.770 -21.473 -30.145 1.00 62.66 145 GLY A CA 1
ATOM 1018 C C . GLY A 1 145 ? 28.421 -20.281 -30.875 1.00 62.66 145 GLY A C 1
ATOM 1019 O O . GLY A 1 145 ? 28.634 -19.217 -30.304 1.00 62.66 145 GLY A O 1
ATOM 1020 N N . LYS A 1 146 ? 28.642 -20.430 -32.193 1.00 52.84 146 LYS A N 1
ATOM 1021 C CA . LYS A 1 146 ? 29.321 -19.475 -33.109 1.00 52.84 146 LYS A CA 1
ATOM 1022 C C . LYS A 1 146 ? 28.601 -18.125 -33.338 1.00 52.84 146 LYS A C 1
ATOM 1024 O O . LYS A 1 146 ? 29.058 -17.308 -34.124 1.00 52.84 146 LYS A O 1
ATOM 1029 N N . ASN A 1 147 ? 27.447 -17.910 -32.708 1.00 47.59 147 ASN A N 1
ATOM 1030 C CA . ASN A 1 147 ? 26.681 -16.662 -32.723 1.00 47.59 147 ASN A CA 1
ATOM 1031 C C . ASN A 1 147 ? 25.966 -16.542 -31.374 1.00 47.59 147 ASN A C 1
ATOM 1033 O O . ASN A 1 147 ? 24.821 -16.979 -31.227 1.00 47.59 147 ASN A O 1
ATOM 1037 N N . ALA A 1 148 ? 26.642 -15.971 -30.380 1.00 46.00 148 ALA A N 1
ATOM 1038 C CA . ALA A 1 148 ? 26.074 -15.723 -29.060 1.00 46.00 148 ALA A CA 1
ATOM 1039 C C . ALA A 1 148 ? 25.026 -14.590 -29.106 1.00 46.00 148 ALA A C 1
ATOM 1041 O O . ALA A 1 148 ? 25.230 -13.494 -28.601 1.00 46.00 148 ALA A O 1
ATOM 1042 N N . SER A 1 149 ? 23.870 -14.865 -29.714 1.00 40.38 149 SER A N 1
ATOM 1043 C CA . SER A 1 149 ? 22.629 -14.109 -29.496 1.00 40.38 149 SER A CA 1
ATOM 1044 C C . SER A 1 149 ? 21.812 -14.690 -28.329 1.00 40.38 149 SER A C 1
ATOM 1046 O O . SER A 1 149 ? 20.744 -14.171 -28.015 1.00 40.38 149 SER A O 1
ATOM 1048 N N . ALA A 1 150 ? 22.286 -15.773 -27.702 1.00 38.66 150 ALA A N 1
ATOM 1049 C CA . ALA A 1 150 ? 21.554 -16.559 -26.707 1.00 38.66 150 ALA A CA 1
ATOM 1050 C C . ALA A 1 150 ? 22.231 -16.589 -25.321 1.00 38.66 150 ALA A C 1
ATOM 1052 O O . ALA A 1 150 ? 22.132 -17.584 -24.613 1.00 38.66 150 ALA A O 1
ATOM 1053 N N . GLY A 1 151 ? 22.930 -15.516 -24.928 1.00 44.50 151 GLY A N 1
ATOM 1054 C CA . GLY A 1 151 ? 23.315 -15.263 -23.528 1.00 44.50 151 GLY A CA 1
ATOM 1055 C C . GLY A 1 151 ? 24.267 -16.263 -22.849 1.00 44.50 151 GLY A C 1
ATOM 1056 O O . GLY A 1 151 ? 24.557 -16.095 -21.669 1.00 44.50 151 GLY A O 1
ATOM 1057 N N . LEU A 1 152 ? 24.774 -17.274 -23.555 1.00 45.12 152 LEU A N 1
ATOM 1058 C CA . LEU A 1 152 ? 25.775 -18.222 -23.065 1.00 45.12 152 LEU A CA 1
ATOM 1059 C C . LEU A 1 152 ? 27.144 -17.837 -23.641 1.00 45.12 152 LEU A C 1
ATOM 1061 O O . LEU A 1 152 ? 27.408 -18.048 -24.823 1.00 45.12 152 LEU A O 1
ATOM 1065 N N . THR A 1 153 ? 28.019 -17.255 -22.820 1.00 55.91 153 THR A N 1
ATOM 1066 C CA . THR A 1 153 ? 29.441 -17.107 -23.162 1.00 55.91 153 THR A CA 1
ATOM 1067 C C . THR A 1 153 ? 30.137 -18.434 -22.862 1.00 55.91 153 THR A C 1
ATOM 1069 O O . THR A 1 153 ? 30.395 -18.745 -21.699 1.00 55.91 153 THR A O 1
ATOM 1072 N N . GLY A 1 154 ? 30.375 -19.257 -23.886 1.00 63.97 154 GLY A N 1
ATOM 1073 C CA . GLY A 1 154 ? 31.209 -20.455 -23.746 1.00 63.97 154 GLY A CA 1
ATOM 1074 C C . GLY A 1 154 ? 32.673 -20.091 -23.481 1.00 63.97 154 GLY A C 1
ATOM 1075 O O . GLY A 1 154 ? 33.118 -19.006 -23.849 1.00 63.97 154 GLY A O 1
ATOM 1076 N N . ASP A 1 155 ? 33.427 -21.010 -22.874 1.00 74.25 155 ASP A N 1
ATOM 1077 C CA . ASP A 1 155 ? 34.875 -20.858 -22.656 1.00 74.25 155 ASP A CA 1
ATOM 1078 C C . ASP A 1 155 ? 35.649 -20.940 -23.990 1.00 74.25 155 ASP A C 1
ATOM 1080 O O . ASP A 1 155 ? 36.752 -20.414 -24.116 1.00 74.25 155 ASP A O 1
ATOM 1084 N N . PHE A 1 156 ? 35.075 -21.604 -24.998 1.00 78.12 156 PHE A N 1
ATOM 1085 C CA . PHE A 1 156 ? 35.559 -21.625 -26.378 1.00 78.12 156 PHE A CA 1
ATOM 1086 C C . PHE A 1 156 ? 34.390 -21.800 -27.356 1.00 78.12 156 PHE A C 1
ATOM 1088 O O . PHE A 1 156 ? 33.357 -22.379 -27.016 1.00 78.12 156 PHE A O 1
ATOM 1095 N N . GLU A 1 157 ? 34.560 -21.346 -28.595 1.00 77.38 157 GLU A N 1
ATOM 1096 C CA . GLU A 1 157 ? 33.548 -21.518 -29.640 1.00 77.38 157 GLU A CA 1
ATOM 1097 C C . GLU A 1 157 ? 33.600 -22.915 -30.278 1.00 77.38 157 GLU A C 1
ATOM 1099 O O . GLU A 1 157 ? 34.665 -23.406 -30.668 1.00 77.38 157 GLU A O 1
ATOM 1104 N N . VAL A 1 158 ? 32.437 -23.534 -30.477 1.00 76.06 158 VAL A N 1
ATOM 1105 C CA . VAL A 1 158 ? 32.286 -24.768 -31.254 1.00 76.06 158 VAL A CA 1
ATOM 1106 C C . VAL A 1 158 ? 32.494 -24.471 -32.736 1.00 76.06 158 VAL A C 1
ATOM 1108 O O . VAL A 1 158 ? 31.805 -23.645 -33.342 1.00 76.06 158 VAL A O 1
ATOM 1111 N N . GLY A 1 159 ? 33.454 -25.169 -33.336 1.00 68.06 159 GLY A N 1
ATOM 1112 C CA . GLY A 1 159 ? 33.739 -25.087 -34.758 1.00 68.06 159 GLY A CA 1
ATOM 1113 C C . GLY A 1 159 ? 32.782 -25.933 -35.604 1.00 68.06 159 GLY A C 1
ATOM 1114 O O . GLY A 1 159 ? 32.114 -26.840 -35.120 1.00 68.06 159 GLY A O 1
ATOM 1115 N N . THR A 1 160 ? 32.729 -25.663 -36.909 1.00 70.81 160 THR A N 1
ATOM 1116 C CA . THR A 1 160 ? 31.911 -26.434 -37.868 1.00 70.81 160 THR A CA 1
ATOM 1117 C C . THR A 1 160 ? 32.477 -27.827 -38.160 1.00 70.81 160 THR A C 1
ATOM 1119 O O . THR A 1 160 ? 31.759 -28.712 -38.625 1.00 70.81 160 THR A O 1
ATOM 1122 N N . THR A 1 161 ? 33.760 -28.029 -37.867 1.00 76.81 161 THR A N 1
ATOM 1123 C CA . THR A 1 161 ? 34.471 -29.304 -37.965 1.00 76.81 161 THR A CA 1
ATOM 1124 C C . THR A 1 161 ? 35.265 -29.583 -36.682 1.00 76.81 161 THR A C 1
ATOM 1126 O O . THR A 1 161 ? 35.526 -28.677 -35.881 1.00 76.81 161 THR A O 1
ATOM 1129 N N . ALA A 1 162 ? 35.713 -30.830 -36.497 1.00 75.00 162 ALA A N 1
ATOM 1130 C CA . ALA A 1 162 ? 36.613 -31.201 -35.399 1.00 75.00 162 ALA A CA 1
ATOM 1131 C C . ALA A 1 162 ? 37.926 -30.390 -35.419 1.00 75.00 162 ALA A C 1
ATOM 1133 O O . ALA A 1 162 ? 38.444 -30.027 -34.367 1.00 75.00 162 ALA A O 1
ATOM 1134 N N . SER A 1 163 ? 38.415 -30.040 -36.615 1.00 80.62 163 SER A N 1
ATOM 1135 C CA . SER A 1 163 ? 39.603 -29.200 -36.818 1.00 80.62 163 SER A CA 1
ATOM 1136 C C . SER A 1 163 ? 39.377 -27.746 -36.393 1.00 80.62 163 SER A C 1
ATOM 1138 O O . SER A 1 163 ? 40.232 -27.143 -35.742 1.00 80.62 163 SER A O 1
ATOM 1140 N N . ASP A 1 164 ? 38.218 -27.177 -36.736 1.00 79.69 164 ASP A N 1
ATOM 1141 C CA . ASP A 1 164 ? 37.850 -25.817 -36.320 1.00 79.69 164 ASP A CA 1
ATOM 1142 C C . ASP A 1 164 ? 37.726 -25.746 -34.795 1.00 79.69 164 ASP A C 1
ATOM 1144 O O . ASP A 1 164 ? 38.215 -24.820 -34.155 1.00 79.69 164 ASP A O 1
ATOM 1148 N N . THR A 1 165 ? 37.120 -26.776 -34.203 1.00 79.81 165 THR A N 1
ATOM 1149 C CA . THR A 1 165 ? 36.929 -26.853 -32.754 1.00 79.81 165 THR A CA 1
ATOM 1150 C C . THR A 1 165 ? 38.262 -27.009 -32.023 1.00 79.81 165 THR A C 1
ATOM 1152 O O . THR A 1 165 ? 38.496 -26.318 -31.036 1.00 79.81 165 THR A O 1
ATOM 1155 N N . ALA A 1 166 ? 39.180 -27.836 -32.536 1.00 81.00 166 ALA A N 1
ATOM 1156 C CA . ALA A 1 166 ? 40.543 -27.931 -32.010 1.00 81.00 166 ALA A CA 1
ATOM 1157 C C . ALA A 1 166 ? 41.272 -26.577 -32.082 1.00 81.00 166 ALA A C 1
ATOM 1159 O O . ALA A 1 166 ? 41.904 -26.155 -31.115 1.00 81.00 166 ALA A O 1
ATOM 1160 N N . THR A 1 167 ? 41.132 -25.854 -33.192 1.00 84.62 167 THR A N 1
ATOM 1161 C CA . THR A 1 167 ? 41.735 -24.521 -33.354 1.00 84.62 167 THR A CA 1
ATOM 1162 C C . THR A 1 167 ? 41.184 -23.524 -32.331 1.00 84.62 167 THR A C 1
ATOM 1164 O O . THR A 1 167 ? 41.961 -22.824 -31.681 1.00 84.62 167 THR A O 1
ATOM 1167 N N . ASN A 1 168 ? 39.867 -23.509 -32.122 1.00 83.50 168 ASN A N 1
ATOM 1168 C CA . ASN A 1 168 ? 39.212 -22.631 -31.152 1.00 83.50 168 ASN A CA 1
ATOM 1169 C C . ASN A 1 168 ? 39.604 -22.961 -29.703 1.00 83.50 168 ASN A C 1
ATOM 1171 O O . ASN A 1 168 ? 39.879 -22.053 -28.921 1.00 83.50 168 ASN A O 1
ATOM 1175 N N . ILE A 1 169 ? 39.702 -24.247 -29.352 1.00 85.19 169 ILE A N 1
ATOM 1176 C CA . ILE A 1 169 ? 40.163 -24.698 -28.028 1.00 85.19 169 ILE A CA 1
ATOM 1177 C C . ILE A 1 169 ? 41.620 -24.278 -27.790 1.00 85.19 169 ILE A C 1
ATOM 1179 O O . ILE A 1 169 ? 41.949 -23.736 -26.734 1.00 85.19 169 ILE A O 1
ATOM 1183 N N . ALA A 1 170 ? 42.502 -24.497 -28.772 1.00 85.12 170 ALA A N 1
ATOM 1184 C CA . ALA A 1 170 ? 43.908 -24.112 -28.670 1.00 85.12 170 ALA A CA 1
ATOM 1185 C C . ALA A 1 170 ? 44.074 -22.590 -28.520 1.00 85.12 170 ALA A C 1
ATOM 1187 O O . ALA A 1 170 ? 44.898 -22.139 -27.719 1.00 85.12 170 ALA A O 1
ATOM 1188 N N . ALA A 1 171 ? 43.268 -21.807 -29.245 1.00 84.75 171 ALA A N 1
ATOM 1189 C CA . ALA A 1 171 ? 43.243 -20.352 -29.144 1.00 84.75 171 ALA A CA 1
ATOM 1190 C C . ALA A 1 171 ? 42.742 -19.876 -27.771 1.00 84.75 171 ALA A C 1
ATOM 1192 O O . ALA A 1 171 ? 43.382 -19.019 -27.167 1.00 84.75 171 ALA A O 1
ATOM 1193 N N . ALA A 1 172 ? 41.666 -20.467 -27.245 1.00 81.69 172 ALA A N 1
ATOM 1194 C CA . ALA A 1 172 ? 41.119 -20.121 -25.933 1.00 81.69 172 ALA A CA 1
ATOM 1195 C C . ALA A 1 172 ? 42.110 -20.411 -24.789 1.00 81.69 172 ALA A C 1
ATOM 1197 O O . ALA A 1 172 ? 42.286 -19.589 -23.892 1.00 81.69 172 ALA A O 1
ATOM 1198 N N . ILE A 1 173 ? 42.806 -21.553 -24.829 1.00 83.38 173 ILE A N 1
ATOM 1199 C CA . ILE A 1 173 ? 43.744 -21.963 -23.764 1.00 83.38 173 ILE A CA 1
ATOM 1200 C C . ILE A 1 173 ? 45.111 -21.267 -23.885 1.00 83.38 173 ILE A C 1
ATOM 1202 O O . ILE A 1 173 ? 45.825 -21.127 -22.894 1.00 83.38 173 ILE A O 1
ATOM 1206 N N . THR A 1 174 ? 45.510 -20.832 -25.082 1.00 82.19 174 THR A N 1
ATOM 1207 C CA . THR A 1 174 ? 46.793 -20.129 -25.281 1.00 82.19 174 THR A CA 1
ATOM 1208 C C . THR A 1 174 ? 46.646 -18.606 -25.219 1.00 82.19 174 THR A C 1
ATOM 1210 O O . THR A 1 174 ? 47.624 -17.912 -24.933 1.00 82.19 174 THR A O 1
ATOM 1213 N N . GLY A 1 175 ? 45.443 -18.078 -25.458 1.00 75.69 175 GLY A N 1
ATOM 1214 C CA . GLY A 1 175 ? 45.130 -16.658 -25.338 1.00 75.69 175 GLY A CA 1
ATOM 1215 C C . GLY A 1 175 ? 45.311 -16.143 -23.909 1.00 75.69 175 GLY A C 1
ATOM 1216 O O . GLY A 1 175 ? 45.064 -16.858 -22.945 1.00 75.69 175 GLY A O 1
ATOM 1217 N N . ALA A 1 176 ? 45.766 -14.898 -23.767 1.00 61.28 176 ALA A N 1
ATOM 1218 C CA . ALA A 1 176 ? 45.813 -14.216 -22.478 1.00 61.28 176 ALA A CA 1
ATOM 1219 C C . ALA A 1 176 ? 44.534 -13.384 -22.322 1.00 61.28 176 ALA A C 1
ATOM 1221 O O . ALA A 1 176 ? 44.470 -12.264 -22.826 1.00 61.28 176 ALA A O 1
ATOM 1222 N N . ASP A 1 177 ? 43.521 -13.939 -21.658 1.00 63.03 177 ASP A N 1
ATOM 1223 C CA . ASP A 1 177 ? 42.272 -13.232 -21.365 1.00 63.03 177 ASP A CA 1
ATOM 1224 C C . ASP A 1 177 ? 41.921 -13.339 -19.875 1.00 63.03 177 ASP A C 1
ATOM 1226 O O . ASP A 1 177 ? 41.554 -14.394 -19.365 1.00 63.03 177 ASP A O 1
ATOM 1230 N N . THR A 1 178 ? 42.023 -12.211 -19.172 1.00 58.66 178 THR A N 1
ATOM 1231 C CA . THR A 1 178 ? 41.730 -12.098 -17.735 1.00 58.66 178 THR A CA 1
ATOM 1232 C C . THR A 1 178 ? 40.236 -12.007 -17.425 1.00 58.66 178 THR A C 1
ATOM 1234 O O . THR A 1 178 ? 39.865 -11.948 -16.255 1.00 58.66 178 THR A O 1
ATOM 1237 N N . THR A 1 179 ? 39.378 -11.938 -18.446 1.00 59.00 179 THR A N 1
ATOM 1238 C CA . THR A 1 179 ? 37.915 -11.819 -18.301 1.00 59.00 179 THR A CA 1
ATOM 1239 C C . THR A 1 179 ? 37.171 -13.147 -18.474 1.00 59.00 179 THR A C 1
ATOM 1241 O O . THR A 1 179 ? 35.965 -13.216 -18.247 1.00 59.00 179 THR A O 1
ATOM 1244 N N . SER A 1 180 ? 37.901 -14.211 -18.809 1.00 66.81 180 SER A N 1
ATOM 1245 C CA . SER A 1 180 ? 37.400 -15.572 -19.013 1.00 66.81 180 SER A CA 1
ATOM 1246 C C . SER A 1 180 ? 37.115 -16.337 -17.705 1.00 66.81 180 SER A C 1
ATOM 1248 O O . SER A 1 180 ? 37.515 -15.922 -16.618 1.00 66.81 180 SER A O 1
ATOM 1250 N N . SER A 1 181 ? 36.454 -17.497 -17.790 1.00 68.94 181 SER A N 1
ATOM 1251 C CA . SER A 1 181 ? 36.185 -18.394 -16.647 1.00 68.94 181 SER A CA 1
ATOM 1252 C C . SER A 1 181 ? 37.449 -18.779 -15.867 1.00 68.94 181 SER A C 1
ATOM 1254 O O . SER A 1 181 ? 38.502 -19.023 -16.459 1.00 68.94 181 SER A O 1
ATOM 1256 N N . GLN A 1 182 ? 37.335 -18.929 -14.541 1.00 73.12 182 GLN A N 1
ATOM 1257 C CA . GLN A 1 182 ? 38.445 -19.332 -13.664 1.00 73.12 182 GLN A CA 1
ATOM 1258 C C . GLN A 1 182 ? 39.109 -20.643 -14.122 1.00 73.12 182 GLN A C 1
ATOM 1260 O O . GLN A 1 182 ? 40.329 -20.760 -14.090 1.00 73.12 182 GLN A O 1
ATOM 1265 N N . HIS A 1 183 ? 38.333 -21.605 -14.631 1.00 73.50 183 HIS A N 1
ATOM 1266 C CA . HIS A 1 183 ? 38.876 -22.869 -15.145 1.00 73.50 183 HIS A CA 1
ATOM 1267 C C . HIS A 1 183 ? 39.717 -22.689 -16.415 1.00 73.50 183 HIS A C 1
ATOM 1269 O O . HIS A 1 183 ? 40.685 -23.426 -16.617 1.00 73.50 183 HIS A O 1
ATOM 1275 N N . LEU A 1 184 ? 39.362 -21.718 -17.266 1.00 78.88 184 LEU A N 1
ATOM 1276 C CA . LEU A 1 184 ? 40.146 -21.384 -18.452 1.00 78.88 184 LEU A CA 1
ATOM 1277 C C . LEU A 1 184 ? 41.435 -20.654 -18.054 1.00 78.88 184 LEU A C 1
ATOM 1279 O O . LEU A 1 184 ? 42.497 -20.983 -18.578 1.00 78.88 184 LEU A O 1
ATOM 1283 N N . GLN A 1 185 ? 41.367 -19.761 -17.062 1.00 78.12 185 GLN A N 1
ATOM 1284 C CA . GLN A 1 185 ? 42.541 -19.087 -16.494 1.00 78.12 185 GLN A CA 1
ATOM 1285 C C . GLN A 1 185 ? 43.525 -20.081 -15.852 1.00 78.12 185 GLN A C 1
ATOM 1287 O O . GLN A 1 185 ? 44.733 -20.005 -16.085 1.00 78.12 185 GLN A O 1
ATOM 1292 N N . ASP A 1 186 ? 43.022 -21.069 -15.107 1.00 78.50 186 ASP A N 1
ATOM 1293 C CA . ASP A 1 186 ? 43.843 -22.120 -14.495 1.00 78.50 186 ASP A CA 1
ATOM 1294 C C . ASP A 1 186 ? 44.537 -22.992 -15.559 1.00 78.50 186 ASP A C 1
ATOM 1296 O O . ASP A 1 186 ? 45.690 -23.405 -15.391 1.00 78.50 186 ASP A O 1
ATOM 1300 N N . LEU A 1 187 ? 43.863 -23.250 -16.689 1.00 80.94 187 LEU A N 1
ATOM 1301 C CA . LEU A 1 187 ? 44.458 -23.939 -17.838 1.00 80.94 187 LEU A CA 1
ATOM 1302 C C . LEU A 1 187 ? 45.524 -23.091 -18.525 1.00 80.94 187 LEU A C 1
ATOM 1304 O O . LEU A 1 187 ? 46.616 -23.597 -18.785 1.00 80.94 187 LEU A O 1
ATOM 1308 N N . GLN A 1 188 ? 45.221 -21.818 -18.788 1.00 84.50 188 GLN A N 1
ATOM 1309 C CA . GLN A 1 188 ? 46.141 -20.851 -19.388 1.00 84.50 188 GLN A CA 1
ATOM 1310 C C . GLN A 1 188 ? 47.399 -20.682 -18.529 1.00 84.50 188 GLN A C 1
ATOM 1312 O O . GLN A 1 188 ? 48.499 -20.539 -19.063 1.00 84.50 188 GLN A O 1
ATOM 1317 N N . ALA A 1 189 ? 47.284 -20.739 -17.201 1.00 82.19 189 ALA A N 1
ATOM 1318 C CA . ALA A 1 189 ? 48.431 -20.666 -16.301 1.00 82.19 189 ALA A CA 1
ATOM 1319 C C . ALA A 1 189 ? 49.333 -21.911 -16.387 1.00 82.19 189 ALA A C 1
ATOM 1321 O O . ALA A 1 189 ? 50.553 -21.804 -16.232 1.00 82.19 189 ALA A O 1
ATOM 1322 N N . LYS A 1 190 ? 48.753 -23.088 -16.652 1.00 79.81 190 LYS A N 1
ATOM 1323 C CA . LYS A 1 190 ? 49.456 -24.375 -16.559 1.00 79.81 190 LYS A CA 1
ATOM 1324 C C . LYS A 1 190 ? 49.961 -24.920 -17.896 1.00 79.81 190 LYS A C 1
ATOM 1326 O O . LYS A 1 190 ? 51.052 -25.491 -17.936 1.00 79.81 190 LYS A O 1
ATOM 1331 N N . TYR A 1 191 ? 49.217 -24.740 -18.983 1.00 82.56 191 TYR A N 1
ATOM 1332 C CA . TYR A 1 191 ? 49.498 -25.364 -20.277 1.00 82.56 191 TYR A CA 1
ATOM 1333 C C . TYR A 1 191 ? 49.612 -24.338 -21.410 1.00 82.56 191 TYR A C 1
ATOM 1335 O O . TYR A 1 191 ? 49.006 -23.271 -21.389 1.00 82.56 191 TYR A O 1
ATOM 1343 N N . THR A 1 192 ? 50.405 -24.681 -22.420 1.00 83.56 192 THR A N 1
ATOM 1344 C CA . THR A 1 192 ? 50.362 -24.099 -23.767 1.00 83.56 192 THR A CA 1
ATOM 1345 C C . THR A 1 192 ? 49.799 -25.162 -24.697 1.00 83.56 192 THR A C 1
ATOM 1347 O O . THR A 1 192 ? 50.252 -26.308 -24.638 1.00 83.56 192 THR A O 1
ATOM 1350 N N . VAL A 1 193 ? 48.820 -24.814 -25.534 1.00 86.56 193 VAL A N 1
ATOM 1351 C CA . VAL A 1 193 ? 48.126 -25.790 -26.384 1.00 86.56 193 VAL A CA 1
ATOM 1352 C C . VAL A 1 193 ? 48.311 -25.440 -27.849 1.00 86.56 193 VAL A C 1
ATOM 1354 O O . VAL A 1 193 ? 47.990 -24.337 -28.282 1.00 86.56 193 VAL A O 1
ATOM 1357 N N . THR A 1 194 ? 48.805 -26.395 -28.627 1.00 84.88 194 THR A N 1
ATOM 1358 C CA . THR A 1 194 ? 48.975 -26.254 -30.077 1.00 84.88 194 THR A CA 1
ATOM 1359 C C . THR A 1 194 ? 48.206 -27.338 -30.813 1.00 84.88 194 THR A C 1
ATOM 1361 O O . THR A 1 194 ? 48.026 -28.432 -30.289 1.00 84.88 194 THR A O 1
ATOM 1364 N N . VAL A 1 195 ? 47.789 -27.060 -32.044 1.00 84.69 195 VAL A N 1
ATOM 1365 C CA . VAL A 1 195 ? 47.226 -28.075 -32.944 1.00 84.69 195 VAL A CA 1
ATOM 1366 C C . VAL A 1 195 ? 48.365 -28.738 -33.728 1.00 84.69 195 VAL A C 1
ATOM 1368 O O . VAL A 1 195 ? 49.328 -28.064 -34.109 1.00 84.69 195 VAL A O 1
ATOM 1371 N N . ASP A 1 196 ? 48.284 -30.050 -33.946 1.00 82.50 196 ASP A N 1
ATOM 1372 C CA . ASP A 1 196 ? 49.250 -30.782 -34.769 1.00 82.50 196 ASP A CA 1
ATOM 1373 C C . ASP A 1 196 ? 49.218 -30.298 -36.232 1.00 82.50 196 ASP A C 1
ATOM 1375 O O . ASP A 1 196 ? 48.172 -29.951 -36.782 1.00 82.50 196 ASP A O 1
ATOM 1379 N N . LYS A 1 197 ? 50.389 -30.244 -36.876 1.00 72.75 197 LYS A N 1
ATOM 1380 C CA . LYS A 1 197 ? 50.532 -29.691 -38.235 1.00 72.75 197 LYS A CA 1
ATOM 1381 C C . LYS A 1 197 ? 50.065 -30.640 -39.343 1.00 72.75 197 LYS A C 1
ATOM 1383 O O . LYS A 1 197 ? 49.886 -30.186 -40.470 1.00 72.75 197 LYS A O 1
ATOM 1388 N N . VAL A 1 198 ? 49.938 -31.933 -39.053 1.00 69.75 198 VAL A N 1
ATOM 1389 C CA . VAL A 1 198 ? 49.552 -32.987 -40.003 1.00 69.75 198 VAL A CA 1
ATOM 1390 C C . VAL A 1 198 ? 48.130 -33.464 -39.713 1.00 69.75 198 VAL A C 1
ATOM 1392 O O . VAL A 1 198 ? 47.352 -33.670 -40.641 1.00 69.75 198 VAL A O 1
ATOM 1395 N N . ASP A 1 199 ? 47.773 -33.586 -38.436 1.00 78.38 199 ASP A N 1
ATOM 1396 C CA . ASP A 1 199 ? 46.440 -33.967 -37.977 1.00 78.38 199 ASP A CA 1
ATOM 1397 C C . ASP A 1 199 ? 45.739 -32.799 -37.271 1.00 78.38 199 ASP A C 1
ATOM 1399 O O . ASP A 1 199 ? 45.799 -32.643 -36.054 1.00 78.38 199 ASP A O 1
ATOM 1403 N N . THR A 1 200 ? 45.031 -31.965 -38.030 1.00 77.25 200 THR A N 1
ATOM 1404 C CA . THR A 1 200 ? 44.468 -30.707 -37.513 1.00 77.25 200 THR A CA 1
ATOM 1405 C C . THR A 1 200 ? 43.324 -30.880 -36.500 1.00 77.25 200 THR A C 1
ATOM 1407 O O . THR A 1 200 ? 42.865 -29.901 -35.917 1.00 77.25 200 THR A O 1
ATOM 1410 N N . ALA A 1 201 ? 42.866 -32.112 -36.248 1.00 76.38 201 ALA A N 1
ATOM 1411 C CA . ALA A 1 201 ? 41.920 -32.450 -35.177 1.00 76.38 201 ALA A CA 1
ATOM 1412 C C . ALA A 1 201 ? 42.613 -32.865 -33.858 1.00 76.38 201 ALA A C 1
ATOM 1414 O O . ALA A 1 201 ? 41.941 -33.230 -32.885 1.00 76.38 201 ALA A O 1
ATOM 1415 N N . LYS A 1 202 ? 43.951 -32.839 -33.821 1.00 78.81 202 LYS A N 1
ATOM 1416 C CA . LYS A 1 202 ? 44.780 -33.250 -32.686 1.00 78.81 202 LYS A CA 1
ATOM 1417 C C . LYS A 1 202 ? 45.355 -32.040 -31.950 1.00 78.81 202 LYS A C 1
ATOM 1419 O O . LYS A 1 202 ? 46.008 -31.181 -32.533 1.00 78.81 202 LYS A O 1
ATOM 1424 N N . LEU A 1 203 ? 45.129 -32.010 -30.644 1.00 83.00 203 LEU A N 1
ATOM 1425 C CA . LEU A 1 203 ? 45.612 -31.026 -29.684 1.00 83.00 203 LEU A CA 1
ATOM 1426 C C . LEU A 1 203 ? 46.833 -31.572 -28.940 1.00 83.00 203 LEU A C 1
ATOM 1428 O O . LEU A 1 203 ? 46.841 -32.721 -28.497 1.00 83.00 203 LEU A O 1
ATOM 1432 N N . ILE A 1 204 ? 47.840 -30.726 -28.760 1.00 83.75 204 ILE A N 1
ATOM 1433 C CA . ILE A 1 204 ? 49.079 -31.014 -28.041 1.00 83.75 204 ILE A CA 1
ATOM 1434 C C . ILE A 1 204 ? 49.158 -30.052 -26.856 1.00 83.75 204 ILE A C 1
ATOM 1436 O O . ILE A 1 204 ? 49.343 -28.848 -27.034 1.00 83.75 204 ILE A O 1
ATOM 1440 N N . PHE A 1 205 ? 49.019 -30.581 -25.645 1.00 83.69 205 PHE A N 1
ATOM 1441 C CA . PHE A 1 205 ? 49.135 -29.837 -24.394 1.00 83.69 205 PHE A CA 1
ATOM 1442 C C . PHE A 1 205 ? 50.566 -29.937 -23.876 1.00 83.69 205 PHE A C 1
ATOM 1444 O O . PHE A 1 205 ? 51.023 -31.034 -23.567 1.00 83.69 205 PHE A O 1
ATOM 1451 N N . THR A 1 206 ? 51.245 -28.801 -23.732 1.00 82.19 206 THR A N 1
ATOM 1452 C CA . THR A 1 206 ? 52.602 -28.703 -23.172 1.00 82.19 206 THR A CA 1
ATOM 1453 C C . THR A 1 206 ? 52.565 -27.920 -21.862 1.00 82.19 206 THR A C 1
ATOM 1455 O O . THR A 1 206 ? 52.142 -26.766 -21.848 1.00 82.19 206 THR A O 1
ATOM 1458 N N . GLU A 1 207 ? 52.983 -28.519 -20.748 1.00 82.44 207 GLU A N 1
ATOM 1459 C CA . GLU A 1 207 ? 53.046 -27.839 -19.447 1.00 82.44 207 GLU A CA 1
ATOM 1460 C C . GLU A 1 207 ? 54.099 -26.714 -19.463 1.00 82.44 207 GLU A C 1
ATOM 1462 O O . GLU A 1 207 ? 55.239 -26.922 -19.879 1.00 82.44 207 GLU A O 1
ATOM 1467 N N . LYS A 1 208 ? 53.731 -25.509 -19.008 1.00 80.44 208 LYS A N 1
ATOM 1468 C CA . LYS A 1 208 ? 54.607 -24.319 -19.045 1.00 80.44 208 LYS A CA 1
ATOM 1469 C C . LYS A 1 208 ? 55.802 -24.421 -18.092 1.00 80.44 208 LYS A C 1
ATOM 1471 O O . LYS A 1 208 ? 56.857 -23.866 -18.376 1.00 80.44 208 LYS A O 1
ATOM 1476 N N . ASN A 1 209 ? 55.649 -25.159 -16.993 1.00 68.75 209 ASN A N 1
ATOM 1477 C CA . ASN A 1 209 ? 56.699 -25.443 -16.019 1.00 68.75 209 ASN A CA 1
ATOM 1478 C C . ASN A 1 209 ? 56.760 -26.963 -15.844 1.00 68.75 209 ASN A C 1
ATOM 1480 O O . ASN A 1 209 ? 55.908 -27.507 -15.151 1.00 68.75 209 ASN A O 1
ATOM 1484 N N . ALA A 1 210 ? 57.716 -27.637 -16.492 1.00 58.53 210 ALA A N 1
ATOM 1485 C CA . ALA A 1 210 ? 57.829 -29.101 -16.609 1.00 58.53 210 ALA A CA 1
ATOM 1486 C C . ALA A 1 210 ? 58.096 -29.841 -15.271 1.00 58.53 210 ALA A C 1
ATOM 1488 O O . ALA A 1 210 ? 59.105 -30.528 -15.103 1.00 58.53 210 ALA A O 1
ATOM 1489 N N . SER A 1 211 ? 57.203 -29.683 -14.296 1.00 56.09 211 SER A N 1
ATOM 1490 C CA . SER A 1 211 ? 57.292 -30.232 -12.941 1.00 56.09 211 SER A CA 1
ATOM 1491 C C . SER A 1 211 ? 56.303 -31.382 -12.702 1.00 56.09 211 SER A C 1
ATOM 1493 O O . SER A 1 211 ? 56.361 -31.996 -11.634 1.00 56.09 211 SER A O 1
ATOM 1495 N N . GLY A 1 212 ? 55.387 -31.674 -13.635 1.00 57.75 212 GLY A N 1
ATOM 1496 C CA . GLY A 1 212 ? 54.245 -32.559 -13.408 1.00 57.75 212 GLY A CA 1
ATOM 1497 C C . GLY A 1 212 ? 54.209 -33.838 -14.251 1.00 57.75 212 GLY A C 1
ATOM 1498 O O . GLY A 1 212 ? 54.753 -33.937 -15.347 1.00 57.75 212 GLY A O 1
ATOM 1499 N N . THR A 1 213 ? 53.539 -34.850 -13.700 1.00 59.47 213 THR A N 1
ATOM 1500 C CA . THR A 1 213 ? 53.147 -36.110 -14.352 1.00 59.47 213 THR A CA 1
ATOM 1501 C C . THR A 1 213 ? 52.206 -35.876 -15.540 1.00 59.47 213 THR A C 1
ATOM 1503 O O . THR A 1 213 ? 51.351 -34.995 -15.471 1.00 59.47 213 THR A O 1
ATOM 1506 N N . ASN A 1 214 ? 52.305 -36.705 -16.586 1.00 61.84 214 ASN A N 1
ATOM 1507 C CA . ASN A 1 214 ? 51.392 -36.677 -17.738 1.00 61.84 214 ASN A CA 1
ATOM 1508 C C . ASN A 1 214 ? 49.927 -36.862 -17.300 1.00 61.84 214 ASN A C 1
ATOM 1510 O O . ASN A 1 214 ? 49.651 -37.572 -16.327 1.00 61.84 214 ASN A O 1
ATOM 1514 N N . LEU A 1 215 ? 49.002 -36.218 -18.016 1.00 64.12 215 LEU A N 1
ATOM 1515 C CA . LEU A 1 215 ? 47.563 -36.413 -17.843 1.00 64.12 215 LEU A CA 1
ATOM 1516 C C . LEU A 1 215 ? 47.240 -37.869 -18.186 1.00 64.12 215 LEU A C 1
ATOM 1518 O O . LEU A 1 215 ? 47.716 -38.400 -19.190 1.00 64.12 215 LEU A O 1
ATOM 1522 N N . LYS A 1 216 ? 46.456 -38.551 -17.352 1.00 62.47 216 LYS A N 1
ATOM 1523 C CA . LYS A 1 216 ? 46.023 -39.915 -17.675 1.00 62.47 216 LYS A CA 1
ATOM 1524 C C . LYS A 1 216 ? 44.888 -39.842 -18.692 1.00 62.47 216 LYS A C 1
ATOM 1526 O O . LYS A 1 216 ? 44.146 -38.866 -18.724 1.00 62.47 216 LYS A O 1
ATOM 1531 N N . THR A 1 217 ? 44.668 -40.910 -19.457 1.00 57.00 217 THR A N 1
ATOM 1532 C CA . THR A 1 217 ? 43.522 -40.995 -20.382 1.00 57.00 217 THR A CA 1
ATOM 1533 C C . THR A 1 217 ? 42.177 -40.760 -19.673 1.00 57.00 217 THR A C 1
ATOM 1535 O O . THR A 1 217 ? 41.266 -40.214 -20.273 1.00 57.00 217 THR A O 1
ATOM 1538 N N . ALA A 1 218 ? 42.060 -41.086 -18.378 1.00 56.69 218 ALA A N 1
ATOM 1539 C CA . ALA A 1 218 ? 40.863 -40.817 -17.566 1.00 56.69 218 ALA A CA 1
ATOM 1540 C C . ALA A 1 218 ? 40.671 -39.334 -17.168 1.00 56.69 218 ALA A C 1
ATOM 1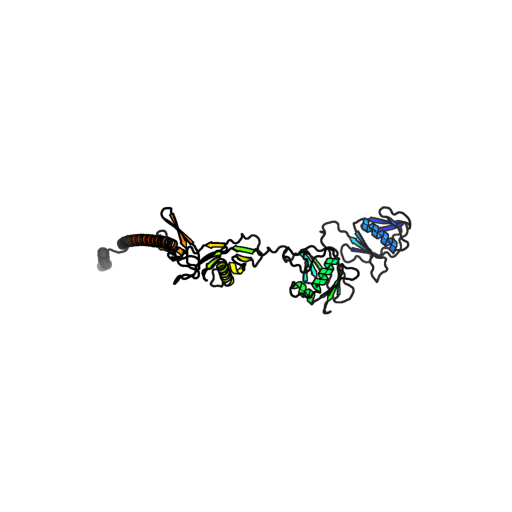542 O O . ALA A 1 218 ? 39.583 -38.936 -16.742 1.00 56.69 218 ALA A O 1
ATOM 1543 N N . ASP A 1 219 ? 41.719 -38.519 -17.286 1.00 61.38 219 ASP A N 1
ATOM 1544 C CA . ASP A 1 219 ? 41.711 -37.093 -16.949 1.00 61.38 219 ASP A CA 1
ATOM 1545 C C . ASP A 1 219 ? 41.314 -36.217 -18.150 1.00 61.38 219 ASP A C 1
ATOM 1547 O O . ASP A 1 219 ? 41.145 -35.008 -17.999 1.00 61.38 219 ASP A O 1
ATOM 1551 N N . ILE A 1 220 ? 41.158 -36.811 -19.338 1.00 68.94 220 ILE A N 1
ATOM 1552 C CA . ILE A 1 220 ? 40.798 -36.126 -20.582 1.00 68.94 220 ILE A CA 1
ATOM 1553 C C . ILE A 1 220 ? 39.510 -36.749 -21.118 1.00 68.94 220 ILE A C 1
ATOM 1555 O O . ILE A 1 220 ? 39.452 -37.951 -21.361 1.00 68.94 220 ILE A O 1
ATOM 1559 N N . GLY A 1 221 ? 38.468 -35.945 -21.319 1.00 68.12 221 GLY A 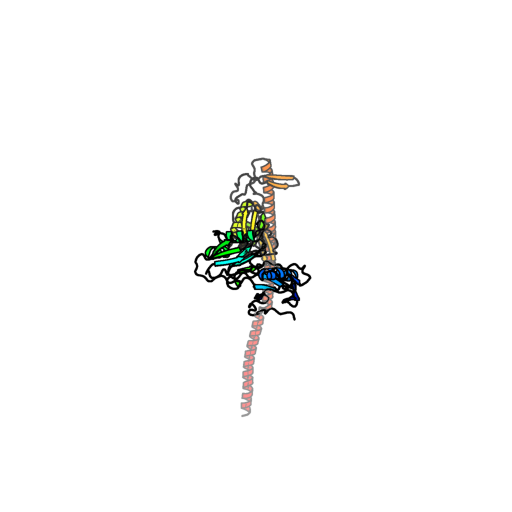N 1
ATOM 1560 C CA . GLY A 1 221 ? 37.189 -36.465 -21.804 1.00 68.12 221 GLY A CA 1
ATOM 1561 C C . GLY A 1 221 ? 36.217 -35.377 -22.235 1.00 68.12 221 GLY A C 1
ATOM 1562 O O . GLY A 1 221 ? 36.372 -34.219 -21.858 1.00 68.12 221 GLY A O 1
ATOM 1563 N N . ILE A 1 222 ? 35.213 -35.750 -23.030 1.00 69.12 222 ILE A N 1
ATOM 1564 C CA . ILE A 1 222 ? 34.022 -34.922 -23.232 1.00 69.12 222 ILE A CA 1
ATOM 1565 C C . ILE A 1 222 ? 32.910 -35.505 -22.386 1.00 69.12 222 ILE A C 1
ATOM 1567 O O . ILE A 1 222 ? 32.668 -36.712 -22.398 1.00 69.12 222 ILE A O 1
ATOM 1571 N N . GLY A 1 223 ? 32.236 -34.627 -21.660 1.00 61.78 223 GLY A N 1
ATOM 1572 C CA . GLY A 1 223 ? 31.014 -34.946 -20.951 1.00 61.78 223 GLY A CA 1
ATOM 1573 C C . GLY A 1 223 ? 29.846 -34.142 -21.496 1.00 61.78 223 GLY A C 1
ATOM 1574 O O . GLY A 1 223 ? 30.009 -33.076 -22.094 1.00 61.78 223 GLY A O 1
ATOM 1575 N N . LYS A 1 224 ? 28.642 -34.629 -21.202 1.00 60.62 224 LYS A N 1
ATOM 1576 C CA . LYS A 1 224 ? 27.518 -33.718 -21.012 1.00 60.62 224 LYS A CA 1
ATOM 1577 C C . LYS A 1 224 ? 27.765 -32.949 -19.726 1.00 60.62 224 LYS A C 1
ATOM 1579 O O . LYS A 1 224 ? 28.367 -33.472 -18.790 1.00 60.62 224 LYS A O 1
ATOM 1584 N N . ASN A 1 225 ? 27.309 -31.712 -19.689 1.00 57.09 225 ASN A N 1
ATOM 1585 C CA . ASN A 1 225 ? 27.365 -30.910 -18.487 1.00 57.09 225 ASN A CA 1
ATOM 1586 C C . ASN A 1 225 ? 26.440 -31.516 -17.414 1.00 57.09 225 ASN A C 1
ATOM 1588 O O . ASN A 1 225 ? 25.233 -31.289 -17.424 1.00 57.09 225 ASN A O 1
ATOM 1592 N N . THR A 1 226 ? 26.987 -32.386 -16.566 1.00 47.28 226 THR A N 1
ATOM 1593 C CA . THR A 1 226 ? 26.273 -33.017 -15.441 1.00 47.28 226 THR A CA 1
ATOM 1594 C C . THR A 1 226 ? 26.495 -32.275 -14.134 1.00 47.28 226 THR A C 1
ATOM 1596 O O . THR A 1 226 ? 25.735 -32.460 -13.185 1.00 47.28 226 THR A O 1
ATOM 1599 N N . ASP A 1 227 ? 27.525 -31.432 -14.090 1.00 42.09 227 ASP A N 1
ATOM 1600 C CA . ASP A 1 227 ? 27.632 -30.408 -13.070 1.00 42.09 227 ASP A CA 1
ATOM 1601 C C . ASP A 1 227 ? 26.574 -29.359 -13.387 1.00 42.09 227 ASP A C 1
ATOM 1603 O O . ASP A 1 227 ? 26.295 -29.060 -14.542 1.00 42.09 227 ASP A O 1
ATOM 1607 N N . ASN A 1 228 ? 25.959 -28.784 -12.370 1.00 42.81 228 ASN A N 1
ATOM 1608 C CA . ASN A 1 228 ? 24.899 -27.790 -12.508 1.00 42.81 228 ASN A CA 1
ATOM 1609 C C . ASN A 1 228 ? 25.409 -26.444 -13.090 1.00 42.81 228 ASN A C 1
ATOM 1611 O O . ASN A 1 228 ? 24.936 -25.376 -12.705 1.00 42.81 228 ASN A O 1
ATOM 1615 N N . ARG A 1 229 ? 26.396 -26.457 -13.999 1.00 52.84 229 ARG A N 1
ATOM 1616 C CA . ARG A 1 229 ? 26.905 -25.309 -14.754 1.00 52.84 229 ARG A CA 1
ATOM 1617 C C . ARG A 1 229 ? 25.894 -24.925 -15.841 1.00 52.84 229 ARG A C 1
ATOM 1619 O O . ARG A 1 229 ? 26.195 -24.982 -17.020 1.00 52.84 229 ARG A O 1
ATOM 1626 N N . ALA A 1 230 ? 24.683 -24.570 -15.426 1.00 42.75 230 ALA A N 1
ATOM 1627 C CA . ALA A 1 230 ? 23.658 -23.879 -16.204 1.00 42.75 230 ALA A CA 1
ATOM 1628 C C . ALA A 1 230 ? 23.462 -24.352 -17.664 1.00 42.75 230 ALA A C 1
ATOM 1630 O O . ALA A 1 230 ? 23.744 -23.622 -18.611 1.00 42.75 230 ALA A O 1
ATOM 1631 N N . ALA A 1 231 ? 22.840 -25.519 -17.852 1.00 38.44 231 ALA A N 1
ATOM 1632 C CA . ALA A 1 231 ? 21.924 -25.676 -18.980 1.00 38.44 231 ALA A CA 1
ATOM 1633 C C . ALA A 1 231 ? 20.630 -24.927 -18.617 1.00 38.44 231 ALA A C 1
ATOM 1635 O O . ALA A 1 231 ? 19.793 -25.442 -17.879 1.00 38.44 231 ALA A O 1
ATOM 1636 N N . GLY A 1 232 ? 20.531 -23.672 -19.063 1.00 44.97 232 GLY A N 1
ATOM 1637 C CA . GLY A 1 232 ? 19.409 -22.781 -18.774 1.00 44.97 232 GLY A CA 1
ATOM 1638 C C . GLY A 1 232 ? 19.361 -22.333 -17.315 1.00 44.97 232 GLY A C 1
ATOM 1639 O O . GLY A 1 232 ? 18.454 -22.711 -16.579 1.00 44.97 232 GLY A O 1
ATOM 1640 N N . ALA A 1 233 ? 20.290 -21.470 -16.892 1.00 41.22 233 ALA A N 1
ATOM 1641 C CA . ALA A 1 233 ? 19.908 -20.545 -15.830 1.00 41.22 233 ALA A CA 1
ATOM 1642 C C . ALA A 1 233 ? 18.672 -19.791 -16.354 1.00 41.22 233 ALA A C 1
ATOM 1644 O O . ALA A 1 233 ? 18.736 -19.305 -17.488 1.00 41.22 233 ALA A O 1
ATOM 1645 N N . PRO A 1 234 ? 17.547 -19.712 -15.615 1.00 43.12 234 PRO A N 1
ATOM 1646 C CA . PRO A 1 234 ? 16.554 -18.689 -15.912 1.00 43.12 234 PRO A CA 1
ATOM 1647 C C . PRO A 1 234 ? 17.321 -17.387 -16.169 1.00 43.12 234 PRO A C 1
ATOM 1649 O O . PRO A 1 234 ? 18.164 -17.007 -15.357 1.00 43.12 234 PRO A O 1
ATOM 1652 N N . SER A 1 235 ? 17.138 -16.732 -17.317 1.00 47.50 235 SER A N 1
ATOM 1653 C CA . SER A 1 235 ? 17.663 -15.372 -17.431 1.00 47.50 235 SER A CA 1
ATOM 1654 C C . SER A 1 235 ? 17.116 -14.611 -16.225 1.00 47.50 235 SER A C 1
ATOM 1656 O O . SER A 1 235 ? 15.919 -14.775 -15.950 1.00 47.50 235 SER A O 1
ATOM 1658 N N . PRO A 1 236 ? 17.941 -13.868 -15.463 1.00 56.66 236 PRO A N 1
ATOM 1659 C CA . PRO A 1 236 ? 17.410 -13.073 -14.374 1.00 56.66 236 PRO A CA 1
ATOM 1660 C C . PRO A 1 236 ? 16.275 -12.236 -14.947 1.00 56.66 236 PRO A C 1
ATOM 1662 O O . PRO A 1 236 ? 16.468 -11.493 -15.908 1.00 56.66 236 PRO A O 1
ATOM 1665 N N . GLN A 1 237 ? 15.061 -12.484 -14.458 1.00 63.72 237 GLN A N 1
ATOM 1666 C CA . GLN A 1 237 ? 13.883 -11.881 -15.056 1.00 63.72 237 GLN A CA 1
ATOM 1667 C C . GLN A 1 237 ? 13.978 -10.379 -14.808 1.00 63.72 237 GLN A C 1
ATOM 1669 O O . GLN A 1 237 ? 14.140 -9.946 -13.663 1.00 63.72 237 GLN A O 1
ATOM 1674 N N . SER A 1 238 ? 13.926 -9.604 -15.889 1.00 73.00 238 SER A N 1
ATOM 1675 C CA . SER A 1 238 ? 13.917 -8.147 -15.825 1.00 73.00 238 SER A CA 1
ATOM 1676 C C . SER A 1 238 ? 12.476 -7.664 -15.866 1.00 73.00 238 SER A C 1
ATOM 1678 O O . SER A 1 238 ? 11.746 -7.909 -16.829 1.00 73.00 238 SER A O 1
ATOM 1680 N N . TYR A 1 239 ? 12.067 -6.963 -14.816 1.00 77.94 239 TYR A N 1
ATOM 1681 C CA . TYR A 1 239 ? 10.768 -6.313 -14.738 1.00 77.94 239 TYR A CA 1
ATOM 1682 C C . TYR A 1 239 ? 10.947 -4.817 -14.985 1.00 77.94 239 TYR A C 1
ATOM 1684 O O . TYR A 1 239 ? 11.647 -4.144 -14.230 1.00 77.94 239 TYR A O 1
ATOM 1692 N N . GLU A 1 240 ? 10.316 -4.296 -16.039 1.00 80.88 240 GLU A N 1
ATOM 1693 C CA . GLU A 1 240 ? 10.224 -2.854 -16.269 1.00 80.88 240 GLU A CA 1
ATOM 1694 C C . GLU A 1 240 ? 8.946 -2.304 -15.639 1.00 80.88 240 GLU A C 1
ATOM 1696 O O . GLU A 1 240 ? 7.831 -2.723 -15.953 1.00 80.88 240 GLU A O 1
ATOM 1701 N N . ILE A 1 241 ? 9.118 -1.306 -14.785 1.00 80.06 241 ILE A N 1
ATOM 1702 C CA . ILE A 1 241 ? 8.043 -0.526 -14.194 1.00 80.06 241 ILE A CA 1
ATOM 1703 C C . ILE A 1 241 ? 8.170 0.897 -14.740 1.00 80.06 241 ILE A C 1
ATOM 1705 O O . ILE A 1 241 ? 9.184 1.560 -14.535 1.00 80.06 241 ILE A O 1
ATOM 1709 N N . THR A 1 242 ? 7.137 1.391 -15.424 1.00 81.44 242 THR A N 1
ATOM 1710 C CA . THR A 1 242 ? 7.076 2.809 -15.818 1.00 81.44 242 THR A CA 1
ATOM 1711 C C . THR A 1 242 ? 6.616 3.621 -14.613 1.00 81.44 242 THR A C 1
ATOM 1713 O O . THR A 1 242 ? 5.496 3.431 -14.137 1.00 81.44 242 THR A O 1
ATOM 1716 N N . ALA A 1 243 ? 7.488 4.478 -14.085 1.00 79.25 243 ALA A N 1
ATOM 1717 C CA . ALA A 1 243 ? 7.160 5.339 -12.961 1.00 79.25 243 ALA A CA 1
ATOM 1718 C C . ALA A 1 243 ? 6.142 6.408 -13.364 1.00 79.25 243 ALA A C 1
ATOM 1720 O O . ALA A 1 243 ? 6.055 6.824 -14.518 1.00 79.25 243 ALA A O 1
ATOM 1721 N N . GLN A 1 244 ? 5.373 6.869 -12.385 1.00 78.94 244 GLN A N 1
ATOM 1722 C CA . GLN A 1 244 ? 4.441 7.979 -12.543 1.00 78.94 244 GLN A CA 1
ATOM 1723 C C . GLN A 1 244 ? 4.966 9.191 -11.779 1.00 78.94 244 GLN A C 1
ATOM 1725 O O . GLN A 1 244 ? 5.741 9.043 -10.834 1.00 78.94 244 GLN A O 1
ATOM 1730 N N . ALA A 1 245 ? 4.566 10.393 -12.197 1.00 77.50 245 ALA A N 1
ATOM 1731 C CA . ALA A 1 245 ? 4.821 11.589 -11.404 1.00 77.50 245 ALA A CA 1
ATOM 1732 C C . ALA A 1 245 ? 4.044 11.470 -10.086 1.00 77.50 245 ALA A C 1
ATOM 1734 O O . ALA A 1 245 ? 2.830 11.269 -10.105 1.00 77.50 245 ALA A O 1
ATOM 1735 N N . LEU A 1 246 ? 4.757 11.535 -8.964 1.00 72.00 246 LEU A N 1
ATOM 1736 C CA . LEU A 1 246 ? 4.218 11.306 -7.629 1.00 72.00 246 LEU A CA 1
ATOM 1737 C C . LEU A 1 246 ? 4.863 12.263 -6.629 1.00 72.00 246 LEU A C 1
ATOM 1739 O O . LEU A 1 246 ? 6.048 12.592 -6.726 1.00 72.00 246 LEU A O 1
ATOM 1743 N N . ASP A 1 247 ? 4.064 12.660 -5.645 1.00 73.12 247 ASP A N 1
ATOM 1744 C CA . ASP A 1 247 ? 4.485 13.549 -4.570 1.00 73.12 247 ASP A CA 1
ATOM 1745 C C . ASP A 1 247 ? 5.096 12.770 -3.392 1.00 73.12 247 ASP A C 1
ATOM 1747 O O . ASP A 1 247 ? 4.842 11.575 -3.198 1.00 73.12 247 ASP A O 1
ATOM 1751 N N . VAL A 1 248 ? 5.874 13.464 -2.567 1.00 71.44 248 VAL A N 1
ATOM 1752 C CA . VAL A 1 248 ? 6.440 12.991 -1.303 1.00 71.44 248 VAL A CA 1
ATOM 1753 C C . VAL A 1 248 ? 5.328 12.486 -0.393 1.00 71.44 248 VAL A C 1
ATOM 1755 O O . VAL A 1 248 ? 4.248 13.066 -0.280 1.00 71.44 248 VAL A O 1
ATOM 1758 N N . GLY A 1 249 ? 5.596 11.363 0.258 1.00 68.25 249 GLY A N 1
ATOM 1759 C CA . GLY A 1 249 ? 4.633 10.611 1.045 1.00 68.25 249 GLY A CA 1
ATOM 1760 C C . GLY A 1 249 ? 3.810 9.625 0.220 1.00 68.25 249 GLY A C 1
ATOM 1761 O O . GLY A 1 249 ? 3.116 8.799 0.813 1.00 68.25 249 GLY A O 1
ATOM 1762 N N . SER A 1 250 ? 3.851 9.654 -1.119 1.00 77.88 250 SER A N 1
ATOM 1763 C CA . SER A 1 250 ? 3.184 8.623 -1.930 1.00 77.88 250 SER A CA 1
ATOM 1764 C C . SER A 1 250 ? 3.768 7.247 -1.654 1.00 77.88 250 SER A C 1
ATOM 1766 O O . SER A 1 250 ? 4.965 7.105 -1.395 1.00 77.88 250 SER A O 1
ATOM 1768 N N . LYS A 1 251 ? 2.904 6.233 -1.700 1.00 80.81 251 LYS A N 1
ATOM 1769 C CA . LYS A 1 251 ? 3.275 4.850 -1.422 1.00 80.81 251 LYS A CA 1
ATOM 1770 C C . LYS A 1 251 ? 3.338 4.073 -2.723 1.00 80.81 251 LYS A C 1
ATOM 1772 O O . LYS A 1 251 ? 2.337 3.915 -3.412 1.00 80.81 251 LYS A O 1
ATOM 1777 N N . VAL A 1 252 ? 4.503 3.546 -3.047 1.00 83.81 252 VAL A N 1
ATOM 1778 C CA . VAL A 1 252 ? 4.676 2.673 -4.206 1.00 83.81 252 VAL A CA 1
ATOM 1779 C C . VAL A 1 252 ? 4.817 1.252 -3.697 1.00 83.81 252 VAL A C 1
ATOM 1781 O O . VAL A 1 252 ? 5.732 0.947 -2.930 1.00 83.81 252 VAL A O 1
ATOM 1784 N N . LYS A 1 253 ? 3.898 0.378 -4.107 1.00 84.31 253 LYS A N 1
ATOM 1785 C CA . LYS A 1 253 ? 4.004 -1.053 -3.832 1.00 84.31 253 LYS A CA 1
ATOM 1786 C C . LYS A 1 253 ? 4.675 -1.739 -5.004 1.00 84.31 253 LYS A C 1
ATOM 1788 O O . LYS A 1 253 ? 4.144 -1.705 -6.107 1.00 84.31 253 LYS A O 1
ATOM 1793 N N . ILE A 1 254 ? 5.816 -2.375 -4.763 1.00 83.50 254 ILE A N 1
ATOM 1794 C CA . ILE A 1 254 ? 6.531 -3.190 -5.753 1.00 83.50 254 ILE A CA 1
ATOM 1795 C C . ILE A 1 254 ? 6.538 -4.625 -5.232 1.00 83.50 254 ILE A C 1
ATOM 1797 O O . ILE A 1 254 ? 7.232 -4.951 -4.266 1.00 83.50 254 ILE A O 1
ATOM 1801 N N . GLY A 1 255 ? 5.710 -5.482 -5.833 1.00 83.75 255 GLY A N 1
ATOM 1802 C CA . GLY A 1 255 ? 5.408 -6.789 -5.247 1.00 83.75 255 GLY A CA 1
ATOM 1803 C C . GLY A 1 255 ? 4.775 -6.628 -3.858 1.00 83.75 255 GLY A C 1
ATOM 1804 O O . GLY A 1 255 ? 3.718 -6.014 -3.730 1.00 83.75 255 GLY A O 1
ATOM 1805 N N . ASN A 1 256 ? 5.434 -7.151 -2.820 1.00 81.88 256 ASN A N 1
ATOM 1806 C CA . ASN A 1 256 ? 4.969 -7.047 -1.429 1.00 81.88 256 ASN A CA 1
ATOM 1807 C C . ASN A 1 256 ? 5.618 -5.891 -0.649 1.00 81.88 256 ASN A C 1
ATOM 1809 O O . ASN A 1 256 ? 5.190 -5.598 0.465 1.00 81.88 256 ASN A O 1
ATOM 1813 N N . ALA A 1 257 ? 6.650 -5.248 -1.201 1.00 84.00 257 ALA A N 1
ATOM 1814 C CA . ALA A 1 257 ? 7.325 -4.141 -0.537 1.00 84.00 257 ALA A CA 1
ATOM 1815 C C . ALA A 1 257 ? 6.532 -2.846 -0.736 1.00 84.00 257 ALA A C 1
ATOM 1817 O O . ALA A 1 257 ? 6.221 -2.482 -1.868 1.00 84.00 257 ALA A O 1
ATOM 1818 N N . GLU A 1 258 ? 6.235 -2.141 0.356 1.00 85.25 258 GLU A N 1
ATOM 1819 C CA . GLU A 1 258 ? 5.643 -0.801 0.332 1.00 85.25 258 GLU A CA 1
ATOM 1820 C C . GLU A 1 258 ? 6.731 0.240 0.616 1.00 85.25 258 GLU A C 1
ATOM 1822 O O . GLU A 1 258 ? 7.394 0.193 1.653 1.00 85.25 258 GLU A O 1
ATOM 1827 N N . ILE A 1 259 ? 6.918 1.169 -0.319 1.00 86.06 259 ILE A N 1
ATOM 1828 C CA . ILE A 1 259 ? 7.961 2.197 -0.285 1.00 86.06 259 ILE A CA 1
ATOM 1829 C C . ILE A 1 259 ? 7.281 3.558 -0.188 1.00 86.06 259 ILE A C 1
ATOM 1831 O O . ILE A 1 259 ? 6.441 3.886 -1.022 1.00 86.06 259 ILE A O 1
ATOM 1835 N N . THR A 1 260 ? 7.628 4.353 0.824 1.00 84.31 260 THR A N 1
ATOM 1836 C CA . THR A 1 260 ? 7.109 5.721 0.973 1.00 84.31 260 THR A CA 1
ATOM 1837 C C . THR A 1 260 ? 8.131 6.703 0.415 1.00 84.31 260 THR A C 1
ATOM 1839 O O . THR A 1 260 ? 9.259 6.766 0.901 1.00 84.31 260 THR A O 1
ATOM 1842 N N . LEU A 1 261 ? 7.751 7.484 -0.597 1.00 80.69 261 LEU A N 1
ATOM 1843 C CA . LEU A 1 261 ? 8.639 8.486 -1.190 1.00 80.69 261 LEU A CA 1
ATOM 1844 C C . LEU A 1 261 ? 8.998 9.543 -0.134 1.00 80.69 261 LEU A C 1
ATOM 1846 O O . LEU A 1 261 ? 8.110 10.209 0.388 1.00 80.69 261 LEU A O 1
ATOM 1850 N N . ALA A 1 262 ? 10.282 9.681 0.198 1.00 70.75 262 ALA A N 1
ATOM 1851 C CA . ALA A 1 262 ? 10.772 10.574 1.258 1.00 70.75 262 ALA A CA 1
ATOM 1852 C C . ALA A 1 262 ? 11.638 11.733 0.722 1.00 70.75 262 ALA A C 1
ATOM 1854 O O . ALA A 1 262 ? 12.036 12.601 1.495 1.00 70.75 262 ALA A O 1
ATOM 1855 N N . GLY A 1 263 ? 11.927 11.726 -0.587 1.00 65.12 263 GLY A N 1
ATOM 1856 C CA . GLY A 1 263 ? 12.698 12.742 -1.310 1.00 65.12 263 GLY A CA 1
ATOM 1857 C C . GLY A 1 263 ? 11.898 14.006 -1.653 1.00 65.12 263 GLY A C 1
ATOM 1858 O O . GLY A 1 263 ? 11.163 14.514 -0.823 1.00 65.12 263 GLY A O 1
ATOM 1859 N N . GLN A 1 264 ? 12.056 14.541 -2.866 1.00 52.19 264 GLN A N 1
ATOM 1860 C CA . GLN A 1 264 ? 11.313 15.710 -3.383 1.00 52.19 264 GLN A CA 1
ATOM 1861 C C . GLN A 1 264 ? 10.142 15.250 -4.278 1.00 52.19 264 GLN A C 1
ATOM 1863 O O . GLN A 1 264 ? 10.245 14.169 -4.863 1.00 52.19 264 GLN A O 1
ATOM 1868 N N . ASN A 1 265 ? 9.074 16.053 -4.460 1.00 58.97 265 ASN A N 1
ATOM 1869 C CA . ASN A 1 265 ? 8.058 15.740 -5.483 1.00 58.97 265 ASN A CA 1
ATOM 1870 C C . ASN A 1 265 ? 8.743 15.760 -6.846 1.00 58.97 265 ASN A C 1
ATOM 1872 O O . ASN A 1 265 ? 9.618 16.594 -7.112 1.00 58.97 265 ASN A O 1
ATOM 1876 N N . GLY A 1 266 ? 8.373 14.818 -7.703 1.00 68.00 266 GLY A N 1
ATOM 1877 C CA . GLY A 1 266 ? 9.175 14.551 -8.875 1.00 68.00 266 GLY A CA 1
ATOM 1878 C C . GLY A 1 266 ? 8.374 14.148 -10.093 1.00 68.00 266 GLY A C 1
ATOM 1879 O O . GLY A 1 266 ? 7.397 13.407 -10.021 1.00 68.00 266 GLY A O 1
ATOM 1880 N N . THR A 1 267 ? 8.871 14.582 -11.249 1.00 80.44 267 THR A N 1
ATOM 1881 C CA . THR A 1 267 ? 8.601 13.926 -12.533 1.00 80.44 267 THR A CA 1
ATOM 1882 C C . THR A 1 267 ? 8.809 12.412 -12.406 1.00 80.44 267 THR A C 1
ATOM 1884 O O . THR A 1 267 ? 9.582 11.958 -11.561 1.00 80.44 267 THR A O 1
ATOM 1887 N N . ALA A 1 268 ? 8.186 11.614 -13.275 1.00 79.56 268 ALA A N 1
ATOM 1888 C CA . ALA A 1 268 ? 8.323 10.153 -13.262 1.00 79.56 268 ALA A CA 1
ATOM 1889 C C . ALA A 1 268 ? 9.787 9.665 -13.152 1.00 79.56 268 ALA A C 1
ATOM 1891 O O . ALA A 1 268 ? 10.085 8.728 -12.418 1.00 79.56 268 ALA A O 1
ATOM 1892 N N . LYS A 1 269 ? 10.729 10.374 -13.787 1.00 84.62 269 LYS A N 1
ATOM 1893 C CA . LYS A 1 269 ? 12.175 10.117 -13.687 1.00 84.62 269 LYS A CA 1
ATOM 1894 C C . LYS A 1 269 ? 12.747 10.303 -12.276 1.00 84.62 269 LYS A C 1
ATOM 1896 O O . LYS A 1 269 ? 13.578 9.514 -11.840 1.00 84.62 269 LYS A O 1
ATOM 1901 N N . GLN A 1 270 ? 12.334 11.350 -11.568 1.00 82.31 270 GLN A N 1
ATOM 1902 C CA . GLN A 1 270 ? 12.784 11.610 -10.196 1.00 82.31 270 GLN A CA 1
ATOM 1903 C C . GLN A 1 270 ? 12.210 10.576 -9.223 1.00 82.31 270 GLN A C 1
ATOM 1905 O O . GLN A 1 270 ? 12.926 10.115 -8.340 1.00 82.31 270 GLN A O 1
ATOM 1910 N N . VAL A 1 271 ? 10.955 10.164 -9.430 1.00 83.81 271 VAL A N 1
ATOM 1911 C CA . VAL A 1 271 ? 10.323 9.086 -8.656 1.00 83.81 271 VAL A CA 1
ATOM 1912 C C . VAL A 1 271 ? 11.046 7.758 -8.882 1.00 83.81 271 VAL A C 1
ATOM 1914 O O . VAL A 1 271 ? 11.348 7.063 -7.916 1.00 83.81 271 VAL A O 1
ATOM 1917 N N . ALA A 1 272 ? 11.389 7.419 -10.129 1.00 85.25 272 ALA A N 1
ATOM 1918 C CA . ALA A 1 272 ? 12.164 6.217 -10.434 1.00 85.25 272 ALA A CA 1
ATOM 1919 C C . ALA A 1 272 ? 13.532 6.215 -9.722 1.00 85.25 272 ALA A C 1
ATOM 1921 O O . ALA A 1 272 ? 13.913 5.210 -9.121 1.00 85.25 272 ALA A O 1
ATOM 1922 N N . GLU A 1 273 ? 14.248 7.345 -9.728 1.00 87.44 273 GLU A N 1
ATOM 1923 C CA . GLU A 1 273 ? 15.554 7.460 -9.065 1.00 87.44 273 GLU A CA 1
ATOM 1924 C C . GLU A 1 273 ? 15.449 7.371 -7.535 1.00 87.44 273 GLU A C 1
ATOM 1926 O O . GLU A 1 273 ? 16.269 6.714 -6.893 1.00 87.44 273 GLU A O 1
ATOM 1931 N N . GLU A 1 274 ? 14.415 7.969 -6.943 1.00 87.62 274 GLU A N 1
ATOM 1932 C CA . GLU A 1 274 ? 14.144 7.859 -5.508 1.00 87.62 274 GLU A CA 1
ATOM 1933 C C . GLU A 1 274 ? 13.831 6.412 -5.104 1.00 87.62 274 GLU A C 1
ATOM 1935 O O . GLU A 1 274 ? 14.421 5.891 -4.156 1.00 87.62 274 GLU A O 1
ATOM 1940 N N . LEU A 1 275 ? 12.969 5.721 -5.858 1.00 88.00 275 LEU A N 1
ATOM 1941 C CA . LEU A 1 275 ? 12.657 4.308 -5.623 1.00 88.00 275 LEU A CA 1
ATOM 1942 C C . LEU A 1 275 ? 13.914 3.439 -5.706 1.00 88.00 275 LEU A C 1
ATOM 1944 O O . LEU A 1 275 ? 14.151 2.614 -4.822 1.00 88.00 275 LEU A O 1
ATOM 1948 N N . LYS A 1 276 ? 14.764 3.657 -6.715 1.00 90.25 276 LYS A N 1
ATOM 1949 C CA . LYS A 1 276 ? 16.064 2.981 -6.822 1.00 90.25 276 LYS A CA 1
ATOM 1950 C C . LYS A 1 276 ? 16.926 3.227 -5.587 1.00 90.25 276 LYS A C 1
ATOM 1952 O O . LYS A 1 276 ? 17.478 2.267 -5.044 1.00 90.25 276 LYS A O 1
ATOM 1957 N N . ASN A 1 277 ? 17.053 4.475 -5.140 1.00 88.31 277 ASN A N 1
ATOM 1958 C CA . ASN A 1 277 ? 17.881 4.821 -3.986 1.00 88.31 277 ASN A CA 1
ATOM 1959 C C . ASN A 1 277 ? 17.361 4.172 -2.700 1.00 88.31 277 ASN A C 1
ATOM 1961 O O . ASN A 1 277 ? 18.155 3.597 -1.957 1.00 88.31 277 ASN A O 1
ATOM 1965 N N . GLN A 1 278 ? 16.049 4.190 -2.457 1.00 87.94 278 GLN A N 1
ATOM 1966 C CA . GLN A 1 278 ? 15.459 3.562 -1.273 1.00 87.94 278 GLN A CA 1
ATOM 1967 C C . GLN A 1 278 ? 15.595 2.033 -1.286 1.00 87.94 278 GLN A C 1
ATOM 1969 O O . GLN A 1 278 ? 15.962 1.448 -0.269 1.00 87.94 278 GLN A O 1
ATOM 1974 N N . ILE A 1 279 ? 15.385 1.376 -2.434 1.00 88.94 279 ILE A N 1
ATOM 1975 C CA . ILE A 1 279 ? 15.580 -0.080 -2.543 1.00 88.94 279 ILE A CA 1
ATOM 1976 C C . ILE A 1 279 ? 17.060 -0.434 -2.365 1.00 88.94 279 ILE A C 1
ATOM 1978 O O . ILE A 1 279 ? 17.394 -1.373 -1.648 1.00 88.94 279 ILE A O 1
ATOM 1982 N N . THR A 1 280 ? 17.971 0.330 -2.970 1.00 89.31 280 THR A N 1
ATOM 1983 C CA . THR A 1 280 ? 19.417 0.059 -2.893 1.00 89.31 280 THR A CA 1
ATOM 1984 C C . THR A 1 280 ? 19.962 0.283 -1.481 1.00 89.31 280 THR A C 1
ATOM 1986 O O . THR A 1 280 ? 20.773 -0.510 -0.991 1.00 89.31 280 THR A O 1
ATOM 1989 N N . ASN A 1 281 ? 19.486 1.321 -0.793 1.00 87.19 281 ASN A N 1
ATOM 1990 C CA . ASN A 1 281 ? 19.952 1.699 0.540 1.00 87.19 281 ASN A CA 1
ATOM 1991 C C . ASN A 1 281 ? 19.177 1.032 1.685 1.00 87.19 281 ASN A C 1
ATOM 1993 O O . ASN A 1 281 ? 19.505 1.295 2.838 1.00 87.19 281 ASN A O 1
ATOM 1997 N N . ALA A 1 282 ? 18.219 0.141 1.399 1.00 87.25 282 ALA A N 1
ATOM 1998 C CA . ALA A 1 282 ? 17.481 -0.583 2.433 1.00 87.25 282 ALA A CA 1
ATOM 1999 C C . ALA A 1 282 ? 18.434 -1.306 3.402 1.00 87.25 282 ALA A C 1
ATOM 2001 O O . ALA A 1 282 ? 19.335 -2.048 2.986 1.00 87.25 282 ALA A O 1
ATOM 2002 N N . ASP A 1 283 ? 18.244 -1.061 4.691 1.00 85.75 283 ASP A N 1
ATOM 2003 C CA . ASP A 1 283 ? 19.087 -1.516 5.795 1.00 85.75 283 ASP A CA 1
ATOM 2004 C C . ASP A 1 283 ? 18.253 -2.276 6.841 1.00 85.75 283 ASP A C 1
ATOM 2006 O O . ASP A 1 283 ? 17.064 -2.531 6.649 1.00 85.75 283 ASP A O 1
ATOM 2010 N N . SER A 1 284 ? 18.863 -2.612 7.979 1.00 85.50 284 SER A N 1
ATOM 2011 C CA . SER A 1 284 ? 18.184 -3.316 9.073 1.00 85.50 284 SER A CA 1
ATOM 2012 C C . SER A 1 284 ? 17.022 -2.535 9.708 1.00 85.50 284 SER A C 1
ATOM 2014 O O . SER A 1 284 ? 16.229 -3.140 10.425 1.00 85.50 284 SER A O 1
ATOM 2016 N N . ASN A 1 285 ? 16.915 -1.220 9.474 1.00 82.88 285 ASN A N 1
ATOM 2017 C CA . ASN A 1 285 ? 15.821 -0.377 9.974 1.00 82.88 285 ASN A CA 1
ATOM 2018 C C . ASN A 1 285 ? 14.653 -0.271 8.977 1.00 82.88 285 ASN A C 1
ATOM 2020 O O . ASN A 1 285 ? 13.600 0.271 9.312 1.00 82.88 285 ASN A O 1
ATOM 2024 N N . SER A 1 286 ? 14.832 -0.771 7.753 1.00 87.88 286 SER A N 1
ATOM 2025 C CA . SER A 1 286 ? 13.814 -0.787 6.699 1.00 87.88 286 SER A CA 1
ATOM 2026 C C . SER A 1 286 ? 12.836 -1.961 6.877 1.00 87.88 286 SER A C 1
ATOM 2028 O O . SER A 1 286 ? 13.139 -2.924 7.581 1.00 87.88 286 SER A O 1
ATOM 2030 N N . SER A 1 287 ? 11.664 -1.931 6.227 1.00 85.56 287 SER A N 1
ATOM 2031 C CA . SER A 1 287 ? 10.703 -3.048 6.294 1.00 85.56 287 SER A CA 1
ATOM 2032 C C . SER A 1 287 ? 11.310 -4.363 5.783 1.00 85.56 287 SER A C 1
ATOM 2034 O O . SER A 1 287 ? 12.157 -4.364 4.884 1.00 85.56 287 SER A O 1
ATOM 2036 N N . ALA A 1 288 ? 10.882 -5.496 6.347 1.00 87.12 288 ALA A N 1
ATOM 2037 C CA . ALA A 1 288 ? 11.403 -6.817 5.983 1.00 87.12 288 ALA A CA 1
ATOM 2038 C C . ALA A 1 288 ? 11.175 -7.130 4.493 1.00 87.12 288 ALA A C 1
ATOM 2040 O O . ALA A 1 288 ? 12.017 -7.743 3.837 1.00 87.12 288 ALA A O 1
ATOM 2041 N N . GLU A 1 289 ? 10.064 -6.650 3.940 1.00 88.19 289 GLU A N 1
ATOM 2042 C CA . GLU A 1 289 ? 9.697 -6.792 2.536 1.00 88.19 289 GLU A CA 1
ATOM 2043 C C . GLU A 1 289 ? 10.612 -5.970 1.617 1.00 88.19 289 GLU A C 1
ATOM 2045 O O . GLU A 1 289 ? 11.000 -6.452 0.553 1.00 88.19 289 GLU A O 1
ATOM 2050 N N . LEU A 1 290 ? 11.012 -4.760 2.029 1.00 85.00 290 LEU A N 1
ATOM 2051 C CA . LEU A 1 290 ? 11.950 -3.930 1.268 1.00 85.00 290 LEU A CA 1
ATOM 2052 C C . LEU A 1 290 ? 13.373 -4.507 1.307 1.00 85.00 290 LEU A C 1
ATOM 2054 O O . LEU A 1 290 ? 14.068 -4.521 0.290 1.00 85.00 290 LEU A O 1
ATOM 2058 N N . GLN A 1 291 ? 13.781 -5.061 2.452 1.00 84.06 291 GLN A N 1
ATOM 2059 C CA . GLN A 1 291 ? 15.040 -5.800 2.578 1.00 84.06 291 GLN A CA 1
ATOM 2060 C C . GLN A 1 291 ? 15.049 -7.054 1.688 1.00 84.06 291 GLN A C 1
ATOM 2062 O O . GLN A 1 291 ? 16.038 -7.313 0.999 1.00 84.06 291 GLN A O 1
ATOM 2067 N N . ALA A 1 292 ? 13.939 -7.797 1.638 1.00 84.06 292 ALA A N 1
ATOM 2068 C CA . ALA A 1 292 ? 13.784 -8.946 0.748 1.00 84.06 292 ALA A CA 1
ATOM 2069 C C . ALA A 1 292 ? 13.844 -8.538 -0.735 1.00 84.06 292 ALA A C 1
ATOM 2071 O O . ALA A 1 292 ? 14.489 -9.219 -1.534 1.00 84.06 292 ALA A O 1
ATOM 2072 N N . LEU A 1 293 ? 13.245 -7.398 -1.100 1.00 85.56 293 LEU A N 1
ATOM 2073 C CA . LEU A 1 293 ? 13.300 -6.865 -2.462 1.00 85.56 293 LEU A CA 1
ATOM 2074 C C . LEU A 1 293 ? 14.737 -6.494 -2.865 1.00 85.56 293 LEU A C 1
ATOM 2076 O O . LEU A 1 293 ? 15.199 -6.909 -3.928 1.00 85.56 293 LEU A O 1
ATOM 2080 N N . LYS A 1 294 ? 15.481 -5.804 -1.990 1.00 88.06 294 LYS A N 1
ATOM 2081 C CA . LYS A 1 294 ? 16.913 -5.512 -2.187 1.00 88.06 294 LYS A CA 1
ATOM 2082 C C . LYS A 1 294 ? 17.751 -6.782 -2.303 1.00 88.06 294 LYS A C 1
ATOM 2084 O O . LYS A 1 294 ? 18.682 -6.836 -3.107 1.00 88.06 294 LYS A O 1
ATOM 2089 N N . ALA A 1 295 ? 17.476 -7.791 -1.481 1.00 84.31 295 ALA A N 1
ATOM 2090 C CA . ALA A 1 295 ? 18.211 -9.051 -1.510 1.00 84.31 295 ALA A CA 1
ATOM 2091 C C . ALA A 1 295 ? 17.977 -9.815 -2.822 1.00 84.31 295 ALA A C 1
ATOM 2093 O O . ALA A 1 295 ? 18.895 -10.467 -3.315 1.00 84.31 295 ALA A O 1
ATOM 2094 N N . LYS A 1 296 ? 16.778 -9.689 -3.403 1.00 81.94 296 LYS A N 1
ATOM 2095 C CA . LYS A 1 296 ? 16.355 -10.441 -4.585 1.00 81.94 296 LYS A CA 1
ATOM 2096 C C . LYS A 1 296 ? 16.648 -9.754 -5.921 1.00 81.94 296 LYS A C 1
ATOM 2098 O O . LYS A 1 296 ? 16.878 -10.463 -6.897 1.00 81.94 296 LYS A O 1
ATOM 2103 N N . TYR A 1 297 ? 16.681 -8.422 -5.978 1.00 83.81 297 TYR A N 1
ATOM 2104 C CA . TYR A 1 297 ? 16.789 -7.668 -7.234 1.00 83.81 297 TYR A CA 1
ATOM 2105 C C . TYR A 1 297 ? 17.942 -6.653 -7.242 1.00 83.81 297 TYR A C 1
ATOM 2107 O O . TYR A 1 297 ? 18.265 -6.029 -6.229 1.00 83.81 297 TYR A O 1
ATOM 2115 N N . ASN A 1 298 ? 18.565 -6.479 -8.406 1.00 83.12 298 ASN A N 1
ATOM 2116 C CA . ASN A 1 298 ? 19.324 -5.293 -8.785 1.00 83.12 298 ASN A CA 1
ATOM 2117 C C . ASN A 1 298 ? 18.352 -4.267 -9.361 1.00 83.12 298 ASN A C 1
ATOM 2119 O O . ASN A 1 298 ? 17.439 -4.628 -10.098 1.00 83.12 298 ASN A O 1
ATOM 2123 N N . VAL A 1 299 ? 18.546 -2.994 -9.026 1.00 87.94 299 VAL A N 1
ATOM 2124 C CA . VAL A 1 299 ? 17.636 -1.926 -9.443 1.00 87.94 299 VAL A CA 1
ATOM 2125 C C . VAL A 1 299 ? 18.400 -0.884 -10.246 1.00 87.94 299 VAL A C 1
ATOM 2127 O O . VAL A 1 299 ? 19.408 -0.347 -9.783 1.00 87.94 299 VAL A O 1
ATOM 2130 N N . SER A 1 300 ? 17.913 -0.587 -11.446 1.00 85.19 300 SER A N 1
ATOM 2131 C CA . SER A 1 300 ? 18.455 0.447 -12.327 1.00 85.19 300 SER A CA 1
ATOM 2132 C C . SER A 1 300 ? 17.336 1.349 -12.853 1.00 85.19 300 SER A C 1
ATOM 2134 O O . SER A 1 300 ? 16.156 1.016 -12.767 1.00 85.19 300 SER A O 1
ATOM 2136 N N . VAL A 1 301 ? 17.699 2.539 -13.337 1.00 87.81 301 VAL A N 1
ATOM 2137 C CA . VAL A 1 301 ? 16.748 3.533 -13.853 1.00 87.81 301 VAL A CA 1
ATOM 2138 C C . VAL A 1 301 ? 17.237 4.027 -15.202 1.00 87.81 301 VAL A C 1
ATOM 2140 O O . VAL A 1 301 ? 18.397 4.419 -15.338 1.00 87.81 301 VAL A O 1
ATOM 2143 N N . THR A 1 302 ? 16.344 4.039 -16.188 1.00 87.31 302 THR A N 1
ATOM 2144 C CA . THR A 1 302 ? 16.576 4.650 -17.501 1.00 87.31 302 THR A CA 1
ATOM 2145 C C . THR A 1 302 ? 15.386 5.537 -17.846 1.00 87.31 302 THR A C 1
ATOM 2147 O O . THR A 1 302 ? 14.304 5.050 -18.157 1.00 87.31 302 THR A O 1
ATOM 2150 N N . GLY A 1 303 ? 15.571 6.858 -17.793 1.00 84.50 303 GLY A N 1
ATOM 2151 C CA . GLY A 1 303 ? 14.470 7.798 -18.017 1.00 84.50 303 GLY A CA 1
ATOM 2152 C C . GLY A 1 303 ? 13.425 7.720 -16.901 1.00 84.50 303 GLY A C 1
ATOM 2153 O O . GLY A 1 303 ? 13.761 7.932 -15.742 1.00 84.50 303 GLY A O 1
ATOM 2154 N N . ASP A 1 304 ? 12.174 7.455 -17.261 1.00 83.75 304 ASP A N 1
ATOM 2155 C CA . ASP A 1 304 ? 11.034 7.224 -16.362 1.00 83.75 304 ASP A CA 1
ATOM 2156 C C . ASP A 1 304 ? 10.822 5.741 -16.008 1.00 83.75 304 ASP A C 1
ATOM 2158 O O . ASP A 1 304 ? 9.899 5.406 -15.266 1.00 83.75 304 ASP A O 1
ATOM 2162 N N . LYS A 1 305 ? 11.673 4.842 -16.509 1.00 83.88 305 LYS A N 1
ATOM 2163 C CA . LYS A 1 305 ? 11.574 3.405 -16.253 1.00 83.88 305 LYS A CA 1
ATOM 2164 C C . LYS A 1 305 ? 12.485 2.967 -15.112 1.00 83.88 305 LYS A C 1
ATOM 2166 O O . LYS A 1 305 ? 13.683 3.256 -15.123 1.00 83.88 305 LYS A O 1
ATOM 2171 N N . LEU A 1 306 ? 11.911 2.223 -14.172 1.00 87.75 306 LEU A N 1
ATOM 2172 C CA . LEU A 1 306 ? 12.601 1.484 -13.121 1.00 87.75 306 LEU A CA 1
ATOM 2173 C C . LEU A 1 306 ? 12.711 0.016 -13.549 1.00 87.75 306 LEU A C 1
ATOM 2175 O O . LEU A 1 306 ? 11.693 -0.640 -13.772 1.00 87.75 306 LEU A O 1
ATOM 2179 N N . THR A 1 307 ? 13.929 -0.502 -13.639 1.00 85.81 307 THR A N 1
ATOM 2180 C CA . THR A 1 307 ? 14.199 -1.884 -14.043 1.00 85.81 307 THR A CA 1
ATOM 2181 C C . THR A 1 307 ? 14.656 -2.679 -12.826 1.00 85.81 307 THR A C 1
ATOM 2183 O O . THR A 1 307 ? 15.637 -2.309 -12.177 1.00 85.81 307 THR A O 1
ATOM 2186 N N . LEU A 1 308 ? 13.945 -3.761 -12.500 1.00 84.88 308 LEU A N 1
ATOM 2187 C CA . LEU A 1 308 ? 14.343 -4.718 -11.467 1.00 84.88 308 LEU A CA 1
ATOM 2188 C C . LEU A 1 308 ? 14.816 -6.001 -12.134 1.00 84.88 308 LEU A C 1
ATOM 2190 O O . LEU A 1 308 ? 14.017 -6.725 -12.720 1.00 84.88 308 LEU A O 1
ATOM 2194 N N . GLU A 1 309 ? 16.106 -6.281 -12.015 1.00 80.75 309 GLU A N 1
ATOM 2195 C CA . GLU A 1 309 ? 16.734 -7.484 -12.554 1.00 80.75 309 GLU A CA 1
ATOM 2196 C C . GLU A 1 309 ? 17.005 -8.453 -11.413 1.00 80.75 309 GLU A C 1
ATOM 2198 O O . GLU A 1 309 ? 17.644 -8.098 -10.421 1.00 80.75 309 GLU A O 1
ATOM 2203 N N . GLN A 1 310 ? 16.496 -9.676 -11.503 1.00 78.62 310 GLN A N 1
ATOM 2204 C CA . GLN A 1 310 ? 16.694 -10.660 -10.443 1.00 78.62 310 GLN A CA 1
ATOM 2205 C C . GLN A 1 310 ? 18.192 -10.954 -10.225 1.00 78.62 310 GLN A C 1
ATOM 2207 O O . GLN A 1 310 ? 18.951 -11.112 -11.173 1.00 78.62 310 GLN A O 1
ATOM 2212 N N . LYS A 1 311 ? 18.652 -11.044 -8.975 1.00 74.31 311 LYS A N 1
ATOM 2213 C CA . LYS A 1 311 ? 20.058 -11.372 -8.655 1.00 74.31 311 LYS A CA 1
ATOM 2214 C C . LYS A 1 311 ? 20.374 -12.852 -8.840 1.00 74.31 311 LYS A C 1
ATOM 2216 O O . LYS A 1 311 ? 21.509 -13.205 -9.145 1.00 74.31 311 LYS A O 1
ATOM 2221 N N . THR A 1 312 ? 19.364 -13.695 -8.661 1.00 64.44 312 THR A N 1
ATOM 2222 C CA . THR A 1 312 ? 19.456 -15.144 -8.817 1.00 64.44 312 THR A CA 1
ATOM 2223 C C . THR A 1 312 ? 18.350 -15.595 -9.743 1.00 64.44 312 THR A C 1
ATOM 2225 O O . THR A 1 312 ? 17.210 -15.181 -9.595 1.00 64.44 312 THR A O 1
ATOM 2228 N N . ALA A 1 313 ? 18.683 -16.457 -10.682 1.00 57.91 313 ALA A N 1
ATOM 2229 C CA . ALA A 1 313 ? 17.747 -17.025 -11.623 1.00 57.91 313 ALA A CA 1
ATOM 2230 C C . ALA A 1 313 ? 16.711 -17.941 -10.932 1.00 57.91 313 ALA A C 1
ATOM 2232 O O . ALA A 1 313 ? 17.076 -19.019 -10.462 1.00 57.91 313 ALA A O 1
ATOM 2233 N N . GLU A 1 314 ? 15.426 -17.564 -10.897 1.00 53.81 314 GLU A N 1
ATOM 2234 C CA . GLU A 1 314 ? 14.336 -18.451 -10.446 1.00 53.81 314 GLU A CA 1
ATOM 2235 C C . GLU A 1 314 ? 13.240 -18.571 -11.516 1.00 53.81 314 GLU A C 1
ATOM 2237 O O . GLU A 1 314 ? 12.812 -17.589 -12.119 1.00 53.81 314 GLU A O 1
ATOM 2242 N N . SER A 1 315 ? 12.765 -19.796 -11.762 1.00 45.47 315 SER A N 1
ATOM 2243 C CA . SER A 1 315 ? 11.696 -20.071 -12.728 1.00 45.47 315 SER A CA 1
ATOM 2244 C C . SER A 1 315 ? 10.321 -20.018 -12.056 1.00 45.47 315 SER A C 1
ATOM 2246 O O . SER A 1 315 ? 10.094 -20.720 -11.073 1.00 45.47 315 SER A O 1
ATOM 2248 N N . GLY A 1 316 ? 9.378 -19.267 -12.639 1.00 50.38 316 GLY A N 1
ATOM 2249 C CA . GLY A 1 316 ? 7.947 -19.358 -12.311 1.00 50.38 316 GLY A CA 1
ATOM 2250 C C . GLY A 1 316 ? 7.351 -18.228 -11.466 1.00 50.38 316 GLY A C 1
ATOM 2251 O O . GLY A 1 316 ? 6.204 -18.354 -11.036 1.00 50.38 316 GLY A O 1
ATOM 2252 N N . GLU A 1 317 ? 8.063 -17.123 -11.234 1.00 54.62 317 GLU A N 1
ATOM 2253 C CA . GLU A 1 317 ? 7.463 -15.970 -10.556 1.00 54.62 317 GLU A CA 1
ATOM 2254 C C . GLU A 1 317 ? 6.557 -15.151 -11.484 1.00 54.62 317 GLU A C 1
ATOM 2256 O O . GLU A 1 317 ? 6.869 -14.888 -12.646 1.00 54.62 317 GLU A O 1
ATOM 2261 N N . LYS A 1 318 ? 5.400 -14.746 -10.949 1.00 55.94 318 LYS A N 1
ATOM 2262 C CA . LYS A 1 318 ? 4.492 -13.795 -11.596 1.00 55.94 318 LYS A CA 1
ATOM 2263 C C . LYS A 1 318 ? 5.235 -12.462 -11.795 1.00 55.94 318 LYS A C 1
ATOM 2265 O O . LYS A 1 318 ? 5.954 -12.065 -10.877 1.00 55.94 318 LYS A O 1
ATOM 2270 N N . PRO A 1 319 ? 5.039 -11.743 -12.920 1.00 60.84 319 PRO A N 1
ATOM 2271 C CA . PRO A 1 319 ? 5.671 -10.446 -13.118 1.00 60.84 319 PRO A CA 1
ATOM 2272 C C . PRO A 1 319 ? 5.396 -9.512 -11.941 1.00 60.84 319 PRO A C 1
ATOM 2274 O O . PRO A 1 319 ? 4.247 -9.388 -11.503 1.00 60.84 319 PRO A O 1
ATOM 2277 N N . LEU A 1 320 ? 6.453 -8.873 -11.433 1.00 72.12 320 LEU A N 1
ATOM 2278 C CA . LEU A 1 320 ? 6.324 -7.848 -10.406 1.00 72.12 320 LEU A CA 1
ATOM 2279 C C . LEU A 1 320 ? 5.511 -6.690 -10.984 1.00 72.12 320 LEU A C 1
ATOM 2281 O O . LEU A 1 320 ? 5.934 -6.013 -11.917 1.00 72.12 320 LEU A O 1
ATOM 2285 N N . THR A 1 321 ? 4.328 -6.467 -10.426 1.00 65.31 321 THR A N 1
ATOM 2286 C CA . THR A 1 321 ? 3.527 -5.280 -10.710 1.00 65.31 321 THR A CA 1
ATOM 2287 C C . THR A 1 321 ? 3.882 -4.192 -9.711 1.00 65.31 321 THR A C 1
ATOM 2289 O O . THR A 1 321 ? 4.009 -4.472 -8.515 1.00 65.31 321 THR A O 1
ATOM 2292 N N . ALA A 1 322 ? 3.997 -2.957 -10.193 1.00 69.88 322 ALA A N 1
ATOM 2293 C CA . ALA A 1 322 ? 3.972 -1.792 -9.330 1.00 69.88 322 ALA A CA 1
ATOM 2294 C C . ALA A 1 322 ? 2.543 -1.272 -9.216 1.00 69.88 322 ALA A C 1
ATOM 2296 O O . ALA A 1 322 ? 1.918 -0.965 -10.232 1.00 69.88 322 ALA A O 1
ATOM 2297 N N . ASP A 1 323 ? 2.048 -1.161 -7.989 1.00 73.31 323 ASP A N 1
ATOM 2298 C CA . ASP A 1 323 ? 0.868 -0.361 -7.697 1.00 73.31 323 ASP A CA 1
ATOM 2299 C C . ASP A 1 323 ? 1.342 1.002 -7.196 1.00 73.31 323 ASP A C 1
ATOM 2301 O O . ASP A 1 323 ? 1.889 1.153 -6.096 1.00 73.31 323 ASP A O 1
ATOM 2305 N N . PHE A 1 324 ? 1.191 1.991 -8.069 1.00 66.88 324 PHE A N 1
ATOM 2306 C CA . PHE A 1 324 ? 1.415 3.382 -7.740 1.00 66.88 324 PHE A CA 1
ATOM 2307 C C . PHE A 1 324 ? 0.147 3.906 -7.097 1.00 66.88 324 PHE A C 1
ATOM 2309 O O . PHE A 1 324 ? -0.675 4.557 -7.744 1.00 66.88 324 PHE A O 1
ATOM 2316 N N . SER A 1 325 ? 0.001 3.651 -5.800 1.00 60.44 325 SER A N 1
ATOM 2317 C CA . SER A 1 325 ? -0.882 4.510 -5.043 1.00 60.44 325 SER A CA 1
ATOM 2318 C C . SER A 1 325 ? -0.192 5.864 -4.988 1.00 60.44 325 SER A C 1
ATOM 2320 O O . SER A 1 325 ? 0.879 6.028 -4.393 1.00 60.44 325 SER A O 1
ATOM 2322 N N . THR A 1 326 ? -0.805 6.871 -5.610 1.00 52.41 326 THR A N 1
ATOM 2323 C CA . THR A 1 326 ? -0.558 8.230 -5.147 1.00 52.41 326 THR A CA 1
ATOM 2324 C C . THR A 1 326 ? -0.675 8.193 -3.631 1.00 52.41 326 THR A C 1
ATOM 2326 O O . THR A 1 326 ? -1.380 7.352 -3.059 1.00 52.41 326 THR A O 1
ATOM 2329 N N . SER A 1 327 ? 0.007 9.090 -2.940 1.00 49.78 327 SER A N 1
ATOM 2330 C CA . SER A 1 327 ? -0.537 9.503 -1.663 1.00 49.78 327 SER A CA 1
ATOM 2331 C C . SER A 1 327 ? -1.917 10.096 -1.980 1.00 49.78 327 SER A C 1
ATOM 2333 O O . SER A 1 327 ? -2.103 11.304 -2.021 1.00 49.78 327 SER A O 1
ATOM 2335 N N . ALA A 1 328 ? -2.929 9.243 -2.188 1.00 48.25 328 ALA A N 1
ATOM 2336 C CA . ALA A 1 328 ? -4.196 9.391 -1.530 1.00 48.25 328 ALA A CA 1
ATOM 2337 C C . ALA A 1 328 ? -3.786 9.476 -0.077 1.00 48.25 328 ALA A C 1
ATOM 2339 O O . ALA A 1 328 ? -3.614 8.469 0.608 1.00 48.25 328 ALA A O 1
ATOM 2340 N N . SER A 1 329 ? -3.436 10.700 0.288 1.00 54.66 329 SER A N 1
ATOM 2341 C CA . SER A 1 329 ? -3.026 11.090 1.596 1.00 54.66 329 SER A CA 1
ATOM 2342 C C . SER A 1 329 ? -4.046 10.488 2.509 1.00 54.66 329 SER A C 1
ATOM 2344 O O . SER A 1 329 ? -5.241 10.796 2.431 1.00 54.66 329 SER A O 1
ATOM 2346 N N . THR A 1 330 ? -3.593 9.440 3.183 1.00 56.72 330 THR A N 1
ATOM 2347 C CA . THR A 1 330 ? -4.512 8.529 3.820 1.00 56.72 330 THR A CA 1
ATOM 2348 C C . THR A 1 330 ? -5.092 9.347 4.938 1.00 56.72 330 THR A C 1
ATOM 2350 O O . THR A 1 330 ? -4.383 9.657 5.898 1.00 56.72 330 THR A O 1
ATOM 2353 N N . GLY A 1 331 ? -6.340 9.773 4.758 1.00 62.19 331 GLY A N 1
ATOM 2354 C CA . GLY A 1 331 ? -7.037 10.534 5.765 1.00 62.19 331 GLY A CA 1
ATOM 2355 C C . GLY A 1 331 ? -6.833 9.865 7.121 1.00 62.19 331 GLY A C 1
ATOM 2356 O O . GLY A 1 331 ? -6.887 8.634 7.231 1.00 62.19 331 GLY A O 1
ATOM 2357 N N . PHE A 1 332 ? -6.527 10.651 8.147 1.00 80.38 332 PHE A N 1
ATOM 2358 C CA . PHE A 1 332 ? -6.315 10.127 9.486 1.00 80.38 332 PHE A CA 1
ATOM 2359 C C . PHE A 1 332 ? -7.554 9.341 9.912 1.00 80.38 332 PHE A C 1
ATOM 2361 O O . PHE A 1 332 ? -8.643 9.902 9.992 1.00 80.38 332 PHE A O 1
ATOM 2368 N N . THR A 1 333 ? -7.395 8.048 10.187 1.00 82.06 333 THR A N 1
ATOM 2369 C CA . THR A 1 333 ? -8.484 7.205 10.684 1.00 82.06 333 THR A CA 1
ATOM 2370 C C . THR A 1 333 ? -8.138 6.683 12.070 1.00 82.06 333 THR A C 1
ATOM 2372 O O . THR A 1 333 ? -7.138 5.992 12.249 1.00 82.06 333 THR A O 1
ATOM 2375 N N . ALA A 1 334 ? -8.986 6.983 13.051 1.00 82.94 334 ALA A N 1
ATOM 2376 C CA . ALA A 1 334 ? -8.887 6.487 14.414 1.00 82.94 334 ALA A CA 1
ATOM 2377 C C . ALA A 1 334 ? -10.109 5.642 14.771 1.00 82.94 334 ALA A C 1
ATOM 2379 O O . ALA A 1 334 ? -11.250 6.068 14.605 1.00 82.94 334 ALA A O 1
ATOM 2380 N N . ASN A 1 335 ? -9.866 4.458 15.327 1.00 86.88 335 ASN A N 1
ATOM 2381 C CA . ASN A 1 335 ? -10.907 3.615 15.901 1.00 86.88 335 ASN A CA 1
ATOM 2382 C C . ASN A 1 335 ? -10.930 3.822 17.416 1.00 86.88 335 ASN A C 1
ATOM 2384 O O . ASN A 1 335 ? -10.070 3.310 18.128 1.00 86.88 335 ASN A O 1
ATOM 2388 N N . LEU A 1 336 ? -11.916 4.567 17.906 1.00 83.81 336 LEU A N 1
ATOM 2389 C CA . LEU A 1 336 ? -12.120 4.812 19.327 1.00 83.81 336 LEU A CA 1
ATOM 2390 C C . LEU A 1 336 ? -13.023 3.714 19.890 1.00 83.81 336 LEU A C 1
ATOM 2392 O O . LEU A 1 336 ? -14.160 3.547 19.446 1.00 83.81 336 LEU A O 1
ATOM 2396 N N . GLN A 1 337 ? -12.537 2.958 20.870 1.00 86.19 337 GLN A N 1
ATOM 2397 C CA . GLN A 1 337 ? -13.385 2.028 21.607 1.00 86.19 337 GLN A CA 1
ATOM 2398 C C . GLN A 1 337 ? -14.244 2.820 22.596 1.00 86.19 337 GLN A C 1
ATOM 2400 O O . GLN A 1 337 ? -13.722 3.464 23.500 1.00 86.19 337 GLN A O 1
ATOM 2405 N N . ILE A 1 338 ? -15.561 2.783 22.399 1.00 83.62 338 ILE A N 1
ATOM 2406 C CA . ILE A 1 338 ? -16.533 3.584 23.160 1.00 83.62 338 ILE A CA 1
ATOM 2407 C C . ILE A 1 338 ? -17.391 2.736 24.108 1.00 83.62 338 ILE A C 1
ATOM 2409 O O . ILE A 1 338 ? -18.306 3.250 24.744 1.00 83.62 338 ILE A O 1
ATOM 2413 N N . GLY A 1 339 ? -17.111 1.435 24.209 1.00 81.12 339 GLY A N 1
ATOM 2414 C CA . GLY A 1 339 ? -17.827 0.532 25.101 1.00 81.12 339 GLY A CA 1
ATOM 2415 C C . GLY A 1 339 ? -16.998 -0.673 25.539 1.00 81.12 339 GLY A C 1
ATOM 2416 O O . GLY A 1 339 ? -15.887 -0.908 25.057 1.00 81.12 339 GLY A O 1
ATOM 2417 N N . ALA A 1 340 ? -17.554 -1.439 26.478 1.00 76.69 340 ALA A N 1
ATOM 2418 C CA . ALA A 1 340 ? -16.867 -2.554 27.131 1.00 76.69 340 ALA A CA 1
ATOM 2419 C C . ALA A 1 340 ? -16.588 -3.737 26.185 1.00 76.69 340 ALA A C 1
ATOM 2421 O O . ALA A 1 340 ? -15.649 -4.496 26.409 1.00 76.69 340 ALA A O 1
ATOM 2422 N N . ASN A 1 341 ? -17.370 -3.883 25.109 1.00 82.94 341 ASN A N 1
ATOM 2423 C CA . ASN A 1 341 ? -17.207 -4.972 24.149 1.00 82.94 341 ASN A CA 1
ATOM 2424 C C . ASN A 1 341 ? -16.328 -4.561 22.961 1.00 82.94 341 ASN A C 1
ATOM 2426 O O . ASN A 1 341 ? -16.422 -3.448 22.448 1.00 82.94 341 ASN A O 1
ATOM 2430 N N . THR A 1 342 ? -15.549 -5.507 22.435 1.00 78.31 342 THR A N 1
ATOM 2431 C CA . THR A 1 342 ? -14.623 -5.307 21.301 1.00 78.31 342 THR A CA 1
ATOM 2432 C C . THR A 1 342 ? -15.293 -4.829 20.007 1.00 78.31 342 THR A C 1
ATOM 2434 O O . THR A 1 342 ? -14.620 -4.281 19.135 1.00 78.31 342 THR A O 1
ATOM 2437 N N . SER A 1 343 ? -16.609 -5.010 19.876 1.00 81.44 343 SER A N 1
ATOM 2438 C CA . SER A 1 343 ? -17.400 -4.568 18.717 1.00 81.44 343 SER A CA 1
ATOM 2439 C C . SER A 1 343 ? -17.972 -3.150 18.863 1.00 81.44 343 SER A C 1
ATOM 2441 O O . SER A 1 343 ? -18.513 -2.604 17.906 1.00 81.44 343 SER A O 1
ATOM 2443 N N . GLN A 1 344 ? -17.852 -2.523 20.036 1.00 82.31 344 GLN A N 1
ATOM 2444 C CA . GLN A 1 344 ? -18.377 -1.180 20.304 1.00 82.31 344 GLN A CA 1
ATOM 2445 C C . GLN A 1 344 ? -17.309 -0.125 20.001 1.00 82.31 344 GLN A C 1
ATOM 2447 O O . GLN A 1 344 ? -16.684 0.452 20.895 1.00 82.31 344 GLN A O 1
ATOM 2452 N N . LYS A 1 345 ? -17.077 0.095 18.706 1.00 86.00 345 LYS A N 1
ATOM 2453 C CA . LYS A 1 345 ? -16.090 1.050 18.196 1.00 86.00 345 LYS A CA 1
ATOM 2454 C C . LYS A 1 345 ? -16.766 2.179 17.432 1.00 86.00 345 LYS A C 1
ATOM 2456 O O . LYS A 1 345 ? -17.741 1.975 16.714 1.00 86.00 345 LYS A O 1
ATOM 2461 N N . MET A 1 346 ? -16.191 3.364 17.547 1.00 85.44 346 MET A N 1
ATOM 2462 C CA . MET A 1 346 ? -16.481 4.510 16.710 1.00 85.44 346 MET A CA 1
ATOM 2463 C C . MET A 1 346 ? -15.260 4.805 15.838 1.00 85.44 346 MET A C 1
ATOM 2465 O O . MET A 1 346 ? -14.180 5.076 16.351 1.00 85.44 346 MET A O 1
ATOM 2469 N N . SER A 1 347 ? -15.450 4.787 14.520 1.00 86.38 347 SER A N 1
ATOM 2470 C CA . SER A 1 347 ? -14.433 5.229 13.566 1.00 86.38 347 SER A CA 1
ATOM 2471 C C . SER A 1 347 ? -14.542 6.738 13.348 1.00 86.38 347 SER A C 1
ATOM 2473 O O . SER A 1 347 ? -15.622 7.236 13.027 1.00 86.38 347 SER A O 1
ATOM 2475 N N . LEU A 1 348 ? -13.430 7.449 13.500 1.00 87.25 348 LEU A N 1
ATOM 2476 C CA . LEU A 1 348 ? -13.254 8.851 13.139 1.00 87.25 348 LEU A CA 1
ATOM 2477 C C . LEU A 1 348 ? -12.291 8.915 11.958 1.00 87.25 348 LEU A C 1
ATOM 2479 O O . LEU A 1 348 ? -11.165 8.456 12.085 1.00 87.25 348 LEU A O 1
ATOM 2483 N N . GLY A 1 349 ? -12.728 9.470 10.830 1.00 86.94 349 GLY A N 1
ATOM 2484 C CA . GLY A 1 349 ? -11.882 9.673 9.654 1.00 86.94 349 GLY A CA 1
ATOM 2485 C C . GLY A 1 349 ? -11.804 11.154 9.307 1.00 86.94 349 GLY A C 1
ATOM 2486 O O . GLY A 1 349 ? -12.866 11.746 9.119 1.00 86.94 349 GLY A O 1
ATOM 2487 N N . ILE A 1 350 ? -10.595 11.710 9.216 1.00 87.50 350 ILE A N 1
ATOM 2488 C CA . ILE A 1 350 ? -10.290 13.058 8.718 1.00 87.50 350 ILE A CA 1
ATOM 2489 C C . ILE A 1 350 ? -9.651 12.894 7.345 1.00 87.50 350 ILE A C 1
ATOM 2491 O O . ILE A 1 350 ? -8.545 12.373 7.263 1.00 87.50 350 ILE A O 1
ATOM 2495 N N . ASN A 1 351 ? -10.324 13.314 6.281 1.00 85.81 351 ASN A N 1
ATOM 2496 C CA . ASN A 1 351 ? -9.740 13.290 4.934 1.00 85.81 351 ASN A CA 1
ATOM 2497 C C . ASN A 1 351 ? -8.546 14.264 4.812 1.00 85.81 351 ASN A C 1
ATOM 2499 O O . ASN A 1 351 ? -8.399 15.160 5.641 1.00 85.81 351 ASN A O 1
ATOM 2503 N N . ASP A 1 352 ? -7.680 14.101 3.805 1.00 82.00 352 ASP A N 1
ATOM 2504 C CA . ASP A 1 352 ? -6.581 15.055 3.601 1.00 82.00 352 ASP A CA 1
ATOM 2505 C C . ASP A 1 352 ? -7.098 16.438 3.204 1.00 82.00 352 ASP A C 1
ATOM 2507 O O . ASP A 1 352 ? -7.903 16.578 2.286 1.00 82.00 352 ASP A O 1
ATOM 2511 N N . MET A 1 353 ? -6.583 17.451 3.894 1.00 86.94 353 MET A N 1
ATOM 2512 C CA . MET A 1 353 ? -6.946 18.855 3.744 1.00 86.94 353 MET A CA 1
ATOM 2513 C C . MET A 1 353 ? -5.761 19.730 3.317 1.00 86.94 353 MET A C 1
ATOM 2515 O O . MET A 1 353 ? -5.852 20.957 3.379 1.00 86.94 353 MET A O 1
ATOM 2519 N N . ARG A 1 354 ? -4.630 19.130 2.925 1.00 84.00 354 ARG A N 1
ATOM 2520 C CA . ARG A 1 354 ? -3.488 19.865 2.361 1.00 84.00 354 ARG A CA 1
ATOM 2521 C C . ARG A 1 354 ? -3.859 20.510 1.025 1.00 84.00 354 ARG A C 1
ATOM 2523 O O . ARG A 1 354 ? -4.767 20.062 0.331 1.00 84.00 354 ARG A O 1
ATOM 2530 N N . SER A 1 355 ? -3.110 21.543 0.648 1.00 83.44 355 SER A N 1
ATOM 2531 C CA . SER A 1 355 ? -3.291 22.307 -0.595 1.00 83.44 355 SER A CA 1
ATOM 2532 C C . SER A 1 355 ? -3.384 21.426 -1.848 1.00 83.44 355 SER A C 1
ATOM 2534 O O . SER A 1 355 ? -4.225 21.702 -2.702 1.00 83.44 355 SER A O 1
ATOM 2536 N N . SER A 1 356 ? -2.563 20.370 -1.936 1.00 79.56 356 SER A N 1
ATOM 2537 C CA . SER A 1 356 ? -2.563 19.408 -3.052 1.00 79.56 356 SER A CA 1
ATOM 2538 C C . SER A 1 356 ? -3.855 18.577 -3.099 1.00 79.56 356 SER A C 1
ATOM 2540 O O . SER A 1 356 ? -4.511 18.523 -4.132 1.00 79.56 356 SER A O 1
ATOM 2542 N N . ALA A 1 357 ? -4.320 18.041 -1.963 1.00 80.81 357 ALA A N 1
ATOM 2543 C CA . ALA A 1 357 ? -5.588 17.296 -1.883 1.00 80.81 357 ALA A CA 1
ATOM 2544 C C . ALA A 1 357 ? -6.838 18.174 -2.101 1.00 80.81 357 ALA A C 1
ATOM 2546 O O . ALA A 1 357 ? -7.921 17.684 -2.431 1.00 80.81 357 ALA A O 1
ATOM 2547 N N . LEU A 1 358 ? -6.689 19.482 -1.898 1.00 86.06 358 LEU A N 1
ATOM 2548 C CA . LEU A 1 358 ? -7.714 20.486 -2.152 1.00 86.06 358 LEU A CA 1
ATOM 2549 C C . LEU A 1 358 ? -7.709 21.023 -3.589 1.00 86.06 358 LEU A C 1
ATOM 2551 O O . LEU A 1 358 ? -8.547 21.867 -3.897 1.00 86.06 358 LEU A O 1
ATOM 2555 N N . ASP A 1 359 ? -6.809 20.543 -4.452 1.00 84.88 359 ASP A N 1
ATOM 2556 C CA . ASP A 1 359 ? -6.651 20.978 -5.847 1.00 84.88 359 ASP A CA 1
ATOM 2557 C C . ASP A 1 359 ? -6.314 22.481 -6.004 1.00 84.88 359 ASP A C 1
ATOM 2559 O O . ASP A 1 359 ? -6.516 23.067 -7.069 1.00 84.88 359 ASP A O 1
ATOM 2563 N N . ILE A 1 360 ? -5.802 23.134 -4.949 1.00 87.19 360 ILE A N 1
ATOM 2564 C CA . ILE A 1 360 ? -5.434 24.568 -4.962 1.00 87.19 360 ILE A CA 1
ATOM 2565 C C . ILE A 1 360 ? -3.998 24.771 -5.476 1.00 87.19 360 ILE A C 1
ATOM 2567 O O . ILE A 1 360 ? -3.639 25.857 -5.935 1.00 87.19 360 ILE A O 1
ATOM 2571 N N . VAL A 1 361 ? -3.174 23.728 -5.416 1.00 85.50 361 VAL A N 1
ATOM 2572 C CA . VAL A 1 361 ? -1.838 23.687 -6.022 1.00 85.50 361 VAL A CA 1
ATOM 2573 C C . VAL A 1 361 ? -1.779 22.552 -7.034 1.00 85.50 361 VAL A C 1
ATOM 2575 O O . VAL A 1 361 ? -2.505 21.567 -6.914 1.00 85.50 361 VAL A O 1
ATOM 2578 N N . GLY A 1 362 ? -0.906 22.681 -8.025 1.00 80.88 362 GLY A N 1
ATOM 2579 C CA . GLY A 1 362 ? -0.697 21.645 -9.032 1.00 80.88 362 GLY A CA 1
ATOM 2580 C C . GLY A 1 362 ? 0.683 21.730 -9.663 1.00 80.88 362 GLY A C 1
ATOM 2581 O O . GLY A 1 362 ? 1.528 22.507 -9.229 1.00 80.88 362 GLY A O 1
ATOM 2582 N N . GLY A 1 363 ? 0.929 20.927 -10.695 1.00 80.69 363 GLY A N 1
ATOM 2583 C CA . GLY A 1 363 ? 2.188 20.987 -11.438 1.00 80.69 363 GLY A CA 1
ATOM 2584 C C . GLY A 1 363 ? 2.345 22.294 -12.223 1.00 80.69 363 GLY A C 1
ATOM 2585 O O . GLY A 1 363 ? 1.362 22.929 -12.609 1.00 80.69 363 GLY A O 1
ATOM 2586 N N . VAL A 1 364 ? 3.593 22.676 -12.507 1.00 77.94 364 VAL A N 1
ATOM 2587 C CA . VAL A 1 364 ? 3.911 23.833 -13.364 1.00 77.94 364 VAL A CA 1
ATOM 2588 C C . VAL A 1 364 ? 3.199 23.742 -14.717 1.00 77.94 364 VAL A C 1
ATOM 2590 O O . VAL A 1 364 ? 3.255 22.714 -15.390 1.00 77.94 364 VAL A O 1
ATOM 2593 N N . ASN A 1 365 ? 2.529 24.823 -15.128 1.00 78.25 365 ASN A N 1
ATOM 2594 C CA . ASN A 1 365 ? 1.673 24.870 -16.329 1.00 78.25 365 ASN A CA 1
ATOM 2595 C C . ASN A 1 365 ? 0.543 23.820 -16.369 1.00 78.25 365 ASN A C 1
ATOM 2597 O O . ASN A 1 365 ? -0.035 23.579 -17.432 1.00 78.25 365 ASN A O 1
ATOM 2601 N N . GLY A 1 366 ? 0.225 23.184 -15.241 1.00 79.12 366 GLY A N 1
ATOM 2602 C CA . GLY A 1 366 ? -0.907 22.277 -15.137 1.00 79.12 366 GLY A CA 1
ATOM 2603 C C . GLY A 1 366 ? -2.235 23.023 -15.254 1.00 79.12 366 GLY A C 1
ATOM 2604 O O . GLY A 1 366 ? -2.308 24.250 -15.136 1.00 79.12 366 GLY A O 1
ATOM 2605 N N . THR A 1 367 ? -3.304 22.261 -15.447 1.00 82.19 367 THR A N 1
ATOM 2606 C CA . THR A 1 367 ? -4.670 22.785 -15.466 1.00 82.19 367 THR A CA 1
ATOM 2607 C C . THR A 1 367 ? -5.564 21.958 -14.565 1.00 82.19 367 THR A C 1
ATOM 2609 O O . THR A 1 367 ? -5.436 20.735 -14.536 1.00 82.19 367 THR A O 1
ATOM 2612 N N . ILE A 1 368 ? -6.506 22.611 -13.899 1.00 84.50 368 ILE A N 1
ATOM 2613 C CA . ILE A 1 368 ? -7.560 21.974 -13.111 1.00 84.50 368 ILE A CA 1
ATOM 2614 C C . ILE A 1 368 ? -8.908 22.438 -13.657 1.00 84.50 368 ILE A C 1
ATOM 2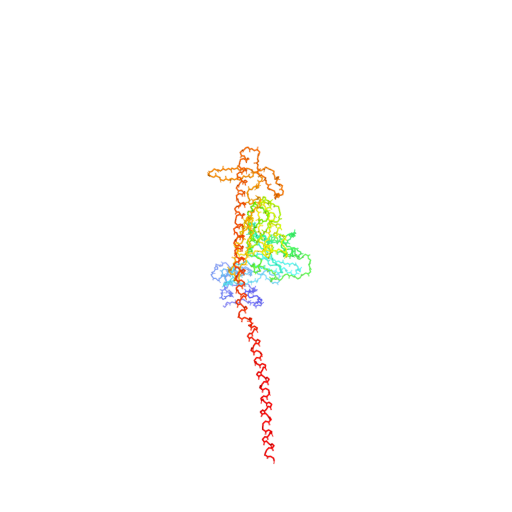616 O O . ILE A 1 368 ? -9.083 23.618 -13.953 1.00 84.50 368 ILE A O 1
ATOM 2620 N N . THR A 1 369 ? -9.853 21.516 -13.830 1.00 86.06 369 THR A N 1
ATOM 2621 C CA . THR A 1 369 ? -11.204 21.851 -14.299 1.00 86.06 369 THR A CA 1
ATOM 2622 C C . THR A 1 369 ? -12.207 21.574 -13.197 1.00 86.06 369 THR A C 1
ATOM 2624 O O . THR A 1 369 ? -12.248 20.471 -12.654 1.00 86.06 369 THR A O 1
ATOM 2627 N N . VAL A 1 370 ? -13.017 22.577 -12.876 1.00 85.75 370 VAL A N 1
ATOM 2628 C CA . VAL A 1 370 ? -14.121 22.465 -11.923 1.00 85.75 370 VAL A CA 1
ATOM 2629 C C . VAL A 1 370 ? -15.424 22.598 -12.689 1.00 85.75 370 VAL A C 1
ATOM 2631 O O . VAL A 1 370 ? -15.625 23.580 -13.401 1.00 85.75 370 VAL A O 1
ATOM 2634 N N . ASN A 1 371 ? -16.309 21.616 -12.531 1.00 86.56 371 ASN A N 1
ATOM 2635 C CA . ASN A 1 371 ? -17.670 21.706 -13.037 1.00 86.56 371 ASN A CA 1
ATOM 2636 C C . ASN A 1 371 ? -18.559 22.357 -11.976 1.00 86.56 371 ASN A C 1
ATOM 2638 O O . ASN A 1 371 ? -18.658 21.860 -10.854 1.00 86.56 371 ASN A O 1
ATOM 2642 N N . GLU A 1 372 ? -19.223 23.448 -12.337 1.00 83.50 372 GLU A N 1
ATOM 2643 C CA . GLU A 1 372 ? -20.251 24.068 -11.507 1.00 83.50 372 GLU A CA 1
ATOM 2644 C C . GLU A 1 372 ? -21.519 24.232 -12.343 1.00 83.50 372 GLU A C 1
ATOM 2646 O O . GLU A 1 372 ? -21.516 24.889 -13.384 1.00 83.50 372 GLU A O 1
ATOM 2651 N N . ASN A 1 373 ? -22.615 23.610 -11.897 1.00 82.00 373 ASN A N 1
ATOM 2652 C CA . ASN A 1 373 ? -23.923 23.660 -12.562 1.00 82.00 373 ASN A CA 1
ATOM 2653 C C . ASN A 1 373 ? -23.880 23.309 -14.066 1.00 82.00 373 ASN A C 1
ATOM 2655 O O . ASN A 1 373 ? -24.598 23.906 -14.868 1.00 82.00 373 ASN A O 1
ATOM 2659 N N . GLY A 1 374 ? -23.037 22.347 -14.458 1.00 82.00 374 GLY A N 1
ATOM 2660 C CA . GLY A 1 374 ? -22.921 21.892 -15.846 1.00 82.00 374 GLY A CA 1
ATOM 2661 C C . GLY A 1 374 ? -22.039 22.766 -16.742 1.00 82.00 374 GLY A C 1
ATOM 2662 O O . GLY A 1 374 ? -21.955 22.490 -17.935 1.00 82.00 374 GLY A O 1
ATOM 2663 N N . THR A 1 375 ? -21.373 23.786 -16.191 1.00 84.69 375 THR A N 1
ATOM 2664 C CA . THR A 1 375 ? -20.352 24.577 -16.895 1.00 84.69 375 THR A CA 1
ATOM 2665 C C . THR A 1 375 ? -18.966 24.220 -16.366 1.00 84.69 375 THR A C 1
ATOM 2667 O O . THR A 1 375 ? -18.755 24.200 -15.153 1.00 84.69 375 THR A O 1
ATOM 2670 N N . ASP A 1 376 ? -18.026 23.963 -17.275 1.00 88.69 376 ASP A N 1
ATOM 2671 C CA . ASP A 1 376 ? -16.634 23.665 -16.939 1.00 88.69 376 ASP A CA 1
ATOM 2672 C C . ASP A 1 376 ? -15.802 24.950 -16.872 1.00 88.69 376 ASP A C 1
ATOM 2674 O O . ASP A 1 376 ? -15.760 25.734 -17.822 1.00 88.69 376 ASP A O 1
ATOM 2678 N N . TYR A 1 377 ? -15.111 25.148 -15.750 1.00 86.94 377 TYR A N 1
ATOM 2679 C CA . TYR A 1 377 ? -14.154 26.231 -15.542 1.00 86.94 377 TYR A CA 1
ATOM 2680 C C . TYR A 1 377 ? -12.746 25.649 -15.431 1.00 86.94 377 TYR A C 1
ATOM 2682 O O . TYR A 1 377 ? -12.441 24.950 -14.465 1.00 86.94 377 TYR A O 1
ATOM 2690 N N . THR A 1 378 ? -11.878 25.949 -16.398 1.00 89.12 378 THR A N 1
ATOM 2691 C CA . THR A 1 378 ? -10.488 25.472 -16.403 1.00 89.12 378 THR A CA 1
ATOM 2692 C C . THR A 1 378 ? -9.552 26.546 -15.856 1.00 89.12 378 THR A C 1
ATOM 2694 O O . THR A 1 378 ? -9.294 27.551 -16.515 1.00 89.12 378 THR A O 1
ATOM 2697 N N . ALA A 1 379 ? -9.016 26.331 -14.655 1.00 88.06 379 ALA A N 1
ATOM 2698 C CA . ALA A 1 379 ? -7.961 27.163 -14.091 1.00 88.06 379 ALA A CA 1
ATOM 2699 C C . ALA A 1 379 ? -6.580 26.629 -14.495 1.00 88.06 379 ALA A C 1
ATOM 2701 O O . ALA A 1 379 ? -6.382 25.423 -14.661 1.00 88.06 379 ALA A O 1
ATOM 2702 N N . LYS A 1 380 ? -5.617 27.539 -14.645 1.00 88.69 380 LYS A N 1
ATOM 2703 C CA . LYS A 1 380 ? -4.214 27.222 -14.943 1.00 88.69 380 LYS A CA 1
ATOM 2704 C C . LYS A 1 380 ? -3.361 27.426 -13.700 1.00 88.69 380 LYS A C 1
ATOM 2706 O O . LYS A 1 380 ? -3.669 28.294 -12.887 1.00 88.69 380 LYS A O 1
ATOM 2711 N N . PHE A 1 381 ? -2.280 26.667 -13.577 1.00 89.12 381 PHE A N 1
ATOM 2712 C CA . PHE A 1 381 ? -1.247 26.906 -12.573 1.00 89.12 381 PHE A CA 1
ATOM 2713 C C . PHE A 1 381 ? -0.091 27.726 -13.157 1.00 89.12 381 PHE A C 1
ATOM 2715 O O . PHE A 1 381 ? 0.163 27.702 -14.365 1.00 89.12 381 PHE A O 1
ATOM 2722 N N . THR A 1 382 ? 0.612 28.465 -12.299 1.00 85.81 382 THR A N 1
ATOM 2723 C CA . THR A 1 382 ? 1.741 29.315 -12.684 1.00 85.81 382 THR A CA 1
ATOM 2724 C C . THR A 1 382 ? 2.872 28.506 -13.331 1.00 85.81 382 THR A C 1
ATOM 2726 O O . THR A 1 382 ? 3.090 27.324 -13.059 1.00 85.81 382 THR A O 1
ATOM 2729 N N . SER A 1 383 ? 3.636 29.152 -14.215 1.00 80.31 383 SER A N 1
ATOM 2730 C CA . SER A 1 383 ? 4.798 28.531 -14.874 1.00 80.31 383 SER A CA 1
ATOM 2731 C C . SER A 1 383 ? 6.019 28.390 -13.956 1.00 80.31 383 SER A C 1
ATOM 2733 O O . SER A 1 383 ? 6.996 27.746 -14.331 1.00 80.31 383 SER A O 1
ATOM 2735 N N . THR A 1 384 ? 5.967 28.985 -12.763 1.00 77.12 384 THR A N 1
ATOM 2736 C CA . THR A 1 384 ? 7.035 28.981 -11.761 1.00 77.12 384 THR A CA 1
ATOM 2737 C C . THR A 1 384 ? 6.489 28.404 -10.465 1.00 77.12 384 THR A C 1
ATOM 2739 O O . THR A 1 384 ? 5.439 28.842 -10.003 1.00 77.12 384 THR A O 1
ATOM 2742 N N . SER A 1 385 ? 7.216 27.478 -9.841 1.00 73.88 385 SER A N 1
ATOM 2743 C CA . SER A 1 385 ? 6.873 26.944 -8.518 1.00 73.88 385 SER A CA 1
ATOM 2744 C C . SER A 1 385 ? 7.133 27.985 -7.427 1.00 73.88 385 SER A C 1
ATOM 2746 O O . SER A 1 385 ? 8.215 28.041 -6.847 1.00 73.88 385 SER A O 1
ATOM 2748 N N . ASN A 1 386 ? 6.162 28.869 -7.206 1.00 69.75 386 ASN A N 1
ATOM 2749 C CA . ASN A 1 386 ? 6.251 30.002 -6.284 1.00 69.75 386 ASN A CA 1
ATOM 2750 C C . ASN A 1 386 ? 5.298 29.887 -5.079 1.00 69.75 386 ASN A C 1
ATOM 2752 O O . ASN A 1 386 ? 4.926 30.907 -4.499 1.00 69.75 386 ASN A O 1
ATOM 2756 N N . VAL A 1 387 ? 4.893 28.671 -4.706 1.00 74.75 387 VAL A N 1
ATOM 2757 C CA . VAL A 1 387 ? 4.047 28.434 -3.528 1.00 74.75 387 VAL A CA 1
ATOM 2758 C C . VAL A 1 387 ? 4.887 28.572 -2.254 1.00 74.75 387 VAL A C 1
ATOM 2760 O O . VAL A 1 387 ? 5.853 27.838 -2.049 1.00 74.75 387 VAL A O 1
ATOM 2763 N N . THR A 1 388 ? 4.525 29.521 -1.390 1.00 65.06 388 THR A N 1
ATOM 2764 C CA . THR A 1 388 ? 5.118 29.662 -0.052 1.00 65.06 388 THR A CA 1
ATOM 2765 C C . THR A 1 388 ? 4.745 28.448 0.797 1.00 65.06 388 THR A C 1
ATOM 2767 O O . THR A 1 388 ? 3.559 28.163 0.930 1.00 65.06 388 THR A O 1
ATOM 2770 N N . ASP A 1 389 ? 5.739 27.762 1.372 1.00 61.00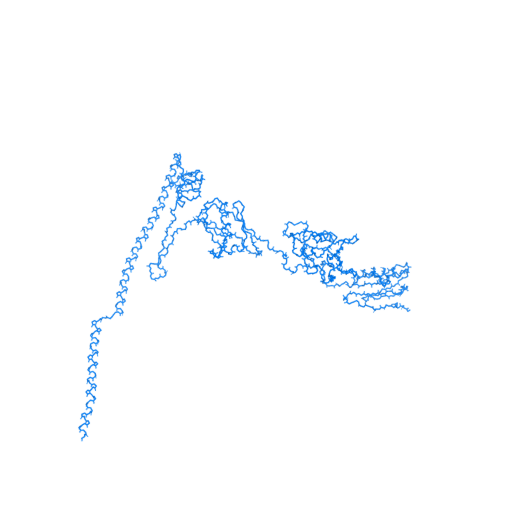 389 ASP A N 1
ATOM 2771 C CA . ASP A 1 389 ? 5.552 26.529 2.167 1.00 61.00 389 ASP A CA 1
ATOM 2772 C C . ASP A 1 389 ? 4.933 25.353 1.374 1.00 61.00 389 ASP A C 1
ATOM 2774 O O . ASP A 1 389 ? 4.356 24.430 1.943 1.00 61.00 389 ASP A O 1
ATOM 2778 N N . GLY A 1 390 ? 5.036 25.397 0.039 1.00 57.00 390 GLY A N 1
ATOM 2779 C CA . GLY A 1 390 ? 4.639 24.306 -0.849 1.00 57.00 390 GLY A CA 1
ATOM 2780 C C . GLY A 1 390 ? 5.738 23.260 -1.012 1.00 57.00 390 GLY A C 1
ATOM 2781 O O . GLY A 1 390 ? 6.929 23.529 -0.816 1.00 57.00 390 GLY A O 1
ATOM 2782 N N . THR A 1 391 ? 5.349 22.056 -1.416 1.00 56.06 391 THR A N 1
ATOM 2783 C CA . THR A 1 391 ? 6.314 21.009 -1.764 1.00 56.06 391 THR A CA 1
ATOM 2784 C C . THR A 1 391 ? 7.005 21.355 -3.092 1.00 56.06 391 THR A C 1
ATOM 2786 O O . THR A 1 391 ? 6.415 21.980 -3.976 1.00 56.06 391 THR A O 1
ATOM 2789 N N . ALA A 1 392 ? 8.278 20.985 -3.263 1.00 57.97 392 ALA A N 1
ATOM 2790 C CA . ALA A 1 392 ? 9.050 21.376 -4.445 1.00 57.97 392 ALA A CA 1
ATOM 2791 C C . ALA A 1 392 ? 8.410 20.871 -5.752 1.00 57.97 392 ALA A C 1
ATOM 2793 O O . ALA A 1 392 ? 8.364 19.672 -5.978 1.00 57.97 392 ALA A O 1
ATOM 2794 N N . GLY A 1 393 ? 7.959 21.781 -6.623 1.00 65.19 393 GLY A N 1
ATOM 2795 C CA . GLY A 1 393 ? 7.264 21.449 -7.877 1.00 65.19 393 GLY A CA 1
ATOM 2796 C C . GLY A 1 393 ? 5.796 21.887 -7.917 1.00 65.19 393 GLY A C 1
ATOM 2797 O O . GLY A 1 393 ? 5.198 21.888 -8.992 1.00 65.19 393 GLY A O 1
ATOM 2798 N N . GLU A 1 394 ? 5.245 22.335 -6.788 1.00 75.50 394 GLU A N 1
ATOM 2799 C CA . GLU A 1 394 ? 3.906 22.920 -6.712 1.00 75.50 394 GLU A CA 1
ATOM 2800 C C . GLU A 1 394 ? 3.883 24.349 -7.276 1.00 75.50 394 GLU A C 1
ATOM 2802 O O . GLU A 1 394 ? 4.728 25.194 -6.963 1.00 75.50 394 GLU A O 1
ATOM 2807 N N . ALA A 1 395 ? 2.897 24.619 -8.120 1.00 81.44 395 ALA A N 1
ATOM 2808 C CA . ALA A 1 395 ? 2.585 25.909 -8.705 1.00 81.44 395 ALA A CA 1
ATOM 2809 C C . ALA A 1 395 ? 1.238 26.409 -8.170 1.00 81.44 395 ALA A C 1
ATOM 2811 O O . ALA A 1 395 ? 0.300 25.635 -7.956 1.00 81.44 395 ALA A O 1
ATOM 2812 N N . ALA A 1 396 ? 1.161 27.719 -7.939 1.00 86.31 396 ALA A N 1
ATOM 2813 C CA . ALA A 1 396 ? -0.053 28.374 -7.472 1.00 86.31 396 ALA A CA 1
ATOM 2814 C C . ALA A 1 396 ? -1.053 28.529 -8.623 1.00 86.31 396 ALA A C 1
ATOM 2816 O O . ALA A 1 396 ? -0.676 28.501 -9.794 1.00 86.31 396 ALA A O 1
ATOM 2817 N N . LEU A 1 397 ? -2.328 28.740 -8.300 1.00 89.00 397 LEU A N 1
ATOM 2818 C CA . LEU A 1 397 ? -3.327 29.157 -9.283 1.00 89.00 397 LEU A CA 1
ATOM 2819 C C . LEU A 1 397 ? -2.892 30.463 -9.968 1.00 89.00 397 LEU A C 1
ATOM 2821 O O . LEU A 1 397 ? -2.563 31.452 -9.309 1.00 89.00 397 LEU A O 1
ATOM 2825 N N . ASP A 1 398 ? -2.897 30.465 -11.298 1.00 89.38 398 ASP A N 1
ATOM 2826 C CA . ASP A 1 398 ? -2.616 31.644 -12.104 1.00 89.38 398 ASP A CA 1
ATOM 2827 C C . ASP A 1 398 ? -3.826 32.586 -12.093 1.00 89.38 398 ASP A C 1
ATOM 2829 O O . ASP A 1 398 ? -4.948 32.198 -12.409 1.00 89.38 398 ASP A O 1
ATOM 2833 N N . ILE A 1 399 ? -3.586 33.848 -11.750 1.00 91.00 399 ILE A N 1
ATOM 2834 C CA . ILE A 1 399 ? -4.596 34.916 -11.712 1.00 91.00 399 ILE A CA 1
ATOM 2835 C C . ILE A 1 399 ? -4.280 36.045 -12.702 1.00 91.00 399 ILE A C 1
ATOM 2837 O O . ILE A 1 399 ? -4.855 37.128 -12.618 1.00 91.00 399 ILE A O 1
ATOM 2841 N N . SER A 1 400 ? -3.346 35.818 -13.632 1.00 91.19 400 SER A N 1
ATOM 2842 C CA . SER A 1 400 ? -2.858 36.838 -14.569 1.00 91.19 400 SER A CA 1
ATOM 2843 C C . SER A 1 400 ? -3.910 37.325 -15.571 1.00 91.19 400 SER A C 1
ATOM 2845 O O . SER A 1 400 ? -3.808 38.445 -16.072 1.00 91.19 400 SER A O 1
ATOM 2847 N N . THR A 1 401 ? -4.931 36.514 -15.857 1.00 92.38 401 THR A N 1
ATOM 2848 C CA . THR A 1 401 ? -6.023 36.846 -16.783 1.00 92.38 401 THR A CA 1
ATOM 2849 C C . THR A 1 401 ? -7.375 36.806 -16.077 1.00 92.38 401 THR A C 1
ATOM 2851 O O . THR A 1 401 ? -7.554 36.093 -15.091 1.00 92.38 401 THR A O 1
ATOM 2854 N N . HIS A 1 402 ? -8.357 37.552 -16.597 1.00 92.06 402 HIS A N 1
ATOM 2855 C CA . HIS A 1 402 ? -9.721 37.559 -16.052 1.00 92.06 402 HIS A CA 1
ATOM 2856 C C . HIS A 1 402 ? -10.362 36.160 -16.044 1.00 92.06 402 HIS A C 1
ATOM 2858 O O . HIS A 1 402 ? -11.027 35.786 -15.078 1.00 92.06 402 HIS A O 1
ATOM 2864 N N . GLU A 1 403 ? -10.130 35.380 -17.101 1.00 89.19 403 GLU A N 1
ATOM 2865 C CA . GLU A 1 403 ? -10.627 34.009 -17.232 1.00 89.19 403 GLU A CA 1
ATOM 2866 C C . GLU A 1 403 ? -9.994 33.088 -16.179 1.00 89.19 403 GLU A C 1
ATOM 2868 O O . GLU A 1 403 ? -10.720 32.451 -15.413 1.00 89.19 403 GLU A O 1
ATOM 2873 N N . ASN A 1 404 ? -8.659 33.105 -16.053 1.00 88.94 404 ASN A N 1
ATOM 2874 C CA . ASN A 1 404 ? -7.956 32.287 -15.062 1.00 88.94 404 ASN A CA 1
ATOM 2875 C C . ASN A 1 404 ? -8.330 32.691 -13.625 1.00 88.94 404 ASN A C 1
ATOM 2877 O O . ASN A 1 404 ? -8.556 31.821 -12.792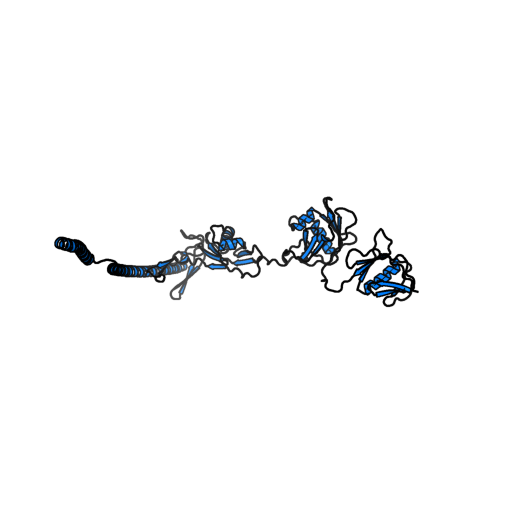 1.00 88.94 404 ASN A O 1
ATOM 2881 N N . ALA A 1 405 ? -8.478 33.990 -13.336 1.00 92.38 405 ALA A N 1
ATOM 2882 C CA . ALA A 1 405 ? -8.899 34.473 -12.020 1.00 92.38 405 ALA A CA 1
ATOM 2883 C C . ALA A 1 405 ? -10.331 34.033 -11.666 1.00 92.38 405 ALA A C 1
ATOM 2885 O O . ALA A 1 405 ? -10.592 33.623 -10.534 1.00 92.38 405 ALA A O 1
ATOM 2886 N N . THR A 1 406 ? -11.253 34.067 -12.635 1.00 91.62 406 THR A N 1
ATOM 2887 C CA . THR A 1 406 ? -12.630 33.581 -12.446 1.00 91.62 406 THR A CA 1
ATOM 2888 C C . THR A 1 406 ? -12.643 32.086 -12.141 1.00 91.62 406 THR A C 1
ATOM 2890 O O . THR A 1 406 ? -13.299 31.661 -11.190 1.00 91.62 406 THR A O 1
ATOM 2893 N N . ALA A 1 407 ? -11.870 31.295 -12.890 1.00 90.81 407 ALA A N 1
ATOM 2894 C CA . ALA A 1 407 ? -11.747 29.859 -12.661 1.00 90.81 407 ALA A CA 1
ATOM 2895 C C . ALA A 1 407 ? -11.052 29.536 -11.323 1.00 90.81 407 ALA A C 1
ATOM 2897 O O . ALA A 1 407 ? -11.509 28.661 -10.589 1.00 90.81 407 ALA A O 1
ATOM 2898 N N . ALA A 1 408 ? -10.011 30.283 -10.945 1.00 92.06 408 ALA A N 1
ATOM 2899 C CA . ALA A 1 408 ? -9.307 30.123 -9.672 1.00 92.06 408 ALA A CA 1
ATOM 2900 C C . ALA A 1 408 ? -10.226 30.354 -8.459 1.00 92.06 408 ALA A C 1
ATOM 2902 O O . ALA A 1 408 ? -10.166 29.597 -7.492 1.00 92.06 408 ALA A O 1
ATOM 2903 N N . ILE A 1 409 ? -11.128 31.343 -8.519 1.00 93.44 409 ILE A N 1
ATOM 2904 C CA . ILE A 1 409 ? -12.141 31.559 -7.469 1.00 93.44 409 ILE A CA 1
ATOM 2905 C C . ILE A 1 409 ? -13.038 30.325 -7.317 1.00 93.44 409 ILE A C 1
ATOM 2907 O O . ILE A 1 409 ? -13.371 29.949 -6.194 1.00 93.44 409 ILE A O 1
ATOM 2911 N N . LYS A 1 410 ? -13.413 29.667 -8.421 1.00 92.69 410 LYS A N 1
ATOM 2912 C CA . LYS A 1 410 ? -14.238 28.450 -8.371 1.00 92.69 410 LYS A CA 1
ATOM 2913 C C . LYS A 1 410 ? -13.494 27.270 -7.753 1.00 92.69 410 LYS A C 1
ATOM 2915 O O . LYS A 1 410 ? -14.063 26.579 -6.911 1.00 92.69 410 LYS A O 1
ATOM 2920 N N . VAL A 1 411 ? -12.219 27.088 -8.099 1.00 91.56 411 VAL A N 1
ATOM 2921 C CA . VAL A 1 411 ? -11.343 26.083 -7.469 1.00 91.56 411 VAL A CA 1
ATOM 2922 C C . VAL A 1 411 ? -11.254 26.309 -5.960 1.00 91.56 411 VAL A C 1
ATOM 2924 O O . VAL A 1 411 ? -11.485 25.387 -5.180 1.00 91.56 411 VAL A O 1
ATOM 2927 N N . ILE A 1 412 ? -11.004 27.550 -5.533 1.00 92.62 412 ILE A N 1
ATOM 2928 C CA . ILE A 1 412 ? -10.911 27.901 -4.110 1.00 92.62 412 ILE A CA 1
ATOM 2929 C C . ILE A 1 412 ? -12.253 27.694 -3.395 1.00 92.62 412 ILE A C 1
ATOM 2931 O O . ILE A 1 412 ? -12.269 27.156 -2.289 1.00 92.62 412 ILE A O 1
ATOM 2935 N N . ASN A 1 413 ? -13.378 28.069 -4.008 1.00 94.12 413 ASN A N 1
ATOM 2936 C CA . ASN A 1 413 ? -14.700 27.836 -3.423 1.00 94.12 413 ASN A CA 1
ATOM 2937 C C . ASN A 1 413 ? -14.976 26.342 -3.216 1.00 94.12 413 ASN A C 1
ATOM 2939 O O . ASN A 1 413 ? -15.387 25.956 -2.125 1.00 94.12 413 ASN A O 1
ATOM 2943 N N . ASN A 1 414 ? -14.681 25.499 -4.208 1.00 91.44 414 ASN A N 1
ATOM 2944 C CA . ASN A 1 414 ? -14.820 24.047 -4.078 1.00 91.44 414 ASN A CA 1
ATOM 2945 C C . ASN A 1 414 ? -13.939 23.509 -2.936 1.00 91.44 414 ASN A C 1
ATOM 2947 O O . ASN A 1 414 ? -14.398 22.751 -2.081 1.00 91.44 414 ASN A O 1
ATOM 2951 N N . ALA A 1 415 ? -12.694 23.974 -2.837 1.00 91.44 415 ALA A N 1
ATOM 2952 C CA . ALA A 1 415 ? -11.833 23.601 -1.725 1.00 91.44 415 ALA A CA 1
ATOM 2953 C C . ALA A 1 415 ? -12.394 24.031 -0.354 1.00 91.44 415 ALA A C 1
ATOM 2955 O O . ALA A 1 415 ? -12.354 23.252 0.601 1.00 91.44 415 ALA A O 1
ATOM 2956 N N . ILE A 1 416 ? -12.967 25.234 -0.243 1.00 94.38 416 ILE A N 1
ATOM 2957 C CA . ILE A 1 416 ? -13.640 25.706 0.980 1.00 94.38 416 ILE A CA 1
ATOM 2958 C C . ILE A 1 416 ? -14.853 24.827 1.315 1.00 94.38 416 ILE A C 1
ATOM 2960 O O . ILE A 1 416 ? -15.073 24.511 2.490 1.00 94.38 416 ILE A O 1
ATOM 2964 N N . GLU A 1 417 ? -15.629 24.410 0.316 1.00 93.50 417 GLU A N 1
ATOM 2965 C CA . GLU A 1 417 ? -16.758 23.494 0.497 1.00 93.50 417 GLU A CA 1
ATOM 2966 C C . GLU A 1 417 ? -16.292 22.129 1.012 1.00 93.50 417 GLU A C 1
ATOM 2968 O O . GLU A 1 417 ? -16.847 21.639 1.999 1.00 93.50 417 GLU A O 1
ATOM 2973 N N . LYS A 1 418 ? -15.215 21.565 0.446 1.00 91.12 418 LYS A N 1
ATOM 2974 C CA . LYS A 1 418 ? -14.584 20.328 0.946 1.00 91.12 418 LYS A CA 1
ATOM 2975 C C . LYS A 1 418 ? -14.166 20.465 2.418 1.00 91.12 418 LYS A C 1
ATOM 2977 O O . LYS A 1 418 ? -14.520 19.617 3.239 1.00 91.12 418 LYS A O 1
ATOM 2982 N N . VAL A 1 419 ? -13.487 21.559 2.789 1.00 93.56 419 VAL A N 1
ATOM 2983 C CA . VAL A 1 419 ? -13.092 21.839 4.189 1.00 93.56 419 VAL A CA 1
ATOM 2984 C C . VAL A 1 419 ? -14.307 21.947 5.105 1.00 93.56 419 VAL A C 1
ATOM 2986 O O . VAL A 1 419 ? -14.308 21.423 6.222 1.00 93.56 419 VAL A O 1
ATOM 2989 N N . SER A 1 420 ? -15.346 22.637 4.650 1.00 95.81 420 SER A N 1
ATOM 2990 C CA . SER A 1 420 ? -16.560 22.858 5.435 1.00 95.81 420 SER A CA 1
ATOM 2991 C C . SER A 1 420 ? -17.338 21.558 5.644 1.00 95.81 420 SER A C 1
ATOM 2993 O O . SER A 1 420 ? -17.821 21.310 6.752 1.00 95.81 420 SER A O 1
ATOM 2995 N N . ALA A 1 421 ? -17.400 20.697 4.627 1.00 93.44 421 ALA A N 1
ATOM 2996 C CA . ALA A 1 421 ? -17.991 19.368 4.723 1.00 93.44 421 ALA A CA 1
ATOM 2997 C C . ALA A 1 421 ? -17.247 18.490 5.742 1.00 93.44 421 ALA A C 1
ATOM 2999 O O . ALA A 1 421 ? -17.881 17.871 6.602 1.00 93.44 421 ALA A O 1
ATOM 3000 N N . GLU A 1 422 ? -15.910 18.499 5.724 1.00 92.31 422 GLU A N 1
ATOM 3001 C CA . GLU A 1 422 ? -15.119 17.734 6.693 1.00 92.31 422 GLU A CA 1
ATOM 3002 C C . GLU A 1 422 ? -15.315 18.264 8.127 1.00 92.31 422 GLU A C 1
ATOM 3004 O O . GLU A 1 422 ? -15.554 17.486 9.051 1.00 92.31 422 GLU A O 1
ATOM 3009 N N . ARG A 1 423 ? -15.338 19.591 8.329 1.00 94.25 423 ARG A N 1
ATOM 3010 C CA . ARG A 1 423 ? -15.657 20.199 9.639 1.00 94.25 423 ARG A CA 1
ATOM 3011 C C . ARG A 1 423 ? -17.053 19.825 10.134 1.00 94.25 423 ARG A C 1
ATOM 3013 O O . ARG A 1 423 ? -17.219 19.549 11.321 1.00 94.25 423 ARG A O 1
ATOM 3020 N N . SER A 1 424 ? -18.041 19.787 9.241 1.00 95.50 424 SER A N 1
ATOM 3021 C CA . SER A 1 424 ? -19.409 19.373 9.573 1.00 95.50 424 SER A CA 1
ATOM 3022 C C . SER A 1 424 ? -19.449 17.924 10.074 1.00 95.50 424 SER A C 1
ATOM 3024 O O . SER A 1 424 ? -20.017 17.637 11.131 1.00 95.50 424 SER A O 1
ATOM 3026 N N . LYS A 1 425 ? -18.753 17.017 9.381 1.00 91.81 425 LYS A N 1
ATOM 3027 C CA . LYS A 1 425 ? -18.613 15.607 9.771 1.00 91.81 425 LYS A CA 1
ATOM 3028 C C . LYS A 1 425 ? -17.913 15.436 11.126 1.00 91.81 425 LYS A C 1
ATOM 3030 O O . LYS A 1 425 ? -18.332 14.597 11.933 1.00 91.81 425 LYS A O 1
ATOM 3035 N N . LEU A 1 426 ? -16.881 16.234 11.408 1.00 92.19 426 LEU A N 1
ATOM 3036 C CA . LEU A 1 426 ? -16.209 16.231 12.712 1.00 92.19 426 LEU A CA 1
ATOM 3037 C C . LEU A 1 426 ? -17.108 16.767 13.828 1.00 92.19 426 LEU A C 1
ATOM 3039 O O . LEU A 1 426 ? -17.175 16.145 14.887 1.00 92.19 426 LEU A O 1
ATOM 3043 N N . GLY A 1 427 ? -17.866 17.837 13.580 1.00 94.75 427 GLY A N 1
ATOM 3044 C CA . GLY A 1 427 ? -18.852 18.353 14.534 1.00 94.75 427 GLY A CA 1
ATOM 3045 C C . GLY A 1 427 ? -19.944 17.329 14.864 1.00 94.75 427 GLY A C 1
ATOM 3046 O O . GLY A 1 427 ? -20.273 17.122 16.032 1.00 94.75 427 GLY A O 1
ATOM 3047 N N . ALA A 1 428 ? -20.449 16.607 13.860 1.00 92.38 428 ALA A N 1
ATOM 3048 C CA . ALA A 1 428 ? -21.399 15.514 14.074 1.00 92.38 428 ALA A CA 1
ATOM 3049 C C . ALA A 1 428 ? -20.789 14.368 14.904 1.00 92.38 428 ALA A C 1
ATOM 3051 O O . ALA A 1 428 ? -21.435 13.824 15.802 1.00 92.38 428 ALA A O 1
ATOM 3052 N N . SER A 1 429 ? -19.526 14.019 14.642 1.00 91.06 429 SER A N 1
ATOM 3053 C CA . SER A 1 429 ? -18.806 12.991 15.404 1.00 91.06 429 SER A CA 1
ATOM 3054 C C . SER A 1 429 ? -18.557 13.416 16.855 1.00 91.06 429 SER A C 1
ATOM 3056 O O . SER A 1 429 ? -18.700 12.592 17.757 1.00 91.06 429 SER A O 1
ATOM 3058 N N . GLN A 1 430 ? -18.245 14.694 17.092 1.00 92.69 430 GLN A N 1
ATOM 3059 C CA . GLN A 1 430 ? -18.109 15.276 18.429 1.00 92.69 430 GLN A CA 1
ATOM 3060 C C . GLN A 1 430 ? -19.426 15.199 19.206 1.00 92.69 430 GLN A C 1
ATOM 3062 O O . GLN A 1 430 ? -19.437 14.713 20.334 1.00 92.69 430 GLN A O 1
ATOM 3067 N N . ASN A 1 431 ? -20.539 15.601 18.589 1.00 94.50 431 ASN A N 1
ATOM 3068 C CA . ASN A 1 431 ? -21.865 15.515 19.201 1.00 94.50 431 ASN A CA 1
ATOM 3069 C C . ASN A 1 431 ? -22.207 14.060 19.585 1.00 94.50 431 ASN A C 1
ATOM 3071 O O . ASN A 1 431 ? -22.630 13.774 20.707 1.00 94.50 431 ASN A O 1
ATOM 3075 N N . ARG A 1 432 ? -21.918 13.103 18.694 1.00 92.06 432 ARG A N 1
ATOM 3076 C CA . ARG A 1 432 ? -22.124 11.681 18.987 1.00 92.06 432 ARG A CA 1
ATOM 3077 C C . ARG A 1 432 ? -21.250 11.183 20.140 1.00 92.06 432 ARG A C 1
ATOM 3079 O O . ARG A 1 432 ? -21.728 10.390 20.954 1.00 92.06 432 ARG A O 1
ATOM 3086 N N . LEU A 1 433 ? -19.991 11.619 20.220 1.00 90.81 433 LEU A N 1
ATOM 3087 C CA . LEU A 1 433 ? -19.108 11.291 21.345 1.00 90.81 433 LEU A CA 1
ATOM 3088 C C . LEU A 1 433 ? -19.653 11.837 22.656 1.00 90.81 433 LEU A C 1
ATOM 3090 O O . LEU A 1 433 ? -19.703 11.094 23.627 1.00 90.81 433 LEU A O 1
ATOM 3094 N N . GLU A 1 434 ? -20.110 13.085 22.678 1.00 93.12 434 GLU A N 1
ATOM 3095 C CA . GLU A 1 434 ? -20.670 13.711 23.876 1.00 93.12 434 GLU A CA 1
ATOM 3096 C C . GLU A 1 434 ? -21.906 12.955 24.383 1.00 93.12 434 GLU A C 1
ATOM 3098 O O . GLU A 1 434 ? -21.984 12.599 25.561 1.00 93.12 434 GLU A O 1
ATOM 3103 N N . HIS A 1 435 ? -22.826 12.585 23.487 1.00 92.44 435 HIS A N 1
ATOM 3104 C CA . HIS A 1 435 ? -23.962 11.736 23.855 1.00 92.44 435 HIS A CA 1
ATOM 3105 C C . HIS A 1 435 ? -23.536 10.350 24.344 1.00 92.44 435 HIS A C 1
ATOM 3107 O O . HIS A 1 435 ? -24.123 9.821 25.289 1.00 92.44 435 HIS A O 1
ATOM 3113 N N . THR A 1 436 ? -22.508 9.764 23.731 1.00 90.06 436 THR A N 1
ATOM 3114 C CA . THR A 1 436 ? -21.985 8.458 24.147 1.00 90.06 436 THR A CA 1
ATOM 3115 C C . THR A 1 436 ? -21.351 8.531 25.534 1.00 90.06 436 THR A C 1
ATOM 3117 O O . THR A 1 436 ? -21.609 7.658 26.358 1.00 90.06 436 THR A O 1
ATOM 3120 N N . ILE A 1 437 ? -20.583 9.585 25.819 1.00 90.25 437 ILE A N 1
ATOM 3121 C CA . ILE A 1 437 ? -19.973 9.842 27.129 1.00 90.25 437 ILE A CA 1
ATOM 3122 C C . ILE A 1 437 ? -21.059 9.998 28.193 1.00 90.25 437 ILE A C 1
ATOM 3124 O O . ILE A 1 437 ? -20.992 9.334 29.226 1.00 90.25 437 ILE A O 1
ATOM 3128 N N . ASN A 1 438 ? -22.085 10.809 27.927 1.00 93.62 438 ASN A N 1
ATOM 3129 C CA . ASN A 1 438 ? -23.191 11.010 28.863 1.00 93.62 438 ASN A CA 1
ATOM 3130 C C . ASN A 1 438 ? -23.924 9.693 29.161 1.00 93.62 438 ASN A C 1
ATOM 3132 O O . ASN A 1 438 ? -24.140 9.354 30.323 1.00 93.62 438 ASN A O 1
ATOM 3136 N N . ASN A 1 439 ? -24.225 8.902 28.128 1.00 91.00 439 ASN A N 1
ATOM 3137 C CA . ASN A 1 439 ? -24.872 7.601 28.297 1.00 91.00 439 ASN A CA 1
ATOM 3138 C C . ASN A 1 439 ? -23.994 6.594 29.066 1.00 91.00 439 ASN A C 1
ATOM 3140 O O . ASN A 1 439 ? -24.479 5.856 29.928 1.00 91.00 439 ASN A O 1
ATOM 3144 N N . LEU A 1 440 ? -22.691 6.562 28.773 1.00 89.88 440 LEU A N 1
ATOM 3145 C CA . LEU A 1 440 ? -21.749 5.673 29.448 1.00 89.88 440 LEU A CA 1
ATOM 3146 C C . LEU A 1 440 ? -21.548 6.072 30.914 1.00 89.88 440 LEU A C 1
ATOM 3148 O O . LEU A 1 440 ? -21.470 5.191 31.764 1.00 89.88 440 LEU A O 1
ATOM 3152 N N . SER A 1 441 ? -21.531 7.370 31.222 1.00 92.38 441 SER A N 1
ATOM 3153 C CA . SER A 1 441 ? -21.460 7.884 32.594 1.00 92.38 441 SER A CA 1
ATOM 3154 C C . SER A 1 441 ? -22.663 7.424 33.423 1.00 92.38 441 SER A C 1
ATOM 3156 O O . SER A 1 441 ? -22.487 6.793 34.465 1.00 92.38 441 SER A O 1
ATOM 3158 N N . THR A 1 442 ? -23.885 7.606 32.906 1.00 93.94 442 THR A N 1
ATOM 3159 C CA . THR A 1 442 ? -25.108 7.111 33.562 1.00 93.94 442 THR A CA 1
ATOM 3160 C C . THR A 1 442 ? -25.102 5.589 33.713 1.00 93.94 442 THR A C 1
ATOM 3162 O O . THR A 1 442 ? -25.503 5.055 34.745 1.00 93.94 442 THR A O 1
ATOM 3165 N N . SER A 1 443 ? -24.623 4.863 32.702 1.00 91.38 443 SER A N 1
ATOM 3166 C CA . SER A 1 443 ? -24.498 3.403 32.782 1.00 91.38 443 SER A CA 1
ATOM 3167 C C . SER A 1 443 ? -23.479 2.973 33.844 1.00 91.38 443 SER A C 1
ATOM 3169 O O . SER A 1 443 ? -23.746 2.033 34.586 1.00 91.38 443 SER A O 1
ATOM 3171 N N . SER A 1 444 ? -22.347 3.671 33.955 1.00 92.06 444 SER A N 1
ATOM 3172 C CA . SER A 1 444 ? -21.310 3.425 34.965 1.00 92.06 444 SER A CA 1
ATOM 3173 C C . SER A 1 444 ? -21.829 3.666 36.384 1.00 92.06 444 SER A C 1
ATOM 3175 O O . SER A 1 444 ? -21.613 2.840 37.271 1.00 92.06 444 SER A O 1
ATOM 3177 N N . GLU A 1 445 ? -22.584 4.747 36.593 1.00 95.25 445 GLU A N 1
ATOM 3178 C CA . GLU A 1 445 ? -23.232 5.045 37.875 1.00 95.25 445 GLU A CA 1
ATOM 3179 C C . GLU A 1 445 ? -24.240 3.952 38.259 1.00 95.25 445 GLU A C 1
ATOM 3181 O O . GLU A 1 445 ? -24.184 3.409 39.364 1.00 95.25 445 GLU A O 1
ATOM 3186 N N . ASN A 1 446 ? -25.099 3.545 37.319 1.00 94.50 446 ASN A N 1
ATOM 3187 C CA . ASN A 1 446 ? -26.069 2.472 37.541 1.00 94.50 446 ASN A CA 1
ATOM 3188 C C . ASN A 1 446 ? -25.401 1.122 37.837 1.00 94.50 446 ASN A C 1
ATOM 3190 O O . ASN A 1 446 ? -25.861 0.392 38.717 1.00 94.50 446 ASN A O 1
ATOM 3194 N N . LEU A 1 447 ? -24.322 0.783 37.125 1.00 93.50 447 LEU A N 1
ATOM 3195 C CA . LEU A 1 447 ? -23.568 -0.450 37.358 1.00 93.50 447 LEU A CA 1
ATOM 3196 C C . LEU A 1 447 ? -22.850 -0.428 38.705 1.00 93.50 447 LEU A C 1
ATOM 3198 O O . LEU A 1 447 ? -22.904 -1.422 39.419 1.00 93.50 447 LEU A O 1
ATOM 3202 N N . THR A 1 448 ? -22.258 0.702 39.092 1.00 95.19 448 THR A N 1
ATOM 3203 C CA . THR A 1 448 ? -21.611 0.860 40.405 1.00 95.19 448 THR A CA 1
ATOM 3204 C C . THR A 1 448 ? -22.636 0.748 41.534 1.00 95.19 448 THR A C 1
ATOM 3206 O O . THR A 1 448 ? -22.392 0.077 42.533 1.00 95.19 448 THR A O 1
ATOM 3209 N N . ALA A 1 449 ? -23.826 1.332 41.366 1.00 95.94 449 ALA A N 1
ATOM 3210 C CA . ALA A 1 449 ? -24.917 1.201 42.328 1.00 95.94 449 ALA A CA 1
ATOM 3211 C C . ALA A 1 449 ? -25.451 -0.241 42.414 1.00 95.94 449 ALA A C 1
ATOM 3213 O O . ALA A 1 449 ? -25.780 -0.720 43.501 1.00 95.94 449 ALA A O 1
ATOM 3214 N N . ALA A 1 450 ? -25.536 -0.949 41.284 1.00 95.19 450 ALA A N 1
ATOM 3215 C CA . ALA A 1 450 ? -25.904 -2.361 41.257 1.00 95.19 450 ALA A CA 1
ATOM 3216 C C . ALA A 1 450 ? -24.823 -3.245 41.902 1.00 95.19 450 ALA A C 1
ATOM 3218 O O . ALA A 1 450 ? -25.167 -4.146 42.666 1.00 95.19 450 ALA A O 1
ATOM 3219 N N . GLU A 1 451 ? -23.541 -2.964 41.653 1.00 95.44 451 GLU A N 1
ATOM 3220 C CA . GLU A 1 451 ? -22.418 -3.638 42.308 1.00 95.44 451 GLU A CA 1
ATOM 3221 C C . GLU A 1 451 ? -22.460 -3.401 43.817 1.00 95.44 451 GLU A C 1
ATOM 3223 O O . GLU A 1 451 ? -22.404 -4.368 44.569 1.00 95.44 451 GLU A O 1
ATOM 3228 N N . SER A 1 452 ? -22.662 -2.158 44.262 1.00 96.31 452 SER A N 1
ATOM 3229 C CA . SER A 1 452 ? -22.795 -1.811 45.681 1.00 96.31 452 SER A CA 1
ATOM 3230 C C . SER A 1 452 ? -23.924 -2.599 46.351 1.00 96.31 452 SER A C 1
ATOM 3232 O O . SER A 1 452 ? -23.722 -3.196 47.401 1.00 96.31 452 SER A O 1
ATOM 3234 N N . ARG A 1 453 ? -25.091 -2.746 45.708 1.00 92.31 453 ARG A N 1
ATOM 3235 C CA . ARG A 1 453 ? -26.191 -3.572 46.251 1.00 92.31 453 ARG A CA 1
ATOM 3236 C C . ARG A 1 453 ? -25.860 -5.061 46.382 1.00 92.31 453 ARG A C 1
ATOM 3238 O O . ARG A 1 453 ? -26.502 -5.742 47.178 1.00 92.31 453 ARG A O 1
ATOM 3245 N N . ILE A 1 454 ? -24.954 -5.582 45.556 1.00 92.81 454 ILE A N 1
ATOM 3246 C CA . ILE A 1 454 ? -24.573 -7.001 45.559 1.00 92.81 454 ILE A CA 1
ATOM 3247 C C . ILE A 1 454 ? -23.402 -7.247 46.513 1.00 92.81 454 ILE A C 1
ATOM 3249 O O . ILE A 1 454 ? -23.375 -8.263 47.207 1.00 92.81 454 ILE A O 1
ATOM 3253 N N . ARG A 1 455 ? -22.417 -6.351 46.507 1.00 95.44 455 ARG A N 1
ATOM 3254 C CA . ARG A 1 455 ? -21.125 -6.526 47.166 1.00 95.44 455 ARG A CA 1
ATOM 3255 C C . ARG A 1 455 ? -21.068 -5.868 48.536 1.00 95.44 455 ARG A C 1
ATOM 3257 O O . ARG A 1 455 ? -20.440 -6.427 49.435 1.00 95.44 455 ARG A O 1
ATOM 3264 N N . ASP A 1 456 ? -21.692 -4.707 48.689 1.00 95.06 456 ASP A N 1
ATOM 3265 C CA . ASP A 1 456 ? -21.645 -3.970 49.941 1.00 95.06 456 ASP A CA 1
ATOM 3266 C C . ASP A 1 456 ? -22.691 -4.523 50.905 1.00 95.06 456 ASP A C 1
ATOM 3268 O O . ASP A 1 456 ? -23.821 -4.864 50.544 1.00 95.06 456 ASP A O 1
ATOM 3272 N N . VAL A 1 457 ? -22.297 -4.621 52.170 1.00 90.31 457 VAL A N 1
ATOM 3273 C CA . VAL A 1 457 ? -23.194 -5.033 53.244 1.00 90.31 457 VAL A CA 1
ATOM 3274 C C . VAL A 1 457 ? -23.964 -3.827 53.767 1.00 90.31 457 VAL A C 1
ATOM 3276 O O . VAL A 1 457 ? -23.416 -2.736 53.931 1.00 90.31 457 VAL A O 1
ATOM 3279 N N . ASP A 1 458 ? -25.237 -4.032 54.102 1.00 92.69 458 ASP A N 1
ATOM 3280 C CA . ASP A 1 458 ? -25.966 -3.071 54.925 1.00 92.69 458 ASP A CA 1
ATOM 3281 C C . ASP A 1 458 ? -25.373 -3.099 56.340 1.00 92.69 458 ASP A C 1
ATOM 3283 O O . ASP A 1 458 ? -25.675 -3.982 57.150 1.00 92.69 458 ASP A O 1
ATOM 3287 N N . MET A 1 459 ? -24.512 -2.119 56.626 1.00 91.56 459 MET A N 1
ATOM 3288 C CA . MET A 1 459 ? -23.811 -1.996 57.902 1.00 91.56 459 MET A CA 1
ATOM 3289 C C . MET A 1 459 ? -24.764 -1.981 59.096 1.00 91.56 459 MET A C 1
ATOM 3291 O O . MET A 1 459 ? -24.419 -2.523 60.142 1.00 91.56 459 MET A O 1
ATOM 3295 N N . ALA A 1 460 ? -25.970 -1.420 58.970 1.00 93.19 460 ALA A N 1
ATOM 3296 C CA . ALA A 1 460 ? -26.918 -1.415 60.080 1.00 93.19 460 ALA A CA 1
ATOM 3297 C C . ALA A 1 460 ? -27.381 -2.842 60.411 1.00 93.19 460 ALA A C 1
ATOM 3299 O O . ALA A 1 460 ? -27.399 -3.251 61.577 1.00 93.19 460 ALA A O 1
ATOM 3300 N N . LYS A 1 461 ? -27.712 -3.630 59.385 1.00 94.06 461 LYS A N 1
ATOM 3301 C CA . LYS A 1 461 ? -28.142 -5.024 59.543 1.00 94.06 461 LYS A CA 1
ATOM 3302 C C . LYS A 1 461 ? -27.006 -5.944 59.989 1.00 94.06 461 LYS A C 1
ATOM 3304 O O . LYS A 1 461 ? -27.228 -6.805 60.849 1.00 94.06 461 LYS A O 1
ATOM 3309 N N . GLU A 1 462 ? -25.807 -5.758 59.446 1.00 94.75 462 GLU A N 1
ATOM 3310 C CA . GLU A 1 462 ? -24.640 -6.556 59.822 1.00 94.75 462 GLU A CA 1
ATOM 3311 C C . GLU A 1 462 ? -24.217 -6.262 61.264 1.00 94.75 462 GLU A C 1
ATOM 3313 O O . GLU A 1 462 ? -24.039 -7.192 62.042 1.00 94.75 462 GLU A O 1
ATOM 3318 N N . MET A 1 463 ? -24.202 -4.992 61.688 1.00 93.69 463 MET A N 1
ATOM 3319 C CA . MET A 1 463 ? -23.904 -4.619 63.078 1.00 93.69 463 MET A CA 1
ATOM 3320 C C . MET A 1 463 ? -24.930 -5.189 64.065 1.00 93.69 463 MET A C 1
ATOM 3322 O O . MET A 1 463 ? -24.552 -5.660 65.141 1.00 93.69 463 MET A O 1
ATOM 3326 N N . MET A 1 464 ? -26.221 -5.212 63.712 1.00 94.81 464 MET A N 1
ATOM 3327 C CA . MET A 1 464 ? -27.247 -5.877 64.529 1.00 94.81 464 MET A CA 1
ATOM 3328 C C . MET A 1 464 ? -27.003 -7.387 64.631 1.00 94.81 464 MET A C 1
ATOM 3330 O O . MET A 1 464 ? -27.108 -7.960 65.718 1.00 94.81 464 MET A O 1
ATOM 3334 N N . THR A 1 465 ? -26.647 -8.033 63.521 1.00 95.12 465 THR A N 1
ATOM 3335 C CA . THR A 1 465 ? -26.368 -9.476 63.474 1.00 95.12 465 THR A CA 1
ATOM 3336 C C . THR A 1 465 ? -25.094 -9.822 64.244 1.00 95.12 465 THR A C 1
ATOM 3338 O O . THR A 1 465 ? -25.107 -10.738 65.064 1.00 95.12 465 THR A O 1
ATOM 3341 N N . GLN A 1 466 ? -24.025 -9.047 64.073 1.00 96.88 466 GLN A N 1
ATOM 3342 C CA . GLN A 1 466 ? -22.775 -9.171 64.817 1.00 96.88 466 GLN A CA 1
ATOM 3343 C C . GLN A 1 466 ? -22.990 -8.963 66.319 1.00 96.88 466 GLN A C 1
ATOM 3345 O O . GLN A 1 466 ? -22.481 -9.742 67.127 1.00 96.88 466 GLN A O 1
ATOM 3350 N N . THR A 1 467 ? -23.781 -7.959 66.706 1.00 95.38 467 THR A N 1
ATOM 3351 C CA . THR A 1 467 ? -24.123 -7.705 68.114 1.00 95.38 467 THR A CA 1
ATOM 3352 C C . THR A 1 467 ? -24.931 -8.866 68.689 1.00 95.38 467 THR A C 1
ATOM 3354 O O . THR A 1 467 ? -24.591 -9.385 69.751 1.00 95.38 467 THR A O 1
ATOM 3357 N N . LYS A 1 468 ? -25.948 -9.348 67.963 1.00 95.38 468 LYS A N 1
ATOM 3358 C CA . LYS A 1 468 ? -26.736 -10.529 68.348 1.00 95.38 468 LYS A CA 1
ATOM 3359 C C . LYS A 1 468 ? -25.848 -11.763 68.524 1.00 95.38 468 LYS A C 1
ATOM 3361 O O . LYS A 1 468 ? -25.980 -12.461 69.526 1.00 95.38 468 LYS A O 1
ATOM 3366 N N . ASN A 1 469 ? -24.940 -12.019 67.585 1.00 96.69 469 ASN A N 1
ATOM 3367 C CA . ASN A 1 469 ? -24.012 -13.149 67.640 1.00 96.69 469 ASN A CA 1
ATOM 3368 C C . ASN A 1 469 ? -23.010 -13.012 68.794 1.00 96.69 469 ASN A C 1
ATOM 3370 O O . ASN A 1 469 ? -22.714 -14.003 69.453 1.00 96.69 469 ASN A O 1
ATOM 3374 N N . SER A 1 470 ? -22.541 -11.798 69.093 1.00 94.94 470 SER A N 1
ATOM 3375 C CA . SER A 1 470 ? -21.657 -11.533 70.236 1.00 94.94 470 SER A CA 1
ATOM 3376 C C . SER A 1 470 ? -22.367 -11.785 71.568 1.00 94.94 470 SER A C 1
ATOM 3378 O O . SER A 1 470 ? -21.818 -12.461 72.436 1.00 94.94 470 SER A O 1
ATOM 3380 N N . ILE A 1 471 ? -23.615 -11.323 71.707 1.00 93.69 471 ILE A N 1
ATOM 3381 C CA . ILE A 1 471 ? -24.447 -11.595 72.889 1.00 93.69 471 ILE A CA 1
ATOM 3382 C C . ILE A 1 471 ? -24.724 -13.099 73.009 1.00 93.69 471 ILE A C 1
ATOM 3384 O O . ILE A 1 471 ? -24.616 -13.652 74.099 1.00 93.69 471 ILE A O 1
ATOM 3388 N N . LEU A 1 472 ? -25.034 -13.785 71.902 1.00 94.56 472 LEU A N 1
ATOM 3389 C CA . LEU A 1 472 ? -25.227 -15.238 71.886 1.00 94.56 472 LEU A CA 1
ATOM 3390 C C . LEU A 1 472 ? -23.956 -15.998 72.272 1.00 94.56 472 LEU A C 1
ATOM 3392 O O . LEU A 1 472 ? -24.052 -16.953 73.031 1.00 94.56 472 LEU A O 1
ATOM 3396 N N . ALA A 1 473 ? -22.780 -15.585 71.796 1.00 95.69 473 ALA A N 1
ATOM 3397 C CA . ALA A 1 473 ? -21.508 -16.209 72.156 1.00 95.69 473 ALA A CA 1
ATOM 3398 C C . ALA A 1 473 ? -21.192 -16.020 73.648 1.00 95.69 473 ALA A C 1
ATOM 3400 O O . ALA A 1 473 ? -20.841 -16.984 74.328 1.00 95.69 473 ALA A O 1
ATOM 3401 N N . GLN A 1 474 ? -21.396 -14.810 74.179 1.00 94.38 474 GLN A N 1
ATOM 3402 C CA . GLN A 1 474 ? -21.257 -14.526 75.611 1.00 94.38 474 GLN A CA 1
ATOM 3403 C C . GLN A 1 474 ? -22.256 -15.337 76.449 1.00 94.38 474 GLN A C 1
ATOM 3405 O O . GLN A 1 474 ? -21.880 -15.927 77.462 1.00 94.38 474 GLN A O 1
ATOM 3410 N N . ALA A 1 475 ? -23.513 -15.428 76.006 1.00 93.00 475 ALA A N 1
ATOM 3411 C CA . ALA A 1 475 ? -24.543 -16.225 76.664 1.00 93.00 475 ALA A CA 1
ATOM 3412 C C . ALA A 1 475 ? -24.243 -17.730 76.595 1.00 93.00 475 ALA A C 1
ATOM 3414 O O . ALA A 1 475 ? -24.389 -18.418 77.599 1.00 93.00 475 ALA A O 1
ATOM 3415 N N . ALA A 1 476 ? -23.782 -18.247 75.454 1.00 92.50 476 ALA A N 1
ATOM 3416 C CA . ALA A 1 476 ? -23.397 -19.646 75.284 1.00 92.50 476 ALA A CA 1
ATOM 3417 C C . ALA A 1 476 ? -22.192 -20.005 76.159 1.00 92.50 476 ALA A C 1
ATOM 3419 O O . ALA A 1 476 ? -22.186 -21.070 76.768 1.00 92.50 476 ALA A O 1
ATOM 3420 N N . GLN A 1 477 ? -21.209 -19.109 76.285 1.00 93.31 477 GLN A N 1
ATOM 3421 C CA . GLN A 1 477 ? -20.074 -19.290 77.189 1.00 93.31 477 GLN A CA 1
ATOM 3422 C C . GLN A 1 477 ? -20.515 -19.279 78.661 1.00 93.31 477 GLN A C 1
ATOM 3424 O O . GLN A 1 477 ? -20.083 -20.138 79.428 1.00 93.31 477 GLN A O 1
ATOM 3429 N N . ALA A 1 478 ? -21.410 -18.365 79.052 1.00 91.38 478 ALA A N 1
ATOM 3430 C CA . ALA A 1 478 ? -21.976 -18.327 80.402 1.00 91.38 478 ALA A CA 1
ATOM 3431 C C . ALA A 1 478 ? -22.845 -19.562 80.704 1.00 91.38 478 ALA A C 1
ATOM 3433 O O . ALA A 1 478 ? -22.749 -20.135 81.788 1.00 91.38 478 ALA A O 1
ATOM 3434 N N . MET A 1 479 ? -23.647 -20.022 79.739 1.00 89.75 479 MET A N 1
ATOM 3435 C CA . MET A 1 479 ? -24.447 -21.241 79.869 1.00 89.75 479 MET A CA 1
ATOM 3436 C C . MET A 1 479 ? -23.583 -22.499 79.897 1.00 89.75 479 MET A C 1
ATOM 3438 O O . MET A 1 479 ? -23.863 -23.380 80.698 1.00 89.75 479 MET A O 1
ATOM 3442 N N . LEU A 1 480 ? -22.515 -22.583 79.099 1.00 88.75 480 LEU A N 1
ATOM 3443 C CA . LEU A 1 480 ? -21.532 -23.667 79.191 1.00 88.75 480 LEU A CA 1
ATOM 3444 C C . LEU A 1 480 ? -20.831 -23.666 80.550 1.00 88.75 480 LEU A C 1
ATOM 3446 O O . LEU A 1 480 ? -20.655 -24.726 81.142 1.00 88.75 480 LEU A O 1
ATOM 3450 N N . ALA A 1 481 ? -20.456 -22.497 81.072 1.00 88.69 481 ALA A N 1
ATOM 3451 C CA . ALA A 1 481 ? -19.872 -22.389 82.405 1.00 88.69 481 ALA A CA 1
ATOM 3452 C C . ALA A 1 481 ? -20.853 -22.882 83.484 1.00 88.69 481 ALA A C 1
ATOM 3454 O O . ALA A 1 481 ? -20.477 -23.703 84.320 1.00 88.69 481 ALA A O 1
ATOM 3455 N N . GLN A 1 482 ? -22.121 -22.467 83.415 1.00 86.31 482 GLN A N 1
ATOM 3456 C CA . GLN A 1 482 ? -23.164 -22.892 84.352 1.00 86.31 482 GLN A CA 1
ATOM 3457 C C . GLN A 1 482 ? -23.494 -24.390 84.230 1.00 86.31 482 GLN A C 1
ATOM 3459 O O . GLN A 1 482 ? -23.592 -25.087 85.239 1.00 86.31 482 GLN A O 1
ATOM 3464 N N . ALA A 1 483 ? -23.617 -24.905 83.005 1.00 86.12 483 ALA A N 1
ATOM 3465 C CA . ALA A 1 483 ? -23.881 -26.314 82.725 1.00 86.12 483 ALA A CA 1
ATOM 3466 C C . ALA A 1 483 ? -22.706 -27.218 83.120 1.00 86.12 483 ALA A C 1
ATOM 3468 O O . ALA A 1 483 ? -22.931 -28.364 83.486 1.00 86.12 483 ALA A O 1
ATOM 3469 N N . ASN A 1 484 ? -21.466 -26.716 83.106 1.00 82.50 484 ASN A N 1
ATOM 3470 C CA . ASN A 1 484 ? -20.308 -27.439 83.636 1.00 82.50 484 ASN A CA 1
ATOM 3471 C C . ASN A 1 484 ? -20.245 -27.419 85.174 1.00 82.50 484 ASN A C 1
ATOM 3473 O O . ASN A 1 484 ? -19.715 -28.356 85.771 1.00 82.50 484 ASN A O 1
ATOM 3477 N N . GLN A 1 485 ? -20.799 -26.394 85.831 1.00 85.06 485 GLN A N 1
ATOM 3478 C CA . GLN A 1 485 ? -20.870 -26.329 87.296 1.00 85.06 485 GLN A CA 1
ATOM 3479 C C . GLN A 1 485 ? -22.044 -27.119 87.890 1.00 85.06 485 GLN A C 1
ATOM 3481 O O . GLN A 1 485 ? -21.930 -27.648 88.995 1.00 85.06 485 GLN A O 1
ATOM 3486 N N . GLN A 1 486 ? -23.154 -27.265 87.164 1.00 82.56 486 GLN A N 1
ATOM 3487 C CA . GLN A 1 486 ? -24.323 -28.024 87.628 1.00 82.56 486 GLN A CA 1
ATOM 3488 C C . GLN A 1 486 ? -23.997 -29.482 88.032 1.00 82.56 486 GLN A C 1
ATOM 3490 O O . GLN A 1 486 ? -24.376 -29.881 89.135 1.00 82.56 486 GLN A O 1
ATOM 3495 N N . PRO A 1 487 ? -23.247 -30.273 87.234 1.00 79.31 487 PRO A N 1
ATOM 3496 C CA . PRO A 1 487 ? -22.817 -31.618 87.612 1.00 79.31 487 PRO A CA 1
ATOM 3497 C C . PRO A 1 487 ? -21.921 -31.629 88.853 1.00 79.31 487 PRO A C 1
ATOM 3499 O O . PRO A 1 487 ? -22.029 -32.540 89.669 1.00 79.31 487 PRO A O 1
ATOM 3502 N N . GLN A 1 488 ? -21.068 -30.613 89.031 1.00 78.00 488 GLN A N 1
ATOM 3503 C CA . GLN A 1 488 ? -20.182 -30.501 90.197 1.00 78.00 488 GLN A CA 1
ATOM 3504 C C . GLN A 1 488 ? -20.974 -30.271 91.493 1.00 78.00 488 GLN A C 1
ATOM 3506 O O . GLN A 1 488 ? -20.635 -30.848 92.525 1.00 78.00 488 GLN A O 1
ATOM 3511 N N . GLY A 1 489 ? -22.069 -29.506 91.431 1.00 77.94 489 GLY A N 1
ATOM 3512 C CA . GLY A 1 489 ? -22.996 -29.345 92.555 1.00 77.94 489 GLY A CA 1
ATOM 3513 C C . GLY A 1 489 ? -23.739 -30.639 92.907 1.00 77.94 489 GLY A C 1
ATOM 3514 O O . GLY A 1 489 ? -23.903 -30.961 94.080 1.00 77.94 489 GLY A O 1
ATOM 3515 N N . VAL A 1 490 ? -24.122 -31.436 91.905 1.00 74.12 490 VAL A N 1
ATOM 3516 C CA . VAL A 1 490 ? -24.736 -32.759 92.137 1.00 74.12 490 VAL A CA 1
ATOM 3517 C C . VAL A 1 490 ? -23.719 -33.753 92.711 1.00 74.12 490 VAL A C 1
ATOM 3519 O O . VAL A 1 490 ? -24.047 -34.519 93.613 1.00 74.12 490 VAL A O 1
ATOM 3522 N N . LEU A 1 491 ? -22.462 -33.703 92.266 1.00 72.38 491 LEU A N 1
ATOM 3523 C CA . LEU A 1 491 ? -21.364 -34.490 92.837 1.00 72.38 491 LEU A CA 1
ATOM 3524 C C . LEU A 1 491 ? -21.068 -34.127 94.301 1.00 72.38 491 LEU A C 1
ATOM 3526 O O . LEU A 1 491 ? -20.636 -34.998 95.046 1.00 72.38 491 LEU A O 1
ATOM 3530 N N . GLN A 1 492 ? -21.320 -32.888 94.739 1.00 75.44 492 GLN A N 1
ATOM 3531 C CA . GLN A 1 492 ? -21.253 -32.520 96.161 1.00 75.44 492 GLN A CA 1
ATOM 3532 C C . GLN A 1 492 ? -22.408 -33.098 96.989 1.00 75.44 492 GLN A C 1
ATOM 3534 O O . GLN A 1 492 ? -22.212 -33.370 98.164 1.00 75.44 492 GLN A O 1
ATOM 3539 N N . LEU A 1 493 ? -23.585 -33.310 96.394 1.00 72.56 493 LEU A N 1
ATOM 3540 C CA . LEU A 1 493 ? -24.741 -33.919 97.069 1.00 72.56 493 LEU A CA 1
ATOM 3541 C C . LEU A 1 493 ? -24.656 -35.452 97.149 1.00 72.56 493 LEU A C 1
ATOM 3543 O O . LEU A 1 493 ? -25.337 -36.064 97.964 1.00 72.56 493 LEU A O 1
ATOM 3547 N N . LEU A 1 494 ? -23.840 -36.070 96.291 1.00 66.38 494 LEU A N 1
ATOM 3548 C CA . LEU A 1 494 ? -23.578 -37.514 96.267 1.00 66.38 494 LEU A CA 1
ATOM 3549 C C . LEU A 1 494 ? -22.372 -37.933 97.132 1.00 66.38 494 LEU A C 1
ATOM 3551 O O . LEU A 1 494 ? -22.008 -39.109 97.122 1.00 66.38 494 LEU A O 1
ATOM 3555 N N . ARG A 1 495 ? -21.734 -36.989 97.835 1.00 52.94 495 ARG A N 1
ATOM 3556 C CA . ARG A 1 495 ? -20.633 -37.229 98.778 1.00 52.94 495 ARG A CA 1
ATOM 3557 C C . ARG A 1 495 ? -21.128 -37.098 100.208 1.00 52.94 495 ARG A C 1
ATOM 3559 O O . ARG A 1 495 ? -21.143 -38.138 100.899 1.00 52.94 495 ARG A O 1
#

Organism: NCBI:txid2283160

Radius of gyration: 50.8 Å; chains: 1; bounding box: 87×119×158 Å

InterPro domains:
  IPR001492 Flagellin [PTHR42792] (145-495)
  IPR042187 Flagellin, C-terminal domain, subdomain 2 [G3DSA:6.10.10.10] (447-495)
  IPR046358 Flagellin, C-terminal domain [PF00700] (409-494)

Foldseek 3Di:
DADAQDWPQPDDDPDPFKGKTFRPDFADQQHWDADPNQIAGEHDAPDDADQSYFHGDPDLLNRLVRVQVNVVVVVQWHWDFDDDPPDPRNMIMIGGPDPDDDDPDWWKDWDQDPDQQQKTKIFGPDFDDQQKWWFAAPFIFGEHDPDPPPPDDGLWYGDPDLLRRLVRLQCSLCDDDPPGDPSSVVSVQFWRWDADPVRSNMIMTGGPDRPDGDQDSVRTTMDRCPDPPDPDQQQQDKAKDQFAQAAAQWWKDWPNDTDGQHDFRDHLQVVLVSLLVCLCPDDPVGDPVSVVQNVFWHWDGDRSIIMTGGPGRDPDDDRTDMDGGHCQVQFDWDWDQLDDDPPRTDIDTGGDLDCVVLVQKDAAQDWDWDDDPNDIQIWTFHNDQPDDVDTPGITGTDPPDPSNVVSSVVSVVSSVVVVVVSVVSVVVVVVVSVVSVVVVVVVVVVVVVVCCVVPPDPPVVVVVVVVVVVVVVVVVVVVVVVVVVVVVVVVVVVD